Protein AF-A0A8T4LST5-F1 (afdb_monomer_lite)

Radius of gyration: 48.26 Å; chains: 1; bounding box: 102×92×123 Å

Structure (mmCIF, N/CA/C/O backbone):
data_AF-A0A8T4LST5-F1
#
_entry.id   AF-A0A8T4LST5-F1
#
loop_
_atom_site.group_PDB
_atom_site.id
_atom_site.type_symbol
_atom_site.label_atom_id
_atom_site.label_alt_id
_atom_site.label_comp_id
_atom_site.label_asym_id
_atom_site.label_entity_id
_atom_site.label_seq_id
_atom_site.pdbx_PDB_ins_code
_atom_site.Cartn_x
_atom_site.Cartn_y
_atom_site.Cartn_z
_atom_site.occupancy
_atom_site.B_iso_or_equiv
_atom_site.auth_seq_id
_atom_site.auth_comp_id
_atom_site.auth_asym_id
_atom_site.auth_atom_id
_atom_site.pdbx_PDB_model_num
ATOM 1 N N . MET A 1 1 ? -16.322 -53.835 -13.546 1.00 45.97 1 MET A N 1
ATOM 2 C CA . MET A 1 1 ? -16.331 -52.383 -13.860 1.00 45.97 1 MET A CA 1
ATOM 3 C C . MET A 1 1 ? -17.238 -51.569 -12.918 1.00 45.97 1 MET A C 1
ATOM 5 O O . MET A 1 1 ? -17.925 -50.669 -13.374 1.00 45.97 1 MET A O 1
ATOM 9 N N . LYS A 1 2 ? -17.256 -51.838 -11.601 1.00 43.62 2 LYS A N 1
ATOM 10 C CA . LYS A 1 2 ? -17.974 -50.993 -10.614 1.00 43.62 2 LYS A CA 1
ATOM 11 C C . LYS A 1 2 ? -17.096 -50.521 -9.447 1.00 43.62 2 LYS A C 1
ATOM 13 O O . LYS A 1 2 ? -17.467 -49.591 -8.751 1.00 43.62 2 LYS A O 1
ATOM 18 N N . THR A 1 3 ? -15.907 -51.098 -9.278 1.00 44.50 3 THR A N 1
ATOM 19 C CA . THR A 1 3 ? -14.930 -50.724 -8.244 1.00 44.50 3 THR A CA 1
ATOM 20 C C . THR A 1 3 ? -13.950 -49.635 -8.692 1.00 44.50 3 THR A C 1
ATOM 22 O O . THR A 1 3 ? -13.405 -48.929 -7.855 1.00 44.50 3 THR A O 1
ATOM 25 N N . THR A 1 4 ? -13.768 -49.432 -10.001 1.00 45.84 4 THR A N 1
ATOM 26 C CA . THR A 1 4 ? -12.820 -48.442 -10.545 1.00 45.84 4 THR A CA 1
ATOM 27 C C . THR A 1 4 ? -13.356 -47.004 -10.507 1.00 45.84 4 THR A C 1
ATOM 29 O O . THR A 1 4 ? -12.579 -46.070 -10.355 1.00 45.84 4 THR A O 1
ATOM 32 N N . PHE A 1 5 ? -14.680 -46.812 -10.573 1.00 41.12 5 PHE A N 1
ATOM 33 C CA . PHE A 1 5 ? -15.297 -45.478 -10.498 1.00 41.12 5 PHE A CA 1
ATOM 34 C C . PHE A 1 5 ? -15.321 -44.906 -9.072 1.00 41.12 5 PHE A C 1
ATOM 36 O O . PHE A 1 5 ? -15.158 -43.704 -8.900 1.00 41.12 5 PHE A O 1
ATOM 43 N N . ALA A 1 6 ? -15.440 -45.755 -8.045 1.00 44.16 6 ALA A N 1
ATOM 44 C CA . ALA A 1 6 ? -15.419 -45.307 -6.650 1.00 44.16 6 ALA A CA 1
ATOM 45 C C . ALA A 1 6 ? -14.031 -44.798 -6.213 1.00 44.16 6 ALA A C 1
ATOM 47 O O . ALA A 1 6 ? -13.945 -43.878 -5.408 1.00 44.16 6 ALA A O 1
ATOM 48 N N . PHE A 1 7 ? -12.948 -45.345 -6.779 1.00 44.19 7 PHE A N 1
ATOM 49 C CA . PHE A 1 7 ? -11.577 -44.929 -6.462 1.00 44.19 7 PHE A CA 1
ATOM 50 C C . PHE A 1 7 ? -11.199 -43.583 -7.104 1.00 44.19 7 PHE A C 1
ATOM 52 O O . PHE A 1 7 ? -10.504 -42.788 -6.482 1.00 44.19 7 PHE A O 1
ATOM 59 N N . ILE A 1 8 ? -11.701 -43.291 -8.310 1.00 52.09 8 ILE A N 1
ATOM 60 C CA . ILE A 1 8 ? -11.454 -42.014 -9.007 1.00 52.09 8 ILE A CA 1
ATOM 61 C C . ILE A 1 8 ? -12.242 -40.870 -8.352 1.00 52.09 8 ILE A C 1
ATOM 63 O O . ILE A 1 8 ? -11.714 -39.771 -8.212 1.00 52.09 8 ILE A O 1
ATOM 67 N N . SER A 1 9 ? -13.460 -41.129 -7.864 1.00 44.44 9 SER A N 1
ATOM 68 C CA . SER A 1 9 ? -14.217 -40.141 -7.083 1.00 44.44 9 SER A CA 1
ATOM 69 C C . SER A 1 9 ? -13.623 -39.901 -5.689 1.00 44.44 9 SER A C 1
ATOM 71 O O . SER A 1 9 ? -13.669 -38.770 -5.220 1.00 44.44 9 SER A O 1
ATOM 73 N N . LEU A 1 10 ? -13.006 -40.906 -5.047 1.00 41.56 10 LEU A N 1
ATOM 74 C CA . LEU A 1 10 ? -12.277 -40.710 -3.784 1.00 41.56 10 LEU A CA 1
ATOM 75 C C . LEU A 1 10 ? -10.956 -39.940 -3.983 1.00 41.56 10 LEU A C 1
ATOM 77 O O . LEU A 1 10 ? -10.593 -39.133 -3.135 1.00 41.56 10 LEU A O 1
ATOM 81 N N . LEU A 1 11 ? -10.270 -40.141 -5.116 1.00 41.62 11 LEU A N 1
ATOM 82 C CA . LEU A 1 11 ? -9.081 -39.370 -5.510 1.00 41.62 11 LEU A CA 1
ATOM 83 C C . LEU A 1 11 ? -9.411 -37.907 -5.855 1.00 41.62 11 LEU A C 1
ATOM 85 O O . LEU A 1 11 ? -8.601 -37.038 -5.557 1.00 41.62 11 LEU A O 1
ATOM 89 N N . PHE A 1 12 ? -10.605 -37.622 -6.393 1.00 40.38 12 PHE A N 1
ATOM 90 C CA . PHE A 1 12 ? -11.085 -36.247 -6.616 1.00 40.38 12 PHE A CA 1
ATOM 91 C C . PHE A 1 12 ? -11.617 -35.556 -5.344 1.00 40.38 12 PHE A C 1
ATOM 93 O O . PHE A 1 12 ? -11.584 -34.332 -5.250 1.00 40.38 12 PHE A O 1
ATOM 100 N N . LEU A 1 13 ? -12.087 -36.319 -4.350 1.00 37.44 13 LEU A N 1
ATOM 101 C CA . LEU A 1 13 ? -12.483 -35.798 -3.031 1.00 37.44 13 LEU A CA 1
ATOM 102 C C . LEU A 1 13 ? -11.284 -35.594 -2.088 1.00 37.44 13 LEU A C 1
ATOM 104 O O . LEU A 1 13 ? -11.356 -34.749 -1.204 1.00 37.44 13 LEU A O 1
ATOM 108 N N . ALA A 1 14 ? -10.173 -36.308 -2.302 1.00 34.78 14 ALA A N 1
ATOM 109 C CA . ALA A 1 14 ? -8.906 -36.084 -1.600 1.00 34.78 14 ALA A CA 1
ATOM 110 C C . ALA A 1 14 ? -8.037 -34.975 -2.231 1.00 34.78 14 ALA A C 1
ATOM 112 O O . ALA A 1 14 ? -7.080 -34.530 -1.604 1.00 34.78 14 ALA A O 1
ATOM 113 N N . SER A 1 15 ? -8.367 -34.507 -3.443 1.00 33.44 15 SER A N 1
ATOM 114 C CA . SER A 1 15 ? -7.735 -33.342 -4.082 1.00 33.44 15 SER A CA 1
ATOM 115 C C . SER A 1 15 ? -8.426 -32.013 -3.767 1.00 33.44 15 SER A C 1
ATOM 117 O O . SER A 1 15 ? -8.022 -30.983 -4.301 1.00 33.44 15 SER A O 1
ATOM 119 N N . ILE A 1 16 ? -9.415 -31.997 -2.864 1.00 37.56 16 ILE A N 1
ATOM 120 C CA . ILE A 1 16 ? -9.736 -30.782 -2.103 1.00 37.56 16 ILE A CA 1
ATOM 121 C C . ILE A 1 16 ? -8.650 -30.664 -1.025 1.00 37.56 16 ILE A C 1
ATOM 123 O O . ILE A 1 16 ? -8.885 -30.863 0.165 1.00 37.56 16 ILE A O 1
ATOM 127 N N . ALA A 1 17 ? -7.413 -30.454 -1.481 1.00 37.78 17 ALA A N 1
ATOM 128 C CA . ALA A 1 17 ? -6.333 -29.998 -0.632 1.00 37.78 17 ALA A CA 1
ATOM 129 C C . ALA A 1 17 ? -6.822 -28.723 0.057 1.00 37.78 17 ALA A C 1
ATOM 131 O O . ALA A 1 17 ? -7.512 -27.907 -0.557 1.00 37.78 17 ALA A O 1
ATOM 132 N N . PHE A 1 18 ? -6.542 -28.618 1.350 1.00 46.31 18 PHE A N 1
ATOM 133 C CA . PHE A 1 18 ? -6.876 -27.481 2.191 1.00 46.31 18 PHE A CA 1
ATOM 134 C C . PHE A 1 18 ? -6.398 -26.180 1.532 1.00 46.31 18 PHE A C 1
ATOM 136 O O . PHE A 1 18 ? -5.253 -25.788 1.717 1.00 46.31 18 PHE A O 1
ATOM 143 N N . SER A 1 19 ? -7.256 -25.500 0.766 1.00 68.44 19 SER A N 1
ATOM 144 C CA . SER A 1 19 ? -6.903 -24.190 0.229 1.00 68.44 19 SER A CA 1
ATOM 145 C C . SER A 1 19 ? -6.800 -23.230 1.402 1.00 68.44 19 SER A C 1
ATOM 147 O O . SER A 1 19 ? -7.738 -23.143 2.199 1.00 68.44 19 SER A O 1
ATOM 149 N N . PHE A 1 20 ? -5.686 -22.513 1.504 1.00 81.88 20 PHE A N 1
ATOM 150 C CA . PHE A 1 20 ? -5.483 -21.498 2.530 1.00 81.88 20 PHE A CA 1
ATOM 151 C C . PHE A 1 20 ? -6.704 -20.552 2.635 1.00 81.88 20 PHE A C 1
ATOM 153 O O . PHE A 1 20 ? -7.018 -19.864 1.657 1.00 81.88 20 PHE A O 1
ATOM 160 N N . PRO A 1 21 ? -7.413 -20.503 3.784 1.00 85.19 21 PRO A N 1
ATOM 161 C CA . PRO A 1 21 ? -8.630 -19.709 3.936 1.00 85.19 21 PRO A CA 1
ATOM 162 C C . PRO A 1 21 ? -8.273 -18.233 4.144 1.00 85.19 21 PRO A C 1
ATOM 164 O O . PRO A 1 21 ? -8.235 -17.730 5.264 1.00 85.19 21 PRO A O 1
ATOM 167 N N . ALA A 1 22 ? -7.979 -17.523 3.051 1.00 85.31 22 ALA A N 1
ATOM 168 C CA . ALA A 1 22 ? -7.585 -16.111 3.090 1.00 85.31 22 ALA A CA 1
ATOM 169 C C . ALA A 1 22 ? -8.635 -15.204 3.768 1.00 85.31 22 ALA A C 1
ATOM 171 O O . ALA A 1 22 ? -8.268 -14.176 4.337 1.00 85.31 22 ALA A O 1
ATOM 172 N N . SER A 1 23 ? -9.909 -15.615 3.754 1.00 85.50 23 SER A N 1
ATOM 173 C CA . SER A 1 23 ? -11.043 -14.968 4.428 1.00 85.50 23 SER A CA 1
ATOM 174 C C . SER A 1 23 ? -10.793 -14.699 5.912 1.00 85.50 23 SER A C 1
ATOM 176 O O . SER A 1 23 ? -11.144 -13.634 6.415 1.00 85.50 23 SER A O 1
ATOM 178 N N . ASP A 1 24 ? -10.122 -15.625 6.600 1.00 85.94 24 ASP A N 1
ATOM 179 C CA . ASP A 1 24 ? -9.893 -15.565 8.050 1.00 85.94 24 ASP A CA 1
ATOM 180 C C . ASP A 1 24 ? -8.877 -14.480 8.443 1.00 85.94 24 ASP A C 1
ATOM 182 O O . ASP A 1 24 ? -8.715 -14.149 9.619 1.00 85.94 24 ASP A O 1
ATOM 186 N N . TYR A 1 25 ? -8.187 -13.925 7.448 1.00 87.00 25 TYR A N 1
ATOM 187 C CA . TYR A 1 25 ? -7.112 -12.955 7.604 1.00 87.00 25 TYR A CA 1
ATOM 188 C C . TYR A 1 25 ? -7.480 -11.568 7.075 1.00 87.00 25 TYR A C 1
ATOM 190 O O . TYR A 1 25 ? -6.635 -10.673 7.130 1.00 87.00 25 TYR A O 1
ATOM 198 N N . LEU A 1 26 ? -8.695 -11.382 6.545 1.00 87.69 26 LEU A N 1
ATOM 199 C CA . LEU A 1 26 ? -9.158 -10.104 6.005 1.00 87.69 26 LEU A CA 1
ATOM 200 C C . LEU A 1 26 ? -9.478 -9.108 7.124 1.00 87.69 26 LEU A C 1
ATOM 202 O O . LEU A 1 26 ? -10.177 -9.420 8.090 1.00 87.69 26 LEU A O 1
ATOM 206 N N . TYR A 1 27 ? -8.992 -7.880 6.973 1.00 85.31 27 TYR A N 1
ATOM 207 C CA . TYR A 1 27 ? -9.346 -6.764 7.840 1.00 85.31 27 TYR A CA 1
ATOM 208 C C . TYR A 1 27 ? -10.745 -6.222 7.509 1.00 85.31 27 TYR A C 1
ATOM 210 O O . TYR A 1 27 ? -11.249 -6.420 6.400 1.00 85.31 27 TYR A O 1
ATOM 218 N N . PRO A 1 28 ? -11.395 -5.497 8.444 1.00 80.62 28 PRO A N 1
ATOM 219 C CA . PRO A 1 28 ? -12.666 -4.841 8.160 1.00 80.62 28 PRO A CA 1
ATOM 220 C C . PRO A 1 28 ? -12.540 -3.896 6.956 1.00 80.62 28 PRO A C 1
ATOM 222 O O . PRO A 1 28 ? -11.679 -3.021 6.938 1.00 80.62 28 PRO A O 1
ATOM 225 N N . GLY A 1 29 ? -13.407 -4.073 5.958 1.00 82.00 29 GLY A N 1
ATOM 226 C CA . GLY A 1 29 ? -13.382 -3.303 4.708 1.00 82.00 29 GLY A CA 1
ATOM 227 C C . GLY A 1 29 ? -12.616 -3.969 3.559 1.00 82.00 29 GLY A C 1
ATOM 228 O O . GLY A 1 29 ? -12.733 -3.516 2.422 1.00 82.00 29 GLY A O 1
ATOM 229 N N . GLU A 1 30 ? -11.894 -5.060 3.815 1.00 87.12 30 GLU A N 1
ATOM 230 C CA . GLU A 1 30 ? -11.342 -5.919 2.766 1.00 87.12 30 GLU A CA 1
ATOM 231 C C . GLU A 1 30 ? -12.380 -6.962 2.325 1.00 87.12 30 GLU A C 1
ATOM 233 O O . GLU A 1 30 ? -13.257 -7.360 3.093 1.00 87.12 30 GLU A O 1
ATOM 238 N N . SER A 1 31 ? -12.307 -7.392 1.065 1.00 87.56 31 SER A N 1
ATOM 239 C CA . SER A 1 31 ? -13.254 -8.339 0.472 1.00 87.56 31 SER A CA 1
ATOM 240 C C . SER A 1 31 ? -12.516 -9.552 -0.068 1.00 87.56 31 SER A C 1
ATOM 242 O O . SER A 1 31 ? -11.442 -9.415 -0.645 1.00 87.56 31 SER A O 1
ATOM 244 N N . GLU A 1 32 ? -13.129 -10.731 0.023 1.00 86.69 32 GLU A N 1
ATOM 245 C CA . GLU A 1 32 ? -12.612 -11.940 -0.631 1.00 86.69 32 GLU A CA 1
ATOM 246 C C . GLU A 1 32 ? -12.421 -11.748 -2.141 1.00 86.69 32 GLU A C 1
ATOM 248 O O . GLU A 1 32 ? -11.495 -12.303 -2.721 1.00 86.69 32 GLU A O 1
ATOM 253 N N . ALA A 1 33 ? -13.231 -10.894 -2.776 1.00 88.12 33 ALA A N 1
ATOM 254 C CA . ALA A 1 33 ? -13.105 -10.589 -4.198 1.00 88.12 33 ALA A CA 1
ATOM 255 C C . ALA A 1 33 ? -11.803 -9.847 -4.559 1.00 88.12 33 ALA A C 1
ATOM 257 O O . ALA A 1 33 ? -11.436 -9.814 -5.731 1.00 88.12 33 ALA A O 1
ATOM 258 N N . SER A 1 34 ? -11.113 -9.237 -3.586 1.00 88.38 34 SER A N 1
ATOM 259 C CA . SER A 1 34 ? -9.808 -8.603 -3.808 1.00 88.38 34 SER A CA 1
ATOM 260 C C . SER A 1 34 ? -8.628 -9.541 -3.543 1.00 88.38 34 SER A C 1
ATOM 262 O O . SER A 1 34 ? -7.478 -9.135 -3.743 1.00 88.38 34 SER A O 1
ATOM 264 N N . VAL A 1 35 ? -8.895 -10.781 -3.116 1.00 90.94 35 VAL A N 1
ATOM 265 C CA . VAL A 1 35 ? -7.878 -11.814 -2.934 1.00 90.94 35 VAL A CA 1
ATOM 266 C C . VAL A 1 35 ? -7.521 -12.407 -4.293 1.00 90.94 35 VAL A C 1
ATOM 268 O O . VAL A 1 35 ? -8.377 -12.845 -5.057 1.00 90.94 35 VAL A O 1
ATOM 271 N N . SER A 1 36 ? -6.229 -12.443 -4.585 1.00 90.88 36 SER A N 1
ATOM 272 C CA . SER A 1 36 ? -5.666 -13.126 -5.747 1.00 90.88 36 SER A CA 1
ATOM 273 C C . SER A 1 36 ? -4.420 -13.891 -5.325 1.00 90.88 36 SER A C 1
ATOM 275 O O . SER A 1 36 ? -3.836 -13.609 -4.276 1.00 90.88 36 SER A O 1
ATOM 277 N N . SER A 1 37 ? -4.017 -14.880 -6.111 1.00 89.69 37 SER A N 1
ATOM 278 C CA . SER A 1 37 ? -2.860 -15.706 -5.796 1.00 89.69 37 SER A CA 1
ATOM 279 C C . SER A 1 37 ? -2.077 -16.070 -7.047 1.00 89.69 37 SER A C 1
ATOM 281 O O . SER A 1 37 ? -2.656 -16.394 -8.081 1.00 89.69 37 SER A O 1
ATOM 283 N N . ASP A 1 38 ? -0.752 -16.049 -6.922 1.00 87.94 38 ASP A N 1
ATOM 284 C CA . ASP A 1 38 ? 0.163 -16.565 -7.936 1.00 87.94 38 ASP A CA 1
ATOM 285 C C . ASP A 1 38 ? 0.840 -17.818 -7.384 1.00 87.94 38 ASP A C 1
ATOM 287 O O . ASP A 1 38 ? 1.634 -17.738 -6.443 1.00 87.94 38 ASP A O 1
ATOM 291 N N . SER A 1 39 ? 0.514 -18.979 -7.949 1.00 90.06 39 SER A N 1
ATOM 292 C CA . SER A 1 39 ? 1.147 -20.246 -7.577 1.00 90.06 39 SER A CA 1
ATOM 293 C C . SER A 1 39 ? 2.365 -20.529 -8.451 1.00 90.06 39 SER A C 1
ATOM 295 O O . SER A 1 39 ? 2.326 -20.363 -9.671 1.00 90.06 39 SER A O 1
ATOM 297 N N . PHE A 1 40 ? 3.448 -20.986 -7.831 1.00 88.69 40 PHE A N 1
ATOM 298 C CA . PHE A 1 40 ? 4.710 -21.285 -8.496 1.00 88.69 40 PHE A CA 1
ATOM 299 C C . PHE A 1 40 ? 5.472 -22.417 -7.802 1.00 88.69 40 PHE A C 1
ATOM 301 O O . PHE A 1 40 ? 5.181 -22.811 -6.673 1.00 88.69 40 PHE A O 1
ATOM 308 N N . THR A 1 41 ? 6.471 -22.947 -8.502 1.00 89.00 41 THR A N 1
ATOM 309 C CA . THR A 1 41 ? 7.453 -23.884 -7.950 1.00 89.00 41 THR A CA 1
ATOM 310 C C . THR A 1 41 ? 8.841 -23.276 -8.064 1.00 89.00 41 THR A C 1
ATOM 312 O O . THR A 1 41 ? 9.137 -22.574 -9.038 1.00 89.00 41 THR A O 1
ATOM 315 N N . LEU A 1 42 ? 9.668 -23.564 -7.065 1.00 88.38 42 LEU A N 1
ATOM 316 C CA . LEU A 1 42 ? 11.074 -23.182 -7.012 1.00 88.38 42 LEU A CA 1
ATOM 317 C C . LEU A 1 42 ? 11.939 -24.345 -7.497 1.00 88.38 42 LEU A C 1
ATOM 319 O O . LEU A 1 42 ? 11.599 -25.499 -7.255 1.00 88.38 42 LEU A O 1
ATOM 323 N N . ASP A 1 43 ? 13.062 -24.070 -8.152 1.00 85.25 43 ASP A N 1
ATOM 324 C CA . ASP A 1 43 ? 13.952 -25.133 -8.638 1.00 85.25 43 ASP A CA 1
ATOM 325 C C . ASP A 1 43 ? 14.655 -25.848 -7.472 1.00 85.25 43 ASP A C 1
ATOM 327 O O . ASP A 1 43 ? 14.954 -27.041 -7.541 1.00 85.25 43 ASP A O 1
ATOM 331 N N . SER A 1 44 ? 14.865 -25.136 -6.361 1.00 82.56 44 SER A N 1
ATOM 332 C CA . SER A 1 44 ? 15.448 -25.663 -5.129 1.00 82.56 44 SER A CA 1
ATOM 333 C C . SER A 1 44 ? 14.496 -26.539 -4.305 1.00 82.56 44 SER A C 1
ATOM 335 O O . SER A 1 44 ? 14.917 -27.120 -3.299 1.00 82.56 44 SER A O 1
ATOM 337 N N . SER A 1 45 ? 13.213 -26.645 -4.679 1.00 86.44 45 SER A N 1
ATOM 338 C CA . SER A 1 45 ? 12.211 -27.320 -3.856 1.00 86.44 45 SER A CA 1
ATOM 339 C C . SER A 1 45 ? 11.102 -28.004 -4.652 1.00 86.44 45 SER A C 1
ATOM 341 O O . SER A 1 45 ? 10.537 -27.451 -5.582 1.00 86.44 45 SER A O 1
ATOM 343 N N . THR A 1 46 ? 10.680 -29.184 -4.200 1.00 86.56 46 THR A N 1
ATOM 344 C CA . THR A 1 46 ? 9.463 -29.844 -4.706 1.00 86.56 46 THR A CA 1
ATOM 345 C C . THR A 1 46 ? 8.176 -29.292 -4.086 1.00 86.56 46 THR A C 1
ATOM 347 O O . THR A 1 46 ? 7.098 -29.786 -4.402 1.00 86.56 46 THR A O 1
ATOM 350 N N . SER A 1 47 ? 8.289 -28.329 -3.165 1.00 90.69 47 SER A N 1
ATOM 351 C CA . SER A 1 47 ? 7.142 -27.722 -2.480 1.00 90.69 47 SER A CA 1
ATOM 352 C C . SER A 1 47 ? 6.385 -26.797 -3.430 1.00 90.69 47 SER A C 1
ATOM 354 O O . SER A 1 47 ? 6.980 -26.138 -4.287 1.00 90.69 47 SER A O 1
ATOM 356 N N . SER A 1 48 ? 5.075 -26.719 -3.244 1.00 90.81 48 SER A N 1
ATOM 357 C CA . SER A 1 48 ? 4.240 -25.717 -3.899 1.00 90.81 48 SER A CA 1
ATOM 358 C C . SER A 1 48 ? 4.346 -24.388 -3.155 1.00 90.81 48 SER A C 1
ATOM 360 O O . SER A 1 48 ? 4.298 -24.351 -1.925 1.00 90.81 48 SER A O 1
ATOM 362 N N . PHE A 1 49 ? 4.502 -23.292 -3.891 1.00 93.44 49 PHE A N 1
ATOM 363 C CA . PHE A 1 49 ? 4.497 -21.951 -3.323 1.00 93.44 49 PHE A CA 1
ATOM 364 C C . PHE A 1 49 ? 3.340 -21.146 -3.883 1.00 93.44 49 PHE A C 1
ATOM 366 O O . PHE A 1 49 ? 3.006 -21.263 -5.060 1.00 93.44 49 PHE A O 1
ATOM 373 N N . THR A 1 50 ? 2.752 -20.302 -3.043 1.00 93.06 50 THR A N 1
ATOM 374 C CA . THR A 1 50 ? 1.673 -19.405 -3.457 1.00 93.06 50 THR A CA 1
ATOM 375 C C . THR A 1 50 ? 1.897 -18.027 -2.852 1.00 93.06 50 THR A C 1
ATOM 377 O O . THR A 1 50 ? 1.947 -17.883 -1.631 1.00 93.06 50 THR A O 1
ATOM 380 N N . LEU A 1 51 ? 2.022 -17.002 -3.697 1.00 91.19 51 LEU A N 1
ATOM 381 C CA . LEU A 1 51 ? 2.036 -15.604 -3.272 1.00 91.19 51 LEU A CA 1
ATOM 382 C C . LEU A 1 51 ? 0.600 -15.085 -3.253 1.00 91.19 51 LEU A C 1
ATOM 384 O O . LEU A 1 51 ? 0.003 -14.861 -4.305 1.00 91.19 51 LEU A O 1
ATOM 388 N N . VAL A 1 52 ? 0.042 -14.898 -2.060 1.00 92.62 52 VAL A N 1
ATOM 389 C CA . VAL A 1 52 ? -1.307 -14.353 -1.876 1.00 92.62 52 VAL A CA 1
ATOM 390 C C . VAL A 1 52 ? -1.234 -12.835 -1.846 1.00 92.62 52 VAL A C 1
ATOM 392 O O . VAL A 1 52 ? -0.408 -12.250 -1.140 1.00 92.62 52 VAL A O 1
ATOM 395 N N . LYS A 1 53 ? -2.135 -12.197 -2.588 1.00 91.06 53 LYS A N 1
ATOM 396 C CA . LYS A 1 53 ? -2.280 -10.750 -2.683 1.00 91.06 53 LYS A CA 1
ATOM 397 C C . LYS A 1 53 ? -3.685 -10.332 -2.274 1.00 91.06 53 LYS A C 1
ATOM 399 O O . LYS A 1 53 ? -4.655 -10.949 -2.705 1.00 91.06 53 LYS A O 1
ATOM 404 N N . ILE A 1 54 ? -3.795 -9.249 -1.513 1.00 90.19 54 ILE A N 1
ATOM 405 C CA . ILE A 1 54 ? -5.068 -8.597 -1.179 1.00 90.19 54 ILE A CA 1
ATOM 406 C C . ILE A 1 54 ? -5.039 -7.203 -1.792 1.00 90.19 54 ILE A C 1
ATOM 408 O O . ILE A 1 54 ? -4.125 -6.422 -1.524 1.00 90.19 54 ILE A O 1
ATOM 412 N N . SER A 1 55 ? -6.012 -6.895 -2.650 1.00 87.19 55 SER A N 1
ATOM 413 C CA . SER A 1 55 ? -6.061 -5.623 -3.387 1.00 87.19 55 SER A CA 1
ATOM 414 C C . SER A 1 55 ? -4.752 -5.346 -4.147 1.00 87.19 55 SER A C 1
ATOM 416 O O . SER A 1 55 ? -4.244 -4.229 -4.152 1.00 87.19 55 SER A O 1
ATOM 418 N N . SER A 1 56 ? -4.196 -6.387 -4.780 1.00 84.19 56 SER A N 1
ATOM 419 C CA . SER A 1 56 ? -2.898 -6.409 -5.487 1.00 84.19 56 SER A CA 1
ATOM 420 C C . SER A 1 56 ? -1.636 -6.279 -4.622 1.00 84.19 56 SER A C 1
ATOM 422 O O . SER A 1 56 ? -0.536 -6.418 -5.155 1.00 84.19 56 SER A O 1
ATOM 424 N N . ASN A 1 57 ? -1.757 -6.090 -3.305 1.00 87.38 57 ASN A N 1
ATOM 425 C CA . ASN A 1 57 ? -0.606 -6.043 -2.404 1.00 87.38 57 ASN A CA 1
ATOM 426 C C . ASN A 1 57 ? -0.240 -7.452 -1.924 1.00 87.38 57 ASN A C 1
ATOM 428 O O . ASN A 1 57 ? -1.118 -8.141 -1.402 1.00 87.38 57 ASN A O 1
ATOM 432 N N . PRO A 1 58 ? 1.021 -7.893 -2.058 1.00 89.50 58 PRO A N 1
ATOM 433 C CA . PRO A 1 58 ? 1.448 -9.202 -1.579 1.00 89.50 58 PRO A CA 1
ATOM 434 C C . PRO A 1 58 ? 1.442 -9.235 -0.044 1.00 89.50 58 PRO A C 1
ATOM 436 O O . PRO A 1 58 ? 2.020 -8.366 0.607 1.00 89.50 58 PRO A O 1
ATOM 439 N N . VAL A 1 59 ? 0.754 -10.226 0.529 1.00 92.31 59 VAL A N 1
ATOM 440 C CA . VAL A 1 59 ? 0.501 -10.324 1.979 1.00 92.31 59 VAL A CA 1
ATOM 441 C C . VAL A 1 59 ? 1.019 -11.613 2.603 1.00 92.31 59 VAL A C 1
ATOM 443 O O . VAL A 1 59 ? 1.551 -11.563 3.705 1.00 92.31 59 VAL A O 1
ATOM 446 N N . PHE A 1 60 ? 0.902 -12.746 1.907 1.00 94.50 60 PHE A N 1
ATOM 447 C CA . PHE A 1 60 ? 1.395 -14.035 2.383 1.00 94.50 60 PHE A CA 1
ATOM 448 C C . PHE A 1 60 ? 2.235 -14.702 1.312 1.00 94.50 60 PHE A C 1
ATOM 450 O O . PHE A 1 60 ? 1.850 -14.742 0.143 1.00 94.50 60 PHE A O 1
ATOM 457 N N . LEU A 1 61 ? 3.334 -15.306 1.745 1.00 94.69 61 LEU A N 1
ATOM 458 C CA . LEU A 1 61 ? 3.967 -16.382 1.008 1.00 94.69 61 LEU A CA 1
ATOM 459 C C . LEU A 1 61 ? 3.576 -17.697 1.675 1.00 94.69 61 LEU A C 1
ATOM 461 O O . LEU A 1 61 ? 3.872 -17.906 2.850 1.00 94.69 61 LEU A O 1
ATOM 465 N N . LEU A 1 62 ? 2.922 -18.574 0.927 1.00 94.62 62 LEU A N 1
ATOM 466 C CA . LEU A 1 62 ? 2.566 -19.911 1.378 1.00 94.62 62 LEU A CA 1
ATOM 467 C C . LEU A 1 62 ? 3.570 -20.921 0.831 1.00 94.62 62 LEU A C 1
ATOM 469 O O . LEU A 1 62 ? 3.973 -20.818 -0.328 1.00 94.62 62 LEU A O 1
ATOM 473 N N . LYS A 1 63 ? 3.926 -21.907 1.651 1.00 94.31 63 LYS A N 1
ATOM 474 C CA . LYS A 1 63 ? 4.638 -23.122 1.262 1.00 94.31 63 LYS A CA 1
ATOM 475 C C . LYS A 1 63 ? 3.759 -24.312 1.634 1.00 94.31 63 LYS A C 1
ATOM 477 O O . LYS A 1 63 ? 3.485 -24.505 2.816 1.00 94.31 63 LYS A O 1
ATOM 482 N N . ASP A 1 64 ? 3.306 -25.062 0.634 1.00 90.38 64 ASP A N 1
ATOM 483 C CA . ASP A 1 64 ? 2.350 -26.168 0.785 1.00 90.38 64 ASP A CA 1
ATOM 484 C C . ASP A 1 64 ? 1.107 -25.749 1.596 1.00 90.38 64 ASP A C 1
ATOM 486 O O . ASP A 1 64 ? 0.751 -26.367 2.596 1.00 90.38 64 ASP A O 1
ATOM 490 N N . ASP A 1 65 ? 0.500 -24.630 1.181 1.00 89.25 65 ASP A N 1
ATOM 491 C CA . ASP A 1 65 ? -0.675 -23.983 1.793 1.00 89.25 65 ASP A CA 1
ATOM 492 C C . ASP A 1 65 ? -0.491 -23.449 3.230 1.00 89.25 65 ASP A C 1
ATOM 494 O O . ASP A 1 65 ? -1.438 -22.952 3.844 1.00 89.25 65 ASP A O 1
ATOM 498 N N . VAL A 1 66 ? 0.738 -23.454 3.759 1.00 91.06 66 VAL A N 1
ATOM 499 C CA . VAL A 1 66 ? 1.066 -22.907 5.085 1.00 91.06 66 VAL A CA 1
ATOM 500 C C . VAL A 1 66 ? 1.834 -21.585 4.957 1.00 91.06 66 VAL A C 1
ATOM 502 O O . VAL A 1 66 ? 2.837 -21.542 4.240 1.00 91.06 66 VAL A O 1
ATOM 505 N N . PRO A 1 67 ? 1.436 -20.506 5.663 1.00 93.19 67 PRO A N 1
ATOM 506 C CA . PRO A 1 67 ? 2.199 -19.260 5.688 1.00 93.19 67 PRO A CA 1
ATOM 507 C C . PRO A 1 67 ? 3.637 -19.462 6.163 1.00 93.19 67 PRO A C 1
ATOM 509 O O . PRO A 1 67 ? 3.887 -20.003 7.241 1.00 93.19 67 PRO A O 1
ATOM 512 N N . VAL A 1 68 ? 4.591 -18.976 5.375 1.00 94.44 68 VAL A N 1
ATOM 513 C CA . VAL A 1 68 ? 5.991 -18.868 5.780 1.00 94.44 68 VAL A CA 1
ATOM 514 C C . VAL A 1 68 ? 6.111 -17.671 6.720 1.00 94.44 68 VAL A C 1
ATOM 516 O O . VAL A 1 68 ? 5.765 -16.559 6.342 1.00 94.44 68 VAL A O 1
ATOM 519 N N . THR A 1 69 ? 6.600 -17.880 7.943 1.00 91.50 69 THR A N 1
ATOM 520 C CA . THR A 1 69 ? 6.716 -16.816 8.963 1.00 91.50 69 THR A CA 1
ATOM 521 C C . THR A 1 69 ? 8.141 -16.300 9.160 1.00 91.50 69 THR A C 1
ATOM 523 O O . THR A 1 69 ? 8.339 -15.258 9.784 1.00 91.50 69 THR A O 1
ATOM 526 N N . ASP A 1 70 ? 9.142 -17.029 8.663 1.00 91.81 70 ASP A N 1
ATOM 527 C CA . ASP A 1 70 ? 10.551 -16.645 8.756 1.00 91.81 70 ASP A CA 1
ATOM 528 C C . ASP A 1 70 ? 10.902 -15.643 7.648 1.00 91.81 70 ASP A C 1
ATOM 530 O O . ASP A 1 70 ? 10.831 -15.959 6.459 1.00 91.81 70 ASP A O 1
ATOM 534 N N . ILE A 1 71 ? 11.310 -14.438 8.053 1.00 89.38 71 ILE A N 1
ATOM 535 C CA . ILE A 1 71 ? 11.662 -13.326 7.158 1.00 89.38 71 ILE A CA 1
ATOM 536 C C . ILE A 1 71 ? 12.773 -13.728 6.175 1.00 89.38 71 ILE A C 1
ATOM 538 O O . ILE A 1 71 ? 12.725 -13.371 4.998 1.00 89.38 71 ILE A O 1
ATOM 542 N N . THR A 1 72 ? 13.762 -14.491 6.641 1.00 91.06 72 THR A N 1
ATOM 543 C CA . THR A 1 72 ? 14.904 -14.935 5.832 1.00 91.06 72 THR A CA 1
ATOM 544 C C . THR A 1 72 ? 14.451 -15.917 4.761 1.00 91.06 72 THR A C 1
ATOM 546 O O . THR A 1 72 ? 14.883 -15.815 3.614 1.00 91.06 72 THR A O 1
ATOM 549 N N . LEU A 1 73 ? 13.546 -16.836 5.112 1.00 93.31 73 LEU A N 1
ATOM 550 C CA . LEU A 1 73 ? 12.982 -17.789 4.156 1.00 93.31 73 LEU A CA 1
ATOM 551 C C . LEU A 1 73 ? 12.070 -17.102 3.138 1.00 93.31 73 LEU A C 1
ATOM 553 O O . LEU A 1 73 ? 12.165 -17.412 1.954 1.00 93.31 73 LEU A O 1
ATOM 557 N N . ILE A 1 74 ? 11.242 -16.141 3.561 1.00 92.88 74 ILE A N 1
ATOM 558 C CA . ILE A 1 74 ? 10.430 -15.333 2.636 1.00 92.88 74 ILE A CA 1
ATOM 559 C C . ILE A 1 74 ? 11.336 -14.644 1.612 1.00 92.88 74 ILE A C 1
ATOM 561 O O . ILE A 1 74 ? 11.106 -14.772 0.409 1.00 92.88 74 ILE A O 1
ATOM 565 N N . ALA A 1 75 ? 12.394 -13.974 2.079 1.00 90.94 75 ALA A N 1
ATOM 566 C CA . ALA A 1 75 ? 13.348 -13.297 1.207 1.00 90.94 75 ALA A CA 1
ATOM 567 C C . ALA A 1 75 ? 14.061 -14.262 0.251 1.00 90.94 75 ALA A C 1
ATOM 569 O O . ALA A 1 75 ? 14.200 -13.967 -0.935 1.00 90.94 75 ALA A O 1
ATOM 570 N N . GLN A 1 76 ? 14.481 -15.430 0.741 1.00 91.00 76 GLN A N 1
ATOM 571 C CA . GLN A 1 76 ? 15.114 -16.457 -0.082 1.00 91.00 76 GLN A CA 1
ATOM 572 C C . GLN A 1 76 ? 14.175 -16.955 -1.190 1.00 91.00 76 GLN A C 1
ATOM 574 O O . GLN A 1 76 ? 14.562 -16.973 -2.357 1.00 91.00 76 GLN A O 1
ATOM 579 N N . TYR A 1 77 ? 12.948 -17.338 -0.838 1.00 92.38 77 TYR A N 1
ATOM 580 C CA . TYR A 1 77 ? 11.986 -17.917 -1.774 1.00 92.38 77 TYR A CA 1
ATOM 581 C C . TYR A 1 77 ? 11.498 -16.907 -2.814 1.00 92.38 77 TYR A C 1
ATOM 583 O O . TYR A 1 77 ? 11.418 -17.242 -3.995 1.00 92.38 77 TYR A O 1
ATOM 591 N N . LEU A 1 78 ? 11.217 -15.662 -2.415 1.00 90.94 78 LEU A N 1
ATOM 592 C CA . LEU A 1 78 ? 10.819 -14.618 -3.361 1.00 90.94 78 LEU A CA 1
ATOM 593 C C . LEU A 1 78 ? 11.969 -14.205 -4.282 1.00 90.94 78 LEU A C 1
ATOM 595 O O . LEU A 1 78 ? 11.728 -13.957 -5.463 1.00 90.94 78 LEU A O 1
ATOM 599 N N . ARG A 1 79 ? 13.214 -14.183 -3.785 1.00 88.69 79 ARG A N 1
ATOM 600 C CA . ARG A 1 79 ? 14.389 -13.936 -4.631 1.00 88.69 79 ARG A CA 1
ATOM 601 C C . ARG A 1 79 ? 14.582 -15.051 -5.656 1.00 88.69 79 ARG A C 1
ATOM 603 O O . ARG A 1 79 ? 14.807 -14.755 -6.824 1.00 88.69 79 ARG A O 1
ATOM 610 N N . GLU A 1 80 ? 14.456 -16.312 -5.253 1.00 89.12 80 GLU A N 1
ATOM 611 C CA . GLU A 1 80 ? 14.560 -17.440 -6.184 1.00 89.12 80 GLU A CA 1
ATOM 612 C C . GLU A 1 80 ? 13.426 -17.429 -7.218 1.00 89.12 80 GLU A C 1
ATOM 614 O O . GLU A 1 80 ? 13.676 -17.612 -8.408 1.00 89.12 80 GLU A O 1
ATOM 619 N N . TYR A 1 81 ? 12.190 -17.145 -6.799 1.00 88.69 81 TYR A N 1
ATOM 620 C CA . TYR A 1 81 ? 11.062 -16.990 -7.719 1.00 88.69 81 TYR A CA 1
ATOM 621 C C . TYR A 1 81 ? 11.309 -15.866 -8.731 1.00 88.69 81 TYR A C 1
ATOM 623 O O . TYR A 1 81 ? 11.113 -16.054 -9.932 1.00 88.69 81 TYR A O 1
ATOM 631 N N . TYR A 1 82 ? 11.806 -14.717 -8.265 1.00 88.56 82 TYR A N 1
ATOM 632 C CA . TYR A 1 82 ? 12.189 -13.619 -9.142 1.00 88.56 82 TYR A CA 1
ATOM 633 C C . TYR A 1 82 ? 13.253 -14.058 -10.154 1.00 88.56 82 TYR A C 1
ATOM 635 O O . TYR A 1 82 ? 13.052 -13.872 -11.350 1.00 88.56 82 TYR A O 1
ATOM 643 N N . GLN A 1 83 ? 14.333 -14.699 -9.704 1.00 85.25 83 GLN A N 1
ATOM 644 C CA . GLN A 1 8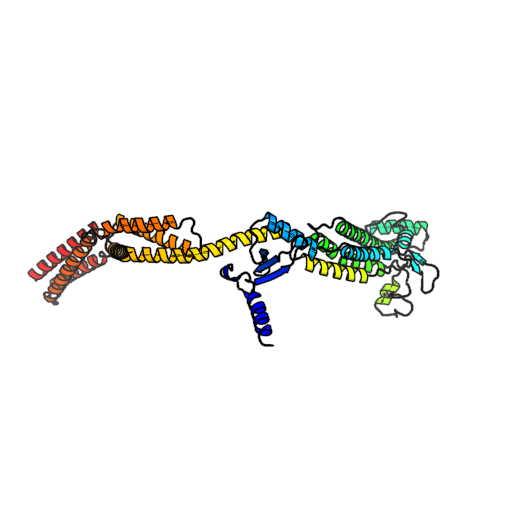3 ? 15.437 -15.139 -10.564 1.00 85.25 83 GLN A CA 1
ATOM 645 C C . GLN A 1 83 ? 15.021 -16.188 -11.602 1.00 85.25 83 GLN A C 1
ATOM 647 O O . GLN A 1 83 ? 15.456 -16.124 -12.746 1.00 85.25 83 GLN A O 1
ATOM 652 N N . THR A 1 84 ? 14.188 -17.152 -11.212 1.00 82.62 84 THR A N 1
ATOM 653 C CA . THR A 1 84 ? 13.851 -18.308 -12.058 1.00 82.62 84 THR A CA 1
ATOM 654 C C . THR A 1 84 ? 12.668 -18.051 -12.988 1.00 82.62 84 THR A C 1
ATOM 656 O O . THR A 1 84 ? 12.577 -18.670 -14.048 1.00 82.62 84 THR A O 1
ATOM 659 N N . ARG A 1 85 ? 11.736 -17.163 -12.611 1.00 83.38 85 ARG A N 1
ATOM 660 C CA . ARG A 1 85 ? 10.464 -16.982 -13.337 1.00 83.38 85 ARG A CA 1
ATOM 661 C C . ARG A 1 85 ? 10.255 -15.596 -13.927 1.00 83.38 85 ARG A C 1
ATOM 663 O O . ARG A 1 85 ? 9.552 -15.487 -14.931 1.00 83.38 85 ARG A O 1
ATOM 670 N N . LEU A 1 86 ? 10.800 -14.546 -13.311 1.00 87.06 86 LEU A N 1
ATOM 671 C CA . LEU A 1 86 ? 10.501 -13.163 -13.706 1.00 87.06 86 LEU A CA 1
ATOM 672 C C . LEU A 1 86 ? 11.685 -12.474 -14.382 1.00 87.06 86 LEU A C 1
ATOM 674 O O . LEU A 1 86 ? 11.490 -11.742 -15.361 1.00 87.06 86 LEU A O 1
ATOM 678 N N . TYR A 1 87 ? 12.894 -12.713 -13.872 1.00 87.50 87 TYR A N 1
ATOM 679 C CA . TYR A 1 87 ? 14.118 -12.106 -14.364 1.00 87.50 87 TYR A CA 1
ATOM 680 C C . TYR A 1 87 ? 14.341 -12.487 -15.838 1.00 87.50 87 TYR A C 1
ATOM 682 O O . TYR A 1 87 ? 14.177 -13.654 -16.201 1.00 87.50 87 TYR A O 1
ATOM 690 N N . PRO A 1 88 ? 14.656 -11.520 -16.717 1.00 89.06 88 PRO A N 1
ATOM 691 C CA . PRO A 1 88 ? 14.923 -11.803 -18.118 1.00 89.06 88 PRO A CA 1
ATOM 692 C C . PRO A 1 88 ? 16.113 -12.736 -18.302 1.00 89.06 88 PRO A C 1
ATOM 694 O O . PRO A 1 88 ? 17.139 -12.587 -17.644 1.00 89.06 88 PRO A O 1
ATOM 697 N N . SER A 1 89 ? 15.977 -13.679 -19.229 1.00 90.00 89 SER A N 1
ATOM 698 C CA . SER A 1 89 ? 17.103 -14.523 -19.628 1.00 90.00 89 SER A CA 1
ATOM 699 C C . SER A 1 89 ? 18.183 -13.703 -20.345 1.00 90.00 89 SER A C 1
ATOM 701 O O . SER A 1 89 ? 17.905 -12.655 -20.933 1.00 90.00 89 SER A O 1
ATOM 703 N N . GLU A 1 90 ? 19.413 -14.222 -20.361 1.00 90.19 90 GLU A N 1
ATOM 704 C CA . GLU A 1 90 ? 20.525 -13.650 -21.138 1.00 90.19 90 GLU A CA 1
ATOM 705 C C . GLU A 1 90 ? 20.167 -13.477 -22.623 1.00 90.19 90 GLU A C 1
ATOM 707 O O . GLU A 1 90 ? 20.563 -12.503 -23.257 1.00 90.19 90 GLU A O 1
ATOM 712 N N . GLU A 1 91 ? 19.361 -14.386 -23.176 1.00 93.19 91 GLU A N 1
ATOM 713 C CA . GLU A 1 91 ? 18.881 -14.314 -24.558 1.00 93.19 91 GLU A CA 1
ATOM 714 C C . GLU A 1 91 ? 17.936 -13.124 -24.769 1.00 93.19 91 GLU A C 1
ATOM 716 O O . GLU A 1 91 ? 18.070 -12.389 -25.748 1.00 93.19 91 GLU A O 1
ATOM 721 N N . GLU A 1 92 ? 17.013 -12.878 -23.835 1.00 93.62 92 GLU A N 1
ATOM 722 C CA . GLU A 1 92 ? 16.095 -11.738 -23.912 1.00 93.62 92 GLU A CA 1
ATOM 723 C C . GLU A 1 92 ? 16.817 -10.395 -23.754 1.00 93.62 92 GLU A C 1
ATOM 725 O O . GLU A 1 92 ? 16.468 -9.430 -24.441 1.00 93.62 92 GLU A O 1
ATOM 730 N N . LEU A 1 93 ? 17.817 -10.324 -22.869 1.00 93.25 93 LEU A N 1
ATOM 731 C CA . LEU A 1 93 ? 18.659 -9.135 -22.709 1.00 93.25 93 LEU A CA 1
ATOM 732 C C . LEU A 1 93 ? 19.586 -8.936 -23.914 1.00 93.25 93 LEU A C 1
ATOM 734 O O . LEU A 1 93 ? 19.795 -7.801 -24.349 1.00 93.25 93 LEU A O 1
ATOM 738 N N . GLY A 1 94 ? 20.095 -10.027 -24.488 1.00 95.62 94 GLY A N 1
ATOM 739 C CA . GLY A 1 94 ? 20.872 -10.029 -25.723 1.00 95.62 94 GLY A CA 1
ATOM 740 C C . GLY A 1 94 ? 20.067 -9.506 -26.912 1.00 95.62 94 GLY A C 1
ATOM 741 O O . GLY A 1 94 ? 20.548 -8.640 -27.640 1.00 95.62 94 GLY A O 1
ATOM 742 N N . GLU A 1 95 ? 18.818 -9.951 -27.070 1.00 96.31 95 GLU A N 1
ATOM 743 C CA . GLU A 1 95 ? 17.900 -9.452 -28.100 1.00 96.31 95 GLU A CA 1
ATOM 744 C C . GLU A 1 95 ? 17.628 -7.949 -27.932 1.00 96.31 95 GLU A C 1
ATOM 746 O O . GLU A 1 95 ? 17.745 -7.181 -28.890 1.00 96.31 95 GLU A O 1
ATOM 751 N N . LEU A 1 96 ? 17.336 -7.506 -26.702 1.00 97.12 96 LEU A N 1
ATOM 752 C CA . LEU A 1 96 ? 17.124 -6.089 -26.406 1.00 97.12 96 LEU A CA 1
ATOM 753 C C . LEU A 1 96 ? 18.358 -5.247 -26.758 1.00 97.12 96 LEU A C 1
ATOM 755 O O . LEU A 1 96 ? 18.234 -4.211 -27.414 1.00 97.12 96 LEU A O 1
ATOM 759 N N . ARG A 1 97 ? 19.553 -5.703 -26.362 1.00 97.81 97 ARG A N 1
ATOM 760 C CA . ARG A 1 97 ? 20.823 -5.060 -26.720 1.00 97.81 97 ARG A CA 1
ATOM 761 C C . ARG A 1 97 ? 21.002 -4.997 -28.235 1.00 97.81 97 ARG A C 1
ATOM 763 O O . ARG A 1 97 ? 21.418 -3.957 -28.746 1.00 97.81 97 ARG A O 1
ATOM 770 N N . GLN A 1 98 ? 20.665 -6.068 -28.950 1.00 97.50 98 GLN A N 1
ATOM 771 C CA . GLN A 1 98 ? 20.844 -6.142 -30.395 1.00 97.50 98 GLN A CA 1
ATOM 772 C C . GLN A 1 98 ? 20.003 -5.100 -31.140 1.00 97.50 98 GLN A C 1
ATOM 774 O O . GLN A 1 98 ? 20.500 -4.514 -32.098 1.00 97.50 98 GLN A O 1
ATOM 779 N N . PHE A 1 99 ? 18.785 -4.781 -30.685 1.00 97.88 99 PHE A N 1
ATOM 780 C CA . PHE A 1 99 ? 17.989 -3.712 -31.305 1.00 97.88 99 PHE A CA 1
ATOM 781 C C . PHE A 1 99 ? 18.700 -2.354 -31.283 1.00 97.88 99 PHE A C 1
ATOM 783 O O . PHE A 1 99 ? 18.683 -1.633 -32.282 1.00 97.88 99 PHE A O 1
ATOM 790 N N . PHE A 1 100 ? 19.365 -2.022 -30.175 1.00 97.56 100 PHE A N 1
ATOM 791 C CA . PHE A 1 100 ? 20.130 -0.783 -30.043 1.00 97.56 100 PHE A CA 1
ATOM 792 C C . PHE A 1 100 ? 21.463 -0.826 -30.798 1.00 97.56 100 PHE A C 1
ATOM 794 O O . PHE A 1 100 ? 21.856 0.178 -31.390 1.00 97.56 100 PHE A O 1
ATOM 801 N N . VAL A 1 101 ? 22.143 -1.978 -30.824 1.00 96.31 101 VAL A N 1
ATOM 802 C CA . VAL A 1 101 ? 23.359 -2.178 -31.631 1.00 96.31 101 VAL A CA 1
ATOM 803 C C . VAL A 1 101 ? 23.054 -1.994 -33.117 1.00 96.31 101 VAL A C 1
ATOM 805 O O . VAL A 1 101 ? 23.738 -1.216 -33.775 1.00 96.31 101 VAL A O 1
ATOM 808 N N . ASP A 1 102 ? 22.006 -2.643 -33.626 1.00 94.94 102 ASP A N 1
ATOM 809 C CA . ASP A 1 102 ? 21.570 -2.531 -35.022 1.00 94.94 102 ASP A CA 1
ATOM 810 C C . ASP A 1 102 ? 21.192 -1.090 -35.376 1.00 94.94 102 ASP A C 1
ATOM 812 O O . ASP A 1 102 ? 21.598 -0.568 -36.416 1.00 94.94 102 ASP A O 1
ATOM 816 N N . PHE A 1 103 ? 20.426 -0.432 -34.500 1.00 95.62 103 PHE A N 1
ATOM 817 C CA . PHE A 1 103 ? 20.048 0.963 -34.684 1.00 95.62 103 PHE A CA 1
ATOM 818 C C . PHE A 1 103 ? 21.284 1.871 -34.731 1.00 95.62 103 PHE A C 1
ATOM 820 O O . PHE A 1 103 ? 21.424 2.670 -35.652 1.00 95.62 103 PHE A O 1
ATOM 827 N N . ASN A 1 104 ? 22.228 1.724 -33.801 1.00 94.75 104 ASN A N 1
ATOM 828 C CA . ASN A 1 104 ? 23.427 2.560 -33.782 1.00 94.75 104 ASN A CA 1
ATOM 829 C C . ASN A 1 104 ? 24.371 2.270 -34.958 1.00 94.75 104 ASN A C 1
ATOM 831 O O . ASN A 1 104 ? 24.965 3.195 -35.501 1.00 94.75 104 ASN A O 1
ATOM 835 N N . ALA A 1 105 ? 24.486 1.013 -35.389 1.00 92.38 105 ALA A N 1
ATOM 836 C CA . ALA A 1 105 ? 25.286 0.644 -36.555 1.00 92.38 105 ALA A CA 1
ATOM 837 C C . ALA A 1 105 ? 24.732 1.246 -37.859 1.00 92.38 105 ALA A C 1
ATOM 839 O O . ALA A 1 105 ? 25.505 1.581 -38.754 1.00 92.38 105 ALA A O 1
ATOM 840 N N . SER A 1 106 ? 23.409 1.427 -37.957 1.00 90.69 106 SER A N 1
ATOM 841 C CA . SER A 1 106 ? 22.765 1.985 -39.156 1.00 90.69 106 SER A CA 1
ATOM 842 C C . SER A 1 106 ? 23.147 3.438 -39.464 1.00 90.69 106 SER A C 1
ATOM 844 O O . SER A 1 106 ? 23.071 3.853 -40.617 1.00 90.69 106 SER A O 1
ATOM 846 N N . ARG A 1 107 ? 23.626 4.184 -38.461 1.00 89.62 107 ARG A N 1
ATOM 847 C CA . ARG A 1 107 ? 24.110 5.565 -38.605 1.00 89.62 107 ARG A CA 1
ATOM 848 C C . ARG A 1 107 ? 25.236 5.695 -39.630 1.00 89.62 107 ARG A C 1
ATOM 850 O O . ARG A 1 107 ? 25.324 6.672 -40.365 1.00 89.62 107 ARG A O 1
ATOM 857 N N . ASP A 1 108 ? 26.078 4.669 -39.711 1.00 89.75 108 ASP A N 1
ATOM 858 C CA . ASP A 1 108 ? 27.235 4.631 -40.604 1.00 89.75 108 ASP A CA 1
ATOM 859 C C . ASP A 1 108 ? 27.079 3.585 -41.719 1.00 89.75 108 ASP A C 1
ATOM 861 O O . ASP A 1 108 ? 28.068 3.103 -42.279 1.00 89.75 108 ASP A O 1
ATOM 865 N N . ALA A 1 109 ? 25.834 3.202 -42.026 1.00 86.62 109 ALA A N 1
ATOM 866 C CA . ALA A 1 109 ? 25.535 2.282 -43.113 1.00 86.62 109 ALA A CA 1
ATOM 867 C C . ALA A 1 109 ? 25.980 2.861 -44.465 1.00 86.62 109 ALA A C 1
ATOM 869 O O . ALA A 1 109 ? 25.936 4.071 -44.702 1.00 86.62 109 ALA A O 1
ATOM 870 N N . GLU A 1 110 ? 26.406 1.973 -45.364 1.00 86.56 110 GLU A N 1
ATOM 871 C CA . GLU A 1 110 ? 26.750 2.355 -46.729 1.00 86.56 110 GLU A CA 1
ATOM 872 C C . GLU A 1 110 ? 25.490 2.691 -47.527 1.00 86.56 110 GLU A C 1
ATOM 874 O O . GLU A 1 110 ? 24.670 1.819 -47.821 1.00 86.56 110 GLU A O 1
ATOM 879 N N . VAL A 1 111 ? 25.375 3.953 -47.928 1.00 80.88 111 VAL A N 1
ATOM 880 C CA . VAL A 1 111 ? 24.298 4.463 -48.775 1.00 80.88 111 VAL A CA 1
ATOM 881 C C . VAL A 1 111 ? 24.855 4.885 -50.128 1.00 80.88 111 VAL A C 1
ATOM 883 O O . VAL A 1 111 ? 25.947 5.449 -50.226 1.00 80.88 111 VAL A O 1
ATOM 886 N N . ALA A 1 112 ? 24.122 4.583 -51.197 1.00 77.38 112 ALA A N 1
ATOM 887 C CA . ALA A 1 112 ? 24.481 5.035 -52.536 1.00 77.38 112 ALA A CA 1
ATOM 888 C C . ALA A 1 112 ? 24.292 6.557 -52.647 1.00 77.38 112 ALA A C 1
ATOM 890 O O . ALA A 1 112 ? 23.344 7.100 -52.084 1.00 77.38 112 ALA A O 1
ATOM 891 N N . ILE A 1 113 ? 25.158 7.238 -53.406 1.00 71.12 113 ILE A N 1
ATOM 892 C CA . ILE A 1 113 ? 25.043 8.696 -53.631 1.00 71.12 113 ILE A CA 1
ATOM 893 C C . ILE A 1 113 ? 23.691 9.057 -54.279 1.00 71.12 113 ILE A C 1
ATOM 895 O O . ILE A 1 113 ? 23.084 10.066 -53.944 1.00 71.12 113 ILE A O 1
ATOM 899 N N . PHE A 1 114 ? 23.223 8.224 -55.212 1.00 68.75 114 PHE A N 1
ATOM 900 C CA . PHE A 1 114 ? 21.931 8.316 -55.903 1.00 68.75 114 PHE A CA 1
ATOM 901 C C . PHE A 1 114 ? 21.499 6.915 -56.380 1.00 68.75 114 PHE A C 1
ATOM 903 O O . PHE A 1 114 ? 22.268 5.956 -56.248 1.00 68.75 114 PHE A O 1
ATOM 910 N N . LEU A 1 115 ? 20.285 6.776 -56.936 1.00 65.69 115 LEU A N 1
ATOM 911 C CA . LEU A 1 115 ? 19.706 5.460 -57.280 1.00 65.69 115 LEU A CA 1
ATOM 912 C C . LEU A 1 115 ? 20.593 4.744 -58.270 1.00 65.69 115 LEU A C 1
ATOM 914 O O . LEU A 1 115 ? 20.910 5.297 -59.321 1.00 65.69 115 LEU A O 1
ATOM 918 N N . GLY A 1 116 ? 20.943 3.501 -57.958 1.00 65.81 116 GLY A N 1
ATOM 919 C CA . GLY A 1 116 ? 21.751 2.683 -58.855 1.00 65.81 116 GLY A CA 1
ATOM 920 C C . GLY A 1 116 ? 23.199 3.157 -59.008 1.00 65.81 116 GLY A C 1
ATOM 921 O O . GLY A 1 116 ? 23.879 2.672 -59.904 1.00 65.81 116 GLY A O 1
ATOM 922 N N . SER A 1 117 ? 23.685 4.075 -58.162 1.00 74.56 117 SER A N 1
ATOM 923 C CA . SER A 1 117 ? 25.117 4.375 -58.081 1.00 74.56 117 SER A CA 1
ATOM 924 C C . SER A 1 117 ? 25.870 3.199 -57.452 1.00 74.56 117 SER A C 1
ATOM 926 O O . SER A 1 117 ? 25.538 2.767 -56.347 1.00 74.56 117 SER A O 1
ATOM 928 N N . ASP A 1 118 ? 26.936 2.739 -58.113 1.00 79.94 118 ASP A N 1
ATOM 929 C CA . ASP A 1 118 ? 27.892 1.776 -57.544 1.00 79.94 118 ASP A CA 1
ATOM 930 C C . ASP A 1 118 ? 28.760 2.402 -56.437 1.00 79.94 118 ASP A C 1
ATOM 932 O O . ASP A 1 118 ? 29.387 1.694 -55.648 1.00 79.94 118 ASP A O 1
ATOM 936 N N . VAL A 1 119 ? 28.799 3.738 -56.360 1.00 80.81 119 VAL A N 1
ATOM 937 C CA . VAL A 1 119 ? 29.547 4.472 -55.335 1.00 80.81 119 VAL A CA 1
ATOM 938 C C . VAL A 1 119 ? 28.679 4.643 -54.097 1.00 80.81 119 VAL A C 1
ATOM 940 O O . VAL A 1 119 ? 27.611 5.267 -54.158 1.00 80.81 119 VAL A O 1
ATOM 943 N N . LYS A 1 120 ? 29.175 4.116 -52.976 1.00 84.06 120 LYS A N 1
ATOM 944 C CA . LYS A 1 120 ? 28.534 4.181 -51.665 1.00 84.06 120 LYS A CA 1
ATOM 945 C C . LYS A 1 120 ? 29.411 4.908 -50.658 1.00 84.06 120 LYS A C 1
ATOM 947 O O . LYS A 1 120 ? 30.635 4.791 -50.692 1.00 84.06 120 LYS A O 1
ATOM 952 N N . PHE A 1 121 ? 28.768 5.623 -49.747 1.00 84.94 121 PHE A N 1
ATOM 953 C CA . PHE A 1 121 ? 29.415 6.299 -48.634 1.00 84.94 121 PHE A CA 1
ATOM 954 C C . PHE A 1 121 ? 28.806 5.865 -47.315 1.00 84.94 121 PHE A C 1
ATOM 956 O O . PHE A 1 121 ? 27.616 5.575 -47.226 1.00 84.94 121 PHE A O 1
ATOM 963 N N . LYS A 1 122 ? 29.636 5.870 -46.281 1.00 89.56 122 LYS A N 1
ATOM 964 C CA . LYS A 1 122 ? 29.204 5.715 -44.899 1.00 89.56 122 LYS A CA 1
ATOM 965 C C . LYS A 1 122 ? 28.586 7.030 -44.442 1.00 89.56 122 LYS A C 1
ATOM 967 O O . LYS A 1 122 ? 29.304 8.024 -44.346 1.00 89.56 122 LYS A O 1
ATOM 972 N N . ALA A 1 123 ? 27.268 7.047 -44.254 1.00 87.62 123 ALA A N 1
ATOM 973 C CA . ALA A 1 123 ? 26.496 8.288 -44.201 1.00 87.62 123 ALA A CA 1
ATOM 974 C C . ALA A 1 123 ? 27.009 9.284 -43.144 1.00 87.62 123 ALA A C 1
ATOM 976 O O . ALA A 1 123 ? 27.500 10.358 -43.512 1.00 87.62 123 ALA A O 1
ATOM 977 N N . GLU A 1 124 ? 26.998 8.904 -41.863 1.00 90.38 124 GLU A N 1
ATOM 978 C CA . GLU A 1 124 ? 27.438 9.791 -40.783 1.00 90.38 124 GLU A CA 1
ATOM 979 C C . GLU A 1 124 ? 28.941 10.117 -40.865 1.00 90.38 124 GLU A C 1
ATOM 981 O O . GLU A 1 124 ? 29.320 11.284 -40.732 1.00 90.38 124 GLU A O 1
ATOM 986 N N . SER A 1 125 ? 29.822 9.136 -41.115 1.00 91.50 125 SER A N 1
ATOM 987 C CA . SER A 1 125 ? 31.272 9.389 -41.205 1.00 91.50 125 SER A CA 1
ATOM 988 C C . SER A 1 125 ? 31.617 10.373 -42.318 1.00 91.50 125 SER A C 1
ATOM 990 O O . SER A 1 125 ? 32.392 11.311 -42.110 1.00 91.50 125 SER A O 1
ATOM 992 N N . THR A 1 126 ? 31.033 10.181 -43.501 1.00 90.44 126 THR A N 1
ATOM 993 C CA . THR A 1 126 ? 31.235 11.076 -44.638 1.00 90.44 126 THR A CA 1
ATOM 994 C C . THR A 1 126 ? 30.646 12.449 -44.348 1.00 90.44 126 THR A C 1
ATOM 996 O O . THR A 1 126 ? 31.323 13.448 -44.584 1.00 90.44 126 THR A O 1
ATOM 999 N N . CYS A 1 127 ? 29.444 12.530 -43.777 1.00 90.69 127 CYS A N 1
ATOM 1000 C CA . CYS A 1 127 ? 28.844 13.815 -43.443 1.00 90.69 127 CYS A CA 1
ATOM 1001 C C . CYS A 1 127 ? 29.665 14.578 -42.393 1.00 90.69 127 CYS A C 1
ATOM 1003 O O . CYS A 1 127 ? 29.971 15.753 -42.589 1.00 90.69 127 CYS A O 1
ATOM 1005 N N . ARG A 1 128 ? 30.131 13.920 -41.322 1.00 92.12 128 ARG A N 1
ATOM 1006 C CA . ARG A 1 128 ? 31.014 14.537 -40.313 1.00 92.12 128 ARG A CA 1
ATOM 1007 C C . ARG A 1 128 ? 32.337 15.027 -40.904 1.00 92.12 128 ARG A C 1
ATOM 1009 O O . ARG A 1 128 ? 32.853 16.052 -40.467 1.00 92.12 128 ARG A O 1
ATOM 1016 N N . GLN A 1 129 ? 32.882 14.315 -41.889 1.00 90.25 129 GLN A N 1
ATOM 1017 C CA . GLN A 1 129 ? 34.093 14.738 -42.588 1.00 90.25 129 GLN A CA 1
ATOM 1018 C C . GLN A 1 129 ? 33.840 15.967 -43.470 1.00 90.25 129 GLN A C 1
ATOM 1020 O O . GLN A 1 129 ? 34.602 16.931 -43.392 1.00 90.25 129 GLN A O 1
ATOM 1025 N N . GLN A 1 130 ? 32.779 15.952 -44.284 1.00 87.69 130 GLN A N 1
ATOM 1026 C CA . GLN A 1 130 ? 32.450 17.046 -45.208 1.00 87.69 130 GLN A CA 1
ATOM 1027 C C . GLN A 1 130 ? 32.020 18.325 -44.482 1.00 87.69 130 GLN A C 1
ATOM 1029 O O . GLN A 1 130 ? 32.334 19.428 -44.914 1.00 87.69 130 GLN A O 1
ATOM 1034 N N . THR A 1 131 ? 31.368 18.179 -43.331 1.00 89.56 131 THR A N 1
ATOM 1035 C CA . THR A 1 131 ? 30.978 19.290 -42.451 1.00 89.56 131 THR A CA 1
ATOM 1036 C C . THR A 1 131 ? 32.090 19.736 -41.505 1.00 89.56 131 THR A C 1
ATOM 1038 O O . THR A 1 131 ? 31.858 20.600 -40.666 1.00 89.56 131 THR A O 1
ATOM 1041 N N . GLY A 1 132 ? 33.286 19.144 -41.585 1.00 88.75 132 GLY A N 1
ATOM 1042 C CA . GLY A 1 132 ? 34.424 19.484 -40.728 1.00 88.75 132 GLY A CA 1
ATOM 1043 C C . GLY A 1 132 ? 34.265 19.117 -39.245 1.00 88.75 132 GLY A C 1
ATOM 1044 O O . GLY A 1 132 ? 35.183 19.371 -38.463 1.00 88.75 132 GLY A O 1
ATOM 1045 N N . LEU A 1 133 ? 33.151 18.489 -38.852 1.00 89.94 133 LEU A N 1
ATOM 1046 C CA . LEU A 1 133 ? 32.854 18.093 -37.472 1.00 89.94 133 LEU A CA 1
ATOM 1047 C C . LEU A 1 133 ? 33.849 17.062 -36.925 1.00 89.94 133 LEU A C 1
ATOM 1049 O O . LEU A 1 133 ? 34.153 17.077 -35.735 1.00 89.94 133 LEU A O 1
ATOM 1053 N N . SER A 1 134 ? 34.373 16.173 -37.778 1.00 88.75 134 SER A N 1
ATOM 1054 C CA . SER A 1 134 ? 35.385 15.183 -37.373 1.00 88.75 134 SER A CA 1
ATOM 1055 C C . SER A 1 134 ? 36.834 15.629 -37.585 1.00 88.75 134 SER A C 1
ATOM 1057 O O . SER A 1 134 ? 37.737 15.015 -37.021 1.00 88.75 134 SER A O 1
ATOM 1059 N N . THR A 1 135 ? 37.081 16.654 -38.406 1.00 85.31 135 THR A N 1
ATOM 1060 C CA . THR A 1 135 ? 38.432 17.000 -38.889 1.00 85.31 135 THR A CA 1
ATOM 1061 C C . THR A 1 135 ? 38.936 18.357 -38.412 1.00 85.31 135 THR A C 1
ATOM 1063 O O . THR A 1 135 ? 40.148 18.544 -38.326 1.00 85.31 135 THR A O 1
ATOM 1066 N N . ILE A 1 136 ? 38.038 19.294 -38.096 1.00 88.12 136 ILE A N 1
ATOM 1067 C CA . ILE A 1 136 ? 38.379 20.659 -37.678 1.00 88.12 136 ILE A CA 1
ATOM 1068 C C . ILE A 1 136 ? 37.974 20.859 -36.220 1.00 88.12 136 ILE A C 1
ATOM 1070 O O . ILE A 1 136 ? 38.835 21.016 -35.356 1.00 88.12 136 ILE A O 1
ATOM 1074 N N . MET A 1 137 ? 36.670 20.855 -35.940 1.00 87.38 137 MET A N 1
ATOM 1075 C CA . MET A 1 137 ? 36.134 20.984 -34.587 1.00 87.38 137 MET A CA 1
ATOM 1076 C C . MET A 1 137 ? 34.676 20.531 -34.521 1.00 87.38 137 MET A C 1
ATOM 1078 O O . MET A 1 137 ? 33.916 20.722 -35.467 1.00 87.38 137 MET A O 1
ATOM 1082 N N . MET A 1 138 ? 34.268 20.005 -33.366 1.00 86.69 138 MET A N 1
ATOM 1083 C CA . MET A 1 138 ? 32.850 19.857 -33.035 1.00 86.69 138 MET A CA 1
ATOM 1084 C C . MET A 1 138 ? 32.244 21.242 -32.771 1.00 86.69 138 MET A C 1
ATOM 1086 O O . MET A 1 138 ? 32.929 22.132 -32.262 1.00 86.69 138 MET A O 1
ATOM 1090 N N . CYS A 1 139 ? 30.960 21.418 -33.077 1.00 91.81 139 CYS A N 1
ATOM 1091 C CA . CYS A 1 139 ? 30.217 22.629 -32.741 1.00 91.81 139 CYS A CA 1
ATOM 1092 C C . CYS A 1 139 ? 28.926 22.276 -31.993 1.00 91.81 139 CYS A C 1
ATOM 1094 O O . CYS A 1 139 ? 28.299 21.252 -32.256 1.00 91.81 139 CYS A O 1
ATOM 1096 N N . SER A 1 140 ? 28.552 23.117 -31.033 1.00 89.62 140 SER A N 1
ATOM 1097 C CA . SER A 1 140 ? 27.401 22.918 -30.140 1.00 89.62 140 SER A CA 1
ATOM 1098 C C . SER A 1 140 ? 26.455 24.119 -30.101 1.00 89.62 140 SER A C 1
ATOM 1100 O O . SER A 1 140 ? 25.348 24.031 -29.570 1.00 89.62 140 SER A O 1
ATOM 1102 N N . THR A 1 141 ? 26.866 25.243 -30.692 1.00 93.94 141 THR A N 1
ATOM 1103 C CA . THR A 1 141 ? 26.062 26.459 -30.828 1.00 93.94 141 THR A CA 1
ATOM 1104 C C . THR A 1 141 ? 26.046 26.938 -32.275 1.00 93.94 141 THR A C 1
ATOM 1106 O O . THR A 1 141 ? 26.983 26.692 -33.034 1.00 93.94 141 THR A O 1
ATOM 1109 N N . GLN A 1 142 ? 25.014 27.699 -32.653 1.00 93.25 142 GLN A N 1
ATOM 1110 C CA . GLN A 1 142 ? 24.919 28.288 -33.993 1.00 93.25 142 GLN A CA 1
ATOM 1111 C C . GLN A 1 142 ? 26.156 29.131 -34.350 1.00 93.25 142 GLN A C 1
ATOM 1113 O O . GLN A 1 142 ? 26.624 29.100 -35.483 1.00 93.25 142 GLN A O 1
ATOM 1118 N N . SER A 1 143 ? 26.711 29.862 -33.378 1.00 94.50 143 SER A N 1
ATOM 1119 C CA . SER A 1 143 ? 27.911 30.685 -33.573 1.00 94.50 143 SER A CA 1
ATOM 1120 C C . SER A 1 143 ? 29.141 29.832 -33.897 1.00 94.50 143 SER A C 1
ATOM 1122 O O . SER A 1 143 ? 29.866 30.125 -34.845 1.00 94.50 143 SER A O 1
ATOM 1124 N N . GLU A 1 144 ? 29.348 28.741 -33.155 1.00 94.75 144 GLU A N 1
ATOM 1125 C CA . GLU A 1 144 ? 30.441 27.794 -33.408 1.00 94.75 144 GLU A CA 1
ATOM 1126 C C . GLU A 1 144 ? 30.286 27.106 -34.765 1.00 94.75 144 GLU A C 1
ATOM 1128 O O . GLU A 1 144 ? 31.261 26.986 -35.503 1.00 94.75 144 GLU A O 1
ATOM 1133 N N . CYS A 1 145 ? 29.067 26.701 -35.132 1.00 95.00 145 CYS A N 1
ATOM 1134 C CA . CYS A 1 145 ? 28.822 26.050 -36.417 1.00 95.00 145 CYS A CA 1
ATOM 1135 C C . CYS A 1 145 ? 28.962 27.025 -37.599 1.00 95.00 145 CYS A C 1
ATOM 1137 O O . CYS A 1 145 ? 29.458 26.630 -38.649 1.00 95.00 145 CYS A O 1
ATOM 1139 N N . ASN A 1 146 ? 28.619 28.308 -37.428 1.00 93.44 146 ASN A N 1
ATOM 1140 C CA . ASN A 1 146 ? 28.902 29.352 -38.421 1.00 93.44 146 ASN A CA 1
ATOM 1141 C C . ASN A 1 146 ? 30.410 29.614 -38.561 1.00 93.44 146 ASN A C 1
ATOM 1143 O O . ASN A 1 146 ? 30.896 29.835 -39.668 1.00 93.44 146 ASN A O 1
ATOM 1147 N N . ALA A 1 147 ? 31.164 29.581 -37.457 1.00 92.81 147 ALA A N 1
ATOM 1148 C CA . ALA A 1 147 ? 32.619 29.717 -37.493 1.00 92.81 147 ALA A CA 1
ATOM 1149 C C . ALA A 1 147 ? 33.277 28.523 -38.205 1.00 92.81 147 ALA A C 1
ATOM 1151 O O . ALA A 1 147 ? 34.120 28.723 -39.079 1.00 92.81 147 ALA A O 1
ATOM 1152 N N . LEU A 1 148 ? 32.837 27.297 -37.896 1.00 93.56 148 LEU A N 1
ATOM 1153 C CA . LEU A 1 148 ? 33.252 26.077 -38.592 1.00 93.56 148 LEU A CA 1
ATOM 1154 C C . LEU A 1 148 ? 32.933 26.155 -40.092 1.00 93.56 148 LEU A C 1
ATOM 1156 O O . LEU A 1 148 ? 33.817 25.933 -40.918 1.00 93.56 148 LEU A O 1
ATOM 1160 N N . ALA A 1 149 ? 31.710 26.553 -40.448 1.00 91.81 149 ALA A N 1
ATOM 1161 C CA . ALA A 1 149 ? 31.310 26.775 -41.834 1.00 91.81 149 ALA A CA 1
ATOM 1162 C C . ALA A 1 149 ? 32.184 27.831 -42.529 1.00 91.81 149 ALA A C 1
ATOM 1164 O O . ALA A 1 149 ? 32.573 27.643 -43.677 1.00 91.81 149 ALA A O 1
ATOM 1165 N N . GLY A 1 150 ? 32.563 28.906 -41.829 1.00 90.38 150 GLY A N 1
ATOM 1166 C CA . GLY A 1 150 ? 33.476 29.927 -42.346 1.00 90.38 150 GLY A CA 1
ATOM 1167 C C . GLY A 1 150 ? 34.858 29.372 -42.691 1.00 90.38 150 GLY A C 1
ATOM 1168 O O . GLY A 1 150 ? 35.407 29.706 -43.740 1.00 90.38 150 GLY A O 1
ATOM 1169 N N . ILE A 1 151 ? 35.394 28.479 -41.852 1.00 89.94 151 ILE A N 1
ATOM 1170 C CA . ILE A 1 151 ? 36.656 27.778 -42.121 1.00 89.94 151 ILE A CA 1
ATOM 1171 C C . ILE A 1 151 ? 36.503 26.859 -43.343 1.00 89.94 151 ILE A C 1
ATOM 1173 O O . ILE A 1 151 ? 37.356 26.877 -44.226 1.00 89.94 151 ILE A O 1
ATOM 1177 N N . ILE A 1 152 ? 35.407 26.100 -43.439 1.00 89.00 152 ILE A N 1
ATOM 1178 C CA . ILE A 1 152 ? 35.147 25.189 -44.569 1.00 89.00 152 ILE A CA 1
ATOM 1179 C C . ILE A 1 152 ? 35.008 25.959 -45.885 1.00 89.00 152 ILE A C 1
ATOM 1181 O O . ILE A 1 152 ? 35.688 25.626 -46.856 1.00 89.00 152 ILE A O 1
ATOM 1185 N N . CYS A 1 153 ? 34.201 27.023 -45.909 1.00 87.88 153 CYS A N 1
ATOM 1186 C CA . CYS A 1 153 ? 34.034 27.881 -47.082 1.00 87.88 153 CYS A CA 1
ATOM 1187 C C . CYS A 1 153 ? 35.369 28.494 -47.537 1.00 87.88 153 CYS A C 1
ATOM 1189 O O . CYS A 1 153 ? 35.627 28.589 -48.737 1.00 87.88 153 CYS A O 1
ATOM 1191 N N . ALA A 1 154 ? 36.235 28.882 -46.591 1.00 85.75 154 ALA A N 1
ATOM 1192 C CA . ALA A 1 154 ? 37.564 29.410 -46.894 1.00 85.75 154 ALA A CA 1
ATOM 1193 C C . ALA A 1 154 ? 38.525 28.345 -47.452 1.00 85.75 154 ALA A C 1
ATOM 1195 O O . ALA A 1 154 ? 39.401 28.682 -48.249 1.00 85.75 154 ALA A O 1
ATOM 1196 N N . LEU A 1 155 ? 38.373 27.080 -47.046 1.00 82.81 155 LEU A N 1
ATOM 1197 C CA . LEU A 1 155 ? 39.227 25.972 -47.480 1.00 82.81 155 LEU A CA 1
ATOM 1198 C C . LEU A 1 155 ? 38.835 25.391 -48.849 1.00 82.81 155 LEU A C 1
ATOM 1200 O O . LEU A 1 155 ? 39.735 25.012 -49.597 1.00 82.81 155 LEU A O 1
ATOM 1204 N N . TYR A 1 156 ? 37.539 25.309 -49.182 1.00 74.94 156 TYR A N 1
ATOM 1205 C CA . TYR A 1 156 ? 37.067 24.494 -50.316 1.00 74.94 156 TYR A CA 1
ATOM 1206 C C . TYR A 1 156 ? 36.362 25.247 -51.461 1.00 74.94 156 TYR A C 1
ATOM 1208 O O . TYR A 1 156 ? 36.392 24.751 -52.584 1.00 74.94 156 TYR A O 1
ATOM 1216 N N . GLU A 1 157 ? 35.765 26.429 -51.249 1.00 64.88 157 GLU A N 1
ATOM 1217 C CA . GLU A 1 157 ? 34.813 27.004 -52.229 1.00 64.88 157 GLU A CA 1
ATOM 1218 C C . GLU A 1 157 ? 34.889 28.536 -52.393 1.00 64.88 157 GLU A C 1
ATOM 1220 O O . GLU A 1 157 ? 33.870 29.230 -52.432 1.00 64.88 157 GLU A O 1
ATOM 1225 N N . GLY A 1 158 ? 36.098 29.099 -52.486 1.00 57.78 158 GLY A N 1
ATOM 1226 C CA . GLY A 1 158 ? 36.317 30.549 -52.596 1.00 57.78 158 GLY A CA 1
ATOM 1227 C C . GLY A 1 158 ? 35.256 31.308 -53.426 1.00 57.78 158 GLY A C 1
ATOM 1228 O O . GLY A 1 158 ? 35.146 31.124 -54.634 1.00 57.78 158 GLY A O 1
ATOM 1229 N N . SER A 1 159 ? 34.521 32.204 -52.749 1.00 56.75 159 SER A N 1
ATOM 1230 C CA . SER A 1 159 ? 33.452 33.127 -53.198 1.00 56.75 159 SER A CA 1
ATOM 1231 C C . SER A 1 159 ? 32.020 32.605 -53.432 1.00 56.75 159 SER A C 1
ATOM 1233 O O . SER A 1 159 ? 31.119 33.442 -53.458 1.00 56.75 159 SER A O 1
ATOM 1235 N N . SER A 1 160 ? 31.760 31.293 -53.526 1.00 69.06 160 SER A N 1
ATOM 1236 C CA . SER A 1 160 ? 30.396 30.747 -53.744 1.00 69.06 160 SER A CA 1
ATOM 1237 C C . SER A 1 160 ? 29.733 30.125 -52.509 1.00 69.06 160 SER A C 1
ATOM 1239 O O . SER A 1 160 ? 28.533 29.865 -52.536 1.00 69.06 160 SER A O 1
ATOM 1241 N N . CYS A 1 161 ? 30.488 29.909 -51.432 1.00 81.56 161 CYS A N 1
ATOM 1242 C CA . CYS A 1 161 ? 29.994 29.322 -50.186 1.00 81.56 161 CYS A CA 1
ATOM 1243 C C . CYS A 1 161 ? 29.521 30.407 -49.209 1.00 81.56 161 CYS A C 1
ATOM 1245 O O . CYS A 1 161 ? 30.286 31.316 -48.882 1.00 81.56 161 CYS A O 1
ATOM 1247 N N . ASP A 1 162 ? 28.271 30.309 -48.742 1.00 86.88 162 ASP A N 1
ATOM 1248 C CA . ASP A 1 162 ? 27.702 31.165 -47.692 1.00 86.88 162 ASP A CA 1
ATOM 1249 C C . ASP A 1 162 ? 27.850 30.473 -46.320 1.00 86.88 162 ASP A C 1
ATOM 1251 O O . ASP A 1 162 ? 27.131 29.504 -46.035 1.00 86.88 162 ASP A O 1
ATOM 1255 N N . PRO A 1 163 ? 28.750 30.958 -45.437 1.00 86.94 163 PRO A N 1
ATOM 1256 C CA . PRO A 1 163 ? 28.968 30.360 -44.122 1.00 86.94 163 PRO A CA 1
ATOM 1257 C C . PRO A 1 163 ? 27.735 30.379 -43.214 1.00 86.94 163 PRO A C 1
ATOM 1259 O O . PRO A 1 163 ? 27.620 29.536 -42.327 1.00 86.94 163 PRO A O 1
ATOM 1262 N N . GLY A 1 164 ? 26.825 31.339 -43.398 1.00 88.19 164 GLY A N 1
ATOM 1263 C CA . GLY A 1 164 ? 25.604 31.452 -42.608 1.00 88.19 164 GLY A CA 1
ATOM 1264 C C . GLY A 1 164 ? 24.597 30.364 -42.966 1.00 88.19 164 GLY A C 1
ATOM 1265 O O . GLY A 1 164 ? 24.037 29.735 -42.071 1.00 88.19 164 GLY A O 1
ATOM 1266 N N . ILE A 1 165 ? 24.415 30.096 -44.262 1.00 87.94 165 ILE A N 1
ATOM 1267 C CA . ILE A 1 165 ? 23.543 29.013 -44.744 1.00 87.94 165 ILE A CA 1
ATOM 1268 C C . ILE A 1 165 ? 24.126 27.649 -44.359 1.00 87.94 165 ILE A C 1
ATOM 1270 O O . ILE A 1 165 ? 23.420 26.813 -43.793 1.00 87.94 165 ILE A O 1
ATOM 1274 N N . LEU A 1 166 ? 25.423 27.438 -44.602 1.00 89.81 166 LEU A N 1
ATOM 1275 C CA . LEU A 1 166 ? 26.088 26.181 -44.261 1.00 89.81 166 LEU A CA 1
ATOM 1276 C C . LEU A 1 166 ? 26.092 25.941 -42.742 1.00 89.81 166 LEU A C 1
ATOM 1278 O O . LEU A 1 166 ? 25.736 24.856 -42.290 1.00 89.81 166 LEU A O 1
ATOM 1282 N N . GLY A 1 167 ? 26.411 26.958 -41.937 1.00 92.06 167 GLY A N 1
ATOM 1283 C CA . GLY A 1 167 ? 26.377 26.863 -40.477 1.00 92.06 167 GLY A CA 1
ATOM 1284 C C . GLY A 1 167 ? 24.973 26.604 -39.919 1.00 92.06 167 GLY A C 1
ATOM 1285 O O . GLY A 1 167 ? 24.828 25.845 -38.958 1.00 92.06 167 GLY A O 1
ATOM 1286 N N . ALA A 1 168 ? 23.924 27.163 -40.536 1.00 91.94 168 ALA A N 1
ATOM 1287 C CA . ALA A 1 168 ? 22.524 26.878 -40.199 1.00 91.94 168 ALA A CA 1
ATOM 1288 C C . ALA A 1 168 ? 22.098 25.438 -40.527 1.00 91.94 168 ALA A C 1
ATOM 1290 O O . ALA A 1 168 ? 21.208 24.916 -39.862 1.00 91.94 168 ALA A O 1
ATOM 1291 N N . GLY A 1 169 ? 22.743 24.781 -41.497 1.00 91.12 169 GLY A N 1
ATOM 1292 C CA . GLY A 1 169 ? 22.577 23.347 -41.752 1.00 91.12 169 GLY A CA 1
ATOM 1293 C C . GLY A 1 169 ? 23.419 22.460 -40.823 1.00 91.12 169 GLY A C 1
ATOM 1294 O O . GLY A 1 169 ? 22.925 21.456 -40.314 1.00 91.12 169 GLY A O 1
ATOM 1295 N N . ILE A 1 170 ? 24.672 22.845 -40.544 1.00 94.62 170 ILE A N 1
ATOM 1296 C CA . ILE A 1 170 ? 25.593 22.091 -39.670 1.00 94.62 170 ILE A CA 1
ATOM 1297 C C . ILE A 1 170 ? 25.079 22.023 -38.231 1.00 94.62 170 ILE A C 1
ATOM 1299 O O . ILE A 1 170 ? 25.156 20.966 -37.609 1.00 94.62 170 ILE A O 1
ATOM 1303 N N . TYR A 1 171 ? 24.539 23.120 -37.696 1.00 95.19 171 TYR A N 1
ATOM 1304 C CA . TYR A 1 171 ? 24.074 23.175 -36.310 1.00 95.19 171 TYR A CA 1
ATOM 1305 C C . TYR A 1 171 ? 23.021 22.110 -35.938 1.00 95.19 171 TYR A C 1
ATOM 1307 O O . TYR A 1 171 ? 23.285 21.327 -35.021 1.00 95.19 171 TYR A O 1
ATOM 1315 N N . PRO A 1 172 ? 21.858 22.012 -36.614 1.00 92.94 172 PRO A N 1
ATOM 1316 C CA . PRO A 1 172 ? 20.849 21.004 -36.284 1.00 92.94 172 PRO A CA 1
ATOM 1317 C C . PRO A 1 172 ? 21.361 19.572 -36.481 1.00 92.94 172 PRO A C 1
ATOM 1319 O O . PRO A 1 172 ? 21.022 18.696 -35.685 1.00 92.94 172 PRO A O 1
ATOM 1322 N N . TYR A 1 173 ? 22.222 19.341 -37.478 1.00 93.81 173 TYR A N 1
ATOM 1323 C CA . TYR A 1 173 ? 22.882 18.051 -37.674 1.00 93.81 173 TYR A CA 1
ATOM 1324 C C . TYR A 1 173 ? 23.788 17.694 -36.483 1.00 93.81 173 TYR A C 1
ATOM 1326 O O . TYR A 1 173 ? 23.641 16.627 -35.891 1.00 93.81 173 TYR A O 1
ATOM 1334 N N . ALA A 1 174 ? 24.670 18.607 -36.061 1.00 94.75 174 ALA A N 1
ATOM 1335 C CA . ALA A 1 174 ? 25.581 18.394 -34.935 1.00 94.75 174 ALA A CA 1
ATOM 1336 C C . ALA A 1 174 ? 24.832 18.135 -33.614 1.00 94.75 174 ALA A C 1
ATOM 1338 O O . ALA A 1 174 ? 25.215 17.251 -32.845 1.00 94.75 174 ALA A O 1
ATOM 1339 N N . VAL A 1 175 ? 23.729 18.855 -33.372 1.00 95.19 175 VAL A N 1
ATOM 1340 C CA . VAL A 1 175 ? 22.853 18.638 -32.208 1.00 95.19 175 VAL A CA 1
ATOM 1341 C C . VAL A 1 175 ? 22.208 17.252 -32.246 1.00 95.19 175 VAL A C 1
ATOM 1343 O O . VAL A 1 175 ? 22.200 16.551 -31.233 1.00 95.19 175 VAL A O 1
ATOM 1346 N N . ALA A 1 176 ? 21.680 16.834 -33.398 1.00 94.06 176 ALA A N 1
ATOM 1347 C CA . ALA A 1 176 ? 21.037 15.531 -33.538 1.00 94.06 176 ALA A CA 1
ATOM 1348 C C . ALA A 1 176 ? 22.038 14.378 -33.351 1.00 94.06 176 ALA A C 1
ATOM 1350 O O . ALA A 1 176 ? 21.773 13.454 -32.583 1.00 94.06 176 ALA A O 1
ATOM 1351 N N . VAL A 1 177 ? 23.224 14.485 -33.949 1.00 94.00 177 VAL A N 1
ATOM 1352 C CA . VAL A 1 177 ? 24.332 13.545 -33.754 1.00 94.00 177 VAL A CA 1
ATOM 1353 C C . VAL A 1 177 ? 24.755 13.453 -32.280 1.00 94.00 177 VAL A C 1
ATOM 1355 O O . VAL A 1 177 ? 24.854 12.359 -31.726 1.00 94.00 177 VAL A O 1
ATOM 1358 N N . SER A 1 178 ? 24.956 14.593 -31.609 1.00 93.94 178 SER A N 1
ATOM 1359 C CA . SER A 1 178 ? 25.319 14.625 -30.184 1.00 93.94 178 SER A CA 1
ATOM 1360 C C . SER A 1 178 ? 24.231 14.018 -29.291 1.00 93.94 178 SER A C 1
ATOM 1362 O O . SER A 1 178 ? 24.539 13.332 -28.309 1.00 93.94 178 SER A O 1
ATOM 1364 N N . SER A 1 179 ? 22.959 14.225 -29.646 1.00 94.88 179 SER A N 1
ATOM 1365 C CA . SER A 1 179 ? 21.825 13.589 -28.978 1.00 94.88 179 SER A CA 1
ATOM 1366 C C . SER A 1 179 ? 21.868 12.068 -29.143 1.00 94.88 179 SER A C 1
ATOM 1368 O O . SER A 1 179 ? 21.781 11.361 -28.141 1.00 94.88 179 SER A O 1
ATOM 1370 N N . LEU A 1 180 ? 22.088 11.546 -30.359 1.00 95.25 180 LEU A N 1
ATOM 1371 C CA . LEU A 1 180 ? 22.248 10.102 -30.576 1.00 95.25 180 LEU A CA 1
ATOM 1372 C C . LEU A 1 180 ? 23.389 9.525 -29.733 1.00 95.25 180 LEU A C 1
ATOM 1374 O O . LEU A 1 180 ? 23.176 8.540 -29.031 1.00 95.25 180 LEU A O 1
ATOM 1378 N N . ASP A 1 181 ? 24.564 10.161 -29.737 1.00 95.38 181 ASP A N 1
ATOM 1379 C CA . ASP A 1 181 ? 25.727 9.707 -28.961 1.00 95.38 181 ASP A CA 1
ATOM 1380 C C . ASP A 1 181 ? 25.421 9.655 -27.454 1.00 95.38 181 ASP A C 1
ATOM 1382 O O . ASP A 1 181 ? 25.696 8.656 -26.785 1.00 95.38 181 ASP A O 1
ATOM 1386 N N . THR A 1 182 ? 24.781 10.700 -26.925 1.00 97.12 182 THR A N 1
ATOM 1387 C CA . THR A 1 182 ? 24.412 10.795 -25.504 1.00 97.12 182 THR A CA 1
ATOM 1388 C C . THR A 1 182 ? 23.400 9.722 -25.106 1.00 97.12 182 THR A C 1
ATOM 1390 O O . THR A 1 182 ? 23.562 9.049 -24.086 1.00 97.12 182 THR A O 1
ATOM 1393 N N . GLN A 1 183 ? 22.348 9.546 -25.906 1.00 97.94 183 GLN A N 1
ATOM 1394 C CA . GLN A 1 183 ? 21.286 8.588 -25.606 1.00 97.94 183 GLN A CA 1
ATOM 1395 C C . GLN A 1 183 ? 21.774 7.145 -25.768 1.00 97.94 183 GLN A C 1
ATOM 1397 O O . GLN A 1 183 ? 21.464 6.304 -24.930 1.00 97.94 183 GLN A O 1
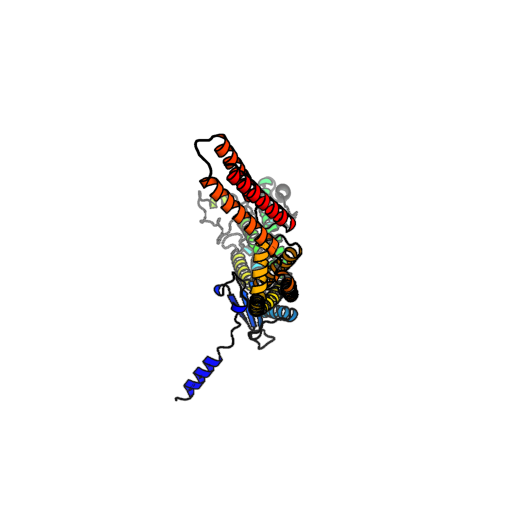ATOM 1402 N N . MET A 1 184 ? 22.604 6.857 -26.773 1.00 97.62 184 MET A N 1
ATOM 1403 C CA . MET A 1 184 ? 23.215 5.536 -26.942 1.00 97.62 184 MET A CA 1
ATOM 1404 C C . MET A 1 184 ? 24.190 5.197 -25.809 1.00 97.62 184 MET A C 1
ATOM 1406 O O . MET A 1 184 ? 24.209 4.058 -25.343 1.00 97.62 184 MET A O 1
ATOM 1410 N N . ALA A 1 185 ? 24.951 6.173 -25.305 1.00 97.75 185 ALA A N 1
ATOM 1411 C CA . ALA A 1 185 ? 25.779 5.979 -24.116 1.00 97.75 185 ALA A CA 1
ATOM 1412 C C . ALA A 1 185 ? 24.928 5.651 -22.876 1.00 97.75 185 ALA A C 1
ATOM 1414 O O . ALA A 1 185 ? 25.279 4.753 -22.109 1.00 97.75 185 ALA A O 1
ATOM 1415 N N . ALA A 1 186 ? 23.785 6.325 -22.701 1.00 97.69 186 ALA A N 1
ATOM 1416 C CA . ALA A 1 186 ? 22.840 6.019 -21.627 1.00 97.69 186 ALA A CA 1
ATOM 1417 C C . ALA A 1 186 ? 22.231 4.614 -21.772 1.00 97.69 186 ALA A C 1
ATOM 1419 O O . ALA A 1 186 ? 22.143 3.888 -20.782 1.00 97.69 186 ALA A O 1
ATOM 1420 N N . VAL A 1 187 ? 21.878 4.204 -22.997 1.00 98.00 187 VAL A N 1
ATOM 1421 C CA . VAL A 1 187 ? 21.386 2.853 -23.305 1.00 98.00 187 VAL A CA 1
ATOM 1422 C C . VAL A 1 187 ? 22.400 1.788 -22.906 1.00 98.00 187 VAL A C 1
ATOM 1424 O O . VAL A 1 187 ? 22.070 0.883 -22.140 1.00 98.00 187 VAL A O 1
ATOM 1427 N N . PHE A 1 188 ? 23.635 1.883 -23.402 1.00 97.75 188 PHE A N 1
ATOM 1428 C CA . PHE A 1 188 ? 24.640 0.858 -23.128 1.00 97.75 188 PHE A CA 1
ATOM 1429 C C . PHE A 1 188 ? 25.057 0.855 -21.659 1.00 97.75 188 PHE A C 1
ATOM 1431 O O . PHE A 1 188 ? 25.130 -0.212 -21.065 1.00 97.75 188 PHE A O 1
ATOM 1438 N N . SER A 1 189 ? 25.180 2.024 -21.024 1.00 97.69 189 SER A N 1
ATOM 1439 C CA . SER A 1 189 ? 25.397 2.114 -19.576 1.00 97.69 189 SER A CA 1
ATOM 1440 C C . SER A 1 189 ? 24.279 1.431 -18.781 1.00 97.69 189 SER A C 1
ATOM 1442 O O . SER A 1 189 ? 24.550 0.688 -17.835 1.00 97.69 189 SER A O 1
ATOM 1444 N N . ALA A 1 190 ? 23.014 1.629 -19.168 1.00 97.00 190 ALA A N 1
ATOM 1445 C CA . ALA A 1 190 ? 21.884 0.985 -18.510 1.00 97.00 190 ALA A CA 1
ATOM 1446 C C . ALA A 1 190 ? 21.899 -0.538 -18.690 1.00 97.00 190 ALA A C 1
ATOM 1448 O O . ALA A 1 190 ? 21.696 -1.238 -17.704 1.00 97.00 190 ALA A O 1
ATOM 1449 N N . LEU A 1 191 ? 22.180 -1.037 -19.899 1.00 96.00 191 LEU A N 1
ATOM 1450 C CA . LEU A 1 191 ? 22.279 -2.473 -20.192 1.00 96.00 191 LEU A CA 1
ATOM 1451 C C . LEU A 1 191 ? 23.483 -3.138 -19.505 1.00 96.00 191 LEU A C 1
ATOM 1453 O O . LEU A 1 191 ? 23.362 -4.262 -19.034 1.00 96.00 191 LEU A O 1
ATOM 1457 N N . ASP A 1 192 ? 24.631 -2.463 -19.432 1.00 95.50 192 ASP A N 1
ATOM 1458 C CA . ASP A 1 192 ? 25.868 -3.007 -18.849 1.00 95.50 192 ASP A CA 1
ATOM 1459 C C . ASP A 1 192 ? 25.837 -3.034 -17.316 1.00 95.50 192 ASP A C 1
ATOM 1461 O O . ASP A 1 192 ? 26.512 -3.845 -16.687 1.00 95.50 192 ASP A O 1
ATOM 1465 N N . THR A 1 193 ? 25.053 -2.144 -16.701 1.00 94.38 193 THR A N 1
ATOM 1466 C CA . THR A 1 193 ? 24.908 -2.046 -15.238 1.00 94.38 193 THR A CA 1
ATOM 1467 C C . THR A 1 193 ? 23.593 -2.630 -14.725 1.00 94.38 193 THR A C 1
ATOM 1469 O O . THR A 1 193 ? 23.229 -2.415 -13.565 1.00 94.38 193 THR A O 1
ATOM 1472 N N . MET A 1 194 ? 22.866 -3.336 -15.591 1.00 90.44 194 MET A N 1
ATOM 1473 C CA . MET A 1 194 ? 21.606 -3.989 -15.270 1.00 90.44 194 MET A CA 1
ATOM 1474 C C . MET A 1 194 ? 21.854 -5.222 -14.405 1.00 90.44 194 MET A C 1
ATOM 1476 O O . MET A 1 194 ? 22.559 -6.146 -14.794 1.00 90.44 194 MET A O 1
ATOM 1480 N N . THR A 1 195 ? 21.258 -5.235 -13.220 1.00 87.62 195 THR A N 1
ATOM 1481 C CA . THR A 1 195 ? 21.309 -6.342 -12.267 1.00 87.62 195 THR A CA 1
ATOM 1482 C C . THR A 1 195 ? 19.901 -6.690 -11.805 1.00 87.62 195 THR A C 1
ATOM 1484 O O . THR A 1 195 ? 18.929 -5.994 -12.105 1.00 87.62 195 THR A O 1
ATOM 1487 N N . GLN A 1 196 ? 19.778 -7.779 -11.053 1.00 79.50 196 GLN A N 1
ATOM 1488 C CA . GLN A 1 196 ? 18.521 -8.186 -10.425 1.00 79.50 196 GLN A CA 1
ATOM 1489 C C . GLN A 1 196 ? 17.902 -7.084 -9.546 1.00 79.50 196 GLN A C 1
ATOM 1491 O O . GLN A 1 196 ? 16.686 -6.911 -9.583 1.00 79.50 196 GLN A O 1
ATOM 1496 N N . ASP A 1 197 ? 18.736 -6.301 -8.853 1.00 80.44 197 ASP A N 1
ATOM 1497 C CA . ASP A 1 197 ? 18.307 -5.322 -7.846 1.00 80.44 197 ASP A CA 1
ATOM 1498 C C . ASP A 1 197 ? 17.872 -3.980 -8.458 1.00 80.44 197 ASP A C 1
ATOM 1500 O O . ASP A 1 197 ? 17.208 -3.185 -7.800 1.00 80.44 197 ASP A O 1
ATOM 1504 N N . ASN A 1 198 ? 18.268 -3.698 -9.705 1.00 86.12 198 ASN A N 1
ATOM 1505 C CA . ASN A 1 198 ? 18.018 -2.410 -10.365 1.00 86.12 198 ASN A CA 1
ATOM 1506 C C . ASN A 1 198 ? 17.321 -2.536 -11.733 1.00 86.12 198 ASN A C 1
ATOM 1508 O O . ASN A 1 198 ? 17.159 -1.537 -12.435 1.00 86.12 198 ASN A O 1
ATOM 1512 N N . MET A 1 199 ? 16.903 -3.748 -12.115 1.00 88.56 199 MET A N 1
ATOM 1513 C CA . MET A 1 199 ? 16.314 -4.075 -13.419 1.00 88.56 199 MET A CA 1
ATOM 1514 C C . MET A 1 199 ? 15.213 -3.094 -13.831 1.00 88.56 199 MET A C 1
ATOM 1516 O O . MET A 1 199 ? 15.261 -2.525 -14.921 1.00 88.56 199 MET A O 1
ATOM 1520 N N . ASN A 1 200 ? 14.236 -2.852 -12.954 1.00 88.38 200 ASN A N 1
ATOM 1521 C CA . ASN A 1 200 ? 13.103 -1.983 -13.266 1.00 88.38 200 ASN A CA 1
ATOM 1522 C C . ASN A 1 200 ? 13.528 -0.523 -13.517 1.00 88.38 200 ASN A C 1
ATOM 1524 O O . ASN A 1 200 ? 13.028 0.129 -14.440 1.00 88.38 200 ASN A O 1
ATOM 1528 N N . ASP A 1 201 ? 14.501 -0.027 -12.752 1.00 90.38 201 ASP A N 1
ATOM 1529 C CA . ASP A 1 201 ? 15.056 1.316 -12.930 1.00 90.38 201 ASP A CA 1
ATOM 1530 C C . ASP A 1 201 ? 15.810 1.418 -14.259 1.00 90.38 201 ASP A C 1
ATOM 1532 O O . ASP A 1 201 ? 15.632 2.378 -15.012 1.00 90.38 201 ASP A O 1
ATOM 1536 N N . LYS A 1 202 ? 16.606 0.398 -14.608 1.00 94.06 202 LYS A N 1
ATOM 1537 C CA . LYS A 1 202 ? 17.319 0.354 -15.892 1.00 94.06 202 LYS A CA 1
ATOM 1538 C C . LYS A 1 202 ? 16.367 0.262 -17.078 1.00 94.06 202 LYS A C 1
ATOM 1540 O O . LYS A 1 202 ? 16.562 0.986 -18.051 1.00 94.06 202 LYS A O 1
ATOM 1545 N N . LEU A 1 203 ? 15.312 -0.546 -16.995 1.00 94.19 203 LEU A N 1
ATOM 1546 C CA . LEU A 1 203 ? 14.269 -0.604 -18.024 1.00 94.19 203 LEU A CA 1
ATOM 1547 C C . LEU A 1 203 ? 13.553 0.747 -18.186 1.00 94.19 203 LEU A C 1
ATOM 1549 O O . LEU A 1 203 ? 13.255 1.153 -19.308 1.00 94.19 203 LEU A O 1
ATOM 1553 N N . THR A 1 204 ? 13.341 1.482 -17.091 1.00 94.31 204 THR A N 1
ATOM 1554 C CA . THR A 1 204 ? 12.775 2.841 -17.125 1.00 94.31 204 THR A CA 1
ATOM 1555 C C . THR A 1 204 ? 13.707 3.827 -17.829 1.00 94.31 204 THR A C 1
ATOM 1557 O O . THR A 1 204 ? 13.255 4.591 -18.684 1.00 94.31 204 THR A O 1
ATOM 1560 N N . ILE A 1 205 ? 15.014 3.774 -17.542 1.00 95.69 205 ILE A N 1
ATOM 1561 C CA . ILE A 1 205 ? 16.025 4.571 -18.254 1.00 95.69 205 ILE A CA 1
ATOM 1562 C C . ILE A 1 205 ? 15.988 4.250 -19.751 1.00 95.69 205 ILE A C 1
ATOM 1564 O O . ILE A 1 205 ? 15.872 5.167 -20.561 1.00 95.69 205 ILE A O 1
ATOM 1568 N N . LEU A 1 206 ? 16.016 2.965 -20.123 1.00 97.00 206 LEU A N 1
ATOM 1569 C CA . LEU A 1 206 ? 15.967 2.533 -21.523 1.00 97.00 206 LEU A CA 1
ATOM 1570 C C . LEU A 1 206 ? 14.713 3.046 -22.231 1.00 97.00 206 LEU A C 1
ATOM 1572 O O . LEU A 1 206 ? 14.824 3.634 -23.307 1.00 97.00 206 LEU A O 1
ATOM 1576 N N . SER A 1 207 ? 13.540 2.912 -21.608 1.00 97.12 207 SER A N 1
ATOM 1577 C CA . SER A 1 207 ? 12.292 3.463 -22.143 1.00 97.12 207 SER A CA 1
ATOM 1578 C C . SER A 1 207 ? 12.383 4.976 -22.370 1.00 97.12 207 SER A C 1
ATOM 1580 O O . SER A 1 207 ? 11.880 5.476 -23.377 1.00 97.12 207 SER A O 1
ATOM 1582 N N . GLY A 1 208 ? 13.039 5.704 -21.462 1.00 97.12 208 GLY A N 1
ATOM 1583 C CA . GLY A 1 208 ? 13.244 7.150 -21.558 1.00 97.12 208 GLY A CA 1
ATOM 1584 C C . GLY A 1 208 ? 14.126 7.585 -22.733 1.00 97.12 208 GLY A C 1
ATOM 1585 O O . GLY A 1 208 ? 13.972 8.704 -23.217 1.00 97.12 208 GLY A O 1
ATOM 1586 N N . THR A 1 209 ? 15.003 6.710 -23.239 1.00 97.94 209 THR A N 1
ATOM 1587 C CA . THR A 1 209 ? 15.893 7.023 -24.377 1.00 97.94 209 THR A CA 1
ATOM 1588 C C . THR A 1 209 ? 15.219 6.899 -25.747 1.00 97.94 209 THR A C 1
ATOM 1590 O O . THR A 1 209 ? 15.643 7.551 -26.701 1.00 97.94 209 THR A O 1
ATOM 1593 N N . ILE A 1 210 ? 14.138 6.115 -25.864 1.00 97.56 210 ILE A N 1
ATOM 1594 C CA . ILE A 1 210 ? 13.508 5.774 -27.153 1.00 97.56 210 ILE A CA 1
ATOM 1595 C C . ILE A 1 210 ? 13.011 7.012 -27.910 1.00 97.56 210 ILE A C 1
ATOM 1597 O O . ILE A 1 210 ? 13.281 7.163 -29.104 1.00 97.56 210 ILE A O 1
ATOM 1601 N N . ALA A 1 211 ? 12.273 7.901 -27.241 1.00 97.00 211 ALA A N 1
ATOM 1602 C CA . ALA A 1 211 ? 11.723 9.094 -27.883 1.00 97.00 211 ALA A CA 1
ATOM 1603 C C . ALA A 1 211 ? 12.820 10.103 -28.290 1.00 97.00 211 ALA A C 1
ATOM 1605 O O . ALA A 1 211 ? 12.809 10.533 -29.444 1.00 97.00 211 ALA A O 1
ATOM 1606 N N . PRO A 1 212 ? 13.806 10.437 -27.430 1.00 97.00 212 PRO A N 1
ATOM 1607 C CA . PRO A 1 212 ? 14.974 11.224 -27.828 1.00 97.00 212 PRO A CA 1
ATOM 1608 C C . PRO A 1 212 ? 15.745 10.651 -29.026 1.00 97.00 212 PRO A C 1
ATOM 1610 O O . PRO A 1 212 ? 16.054 11.402 -29.951 1.00 97.00 212 PRO A O 1
ATOM 1613 N N . LEU A 1 213 ? 16.003 9.335 -29.049 1.00 96.88 213 LEU A N 1
ATOM 1614 C CA . LEU A 1 213 ? 16.664 8.661 -30.175 1.00 96.88 213 LEU A CA 1
ATOM 1615 C C . LEU A 1 213 ? 15.860 8.812 -31.470 1.00 96.88 213 LEU A C 1
ATOM 1617 O O . LEU A 1 213 ? 16.426 9.117 -32.516 1.00 96.88 213 LEU A O 1
ATOM 1621 N N . ARG A 1 214 ? 14.533 8.657 -31.401 1.00 95.44 214 ARG A N 1
ATOM 1622 C CA . ARG A 1 214 ? 13.638 8.824 -32.554 1.00 95.44 214 ARG A CA 1
ATOM 1623 C C . ARG A 1 214 ? 13.636 10.254 -33.081 1.00 95.44 214 ARG A C 1
ATOM 1625 O O . ARG A 1 214 ? 13.719 10.456 -34.287 1.00 95.44 214 ARG A O 1
ATOM 1632 N N . THR A 1 215 ? 13.552 11.239 -32.192 1.00 94.62 215 THR A N 1
ATOM 1633 C CA . THR A 1 215 ? 13.591 12.656 -32.571 1.00 94.62 215 THR A CA 1
ATOM 1634 C C . THR A 1 215 ? 14.913 13.002 -33.243 1.00 94.62 215 THR A C 1
ATOM 1636 O O . THR A 1 215 ? 14.908 13.615 -34.304 1.00 94.62 215 THR A O 1
ATOM 1639 N N . ALA A 1 216 ? 16.038 12.569 -32.669 1.00 94.94 216 ALA A N 1
ATOM 1640 C CA . ALA A 1 216 ? 17.352 12.801 -33.253 1.00 94.94 216 ALA A CA 1
ATOM 1641 C C . ALA A 1 216 ? 17.509 12.100 -34.613 1.00 94.94 216 ALA A C 1
ATOM 1643 O O . ALA A 1 216 ? 17.969 12.724 -35.564 1.00 94.94 216 ALA A O 1
ATOM 1644 N N . ALA A 1 217 ? 17.046 10.853 -34.737 1.00 92.12 217 ALA A N 1
ATOM 1645 C CA . ALA A 1 217 ? 17.059 10.127 -36.002 1.00 92.12 217 ALA A CA 1
ATOM 1646 C C . ALA A 1 217 ? 16.235 10.818 -37.094 1.00 92.12 217 ALA A C 1
ATOM 1648 O O . ALA A 1 217 ? 16.704 10.968 -38.219 1.00 92.12 217 ALA A O 1
ATOM 1649 N N . ASN A 1 218 ? 15.036 11.298 -36.752 1.00 88.50 218 ASN A N 1
ATOM 1650 C CA . ASN A 1 218 ? 14.209 12.070 -37.675 1.00 88.50 218 ASN A CA 1
ATOM 1651 C C . ASN A 1 218 ? 14.904 13.377 -38.089 1.00 88.50 218 ASN A C 1
ATOM 1653 O O . ASN A 1 218 ? 14.882 13.728 -39.264 1.00 88.50 218 ASN A O 1
ATOM 1657 N N . SER A 1 219 ? 15.564 14.079 -37.164 1.00 89.38 219 SER A N 1
ATOM 1658 C CA . SER A 1 219 ? 16.320 15.294 -37.496 1.00 89.38 219 SER A CA 1
ATOM 1659 C C . SER A 1 219 ? 17.465 15.037 -38.481 1.00 89.38 219 SER A C 1
ATOM 1661 O O . SER A 1 219 ? 17.724 15.886 -39.330 1.00 89.38 219 SER A O 1
ATOM 1663 N N . LEU A 1 220 ? 18.137 13.882 -38.405 1.00 88.56 220 LEU A N 1
ATOM 1664 C CA . LEU A 1 220 ? 19.187 13.508 -39.363 1.00 88.56 220 LEU A CA 1
ATOM 1665 C C . LEU A 1 220 ? 18.604 13.105 -40.719 1.00 88.56 220 LEU A C 1
ATOM 1667 O O . LEU A 1 220 ? 19.063 13.599 -41.750 1.00 88.56 220 LEU A O 1
ATOM 1671 N N . ALA A 1 221 ? 17.533 12.306 -40.720 1.00 82.62 221 ALA A N 1
ATOM 1672 C CA . ALA A 1 221 ? 16.817 11.919 -41.936 1.00 82.62 221 ALA A CA 1
ATOM 1673 C C . ALA A 1 221 ? 16.260 13.130 -42.711 1.00 82.62 221 ALA A C 1
ATOM 1675 O O . ALA A 1 221 ? 16.206 13.106 -43.938 1.00 82.62 221 ALA A O 1
ATOM 1676 N N . HIS A 1 222 ? 15.901 14.207 -42.005 1.00 81.81 222 HIS A N 1
ATOM 1677 C CA . HIS A 1 222 ? 15.382 15.460 -42.568 1.00 81.81 222 HIS A CA 1
ATOM 1678 C C . HIS A 1 222 ? 16.397 16.617 -42.538 1.00 81.81 222 HIS A C 1
ATOM 1680 O O . HIS A 1 222 ? 16.024 17.782 -42.674 1.00 81.81 222 HIS A O 1
ATOM 1686 N N . SER A 1 223 ? 17.689 16.322 -42.366 1.00 87.50 223 SER A N 1
ATOM 1687 C CA . SER A 1 223 ? 18.740 17.343 -42.360 1.00 87.50 223 SER A CA 1
ATOM 1688 C C . SER A 1 223 ? 18.806 18.078 -43.701 1.00 87.50 223 SER A C 1
ATOM 1690 O O . SER A 1 223 ? 18.810 17.448 -44.756 1.00 87.50 223 SER A O 1
ATOM 1692 N N . THR A 1 224 ? 18.954 19.405 -43.682 1.00 88.75 224 THR A N 1
ATOM 1693 C CA . THR A 1 224 ? 19.164 20.196 -44.908 1.00 88.75 224 THR A CA 1
ATOM 1694 C C . THR A 1 224 ? 20.517 19.921 -45.557 1.00 88.75 224 THR A C 1
ATOM 1696 O O . THR A 1 224 ? 20.712 20.237 -46.724 1.00 88.75 224 THR A O 1
ATOM 1699 N N . LEU A 1 225 ? 21.466 19.307 -44.846 1.00 88.75 225 LEU A N 1
ATOM 1700 C CA . LEU A 1 225 ? 22.773 18.962 -45.407 1.00 88.75 225 LEU A CA 1
ATOM 1701 C C . LEU A 1 225 ? 22.712 17.772 -46.360 1.00 88.75 225 LEU A C 1
ATOM 1703 O O . LEU A 1 225 ? 23.647 17.574 -47.134 1.00 88.75 225 LEU A O 1
ATOM 1707 N N . ARG A 1 226 ? 21.657 16.955 -46.287 1.00 83.88 226 ARG A N 1
ATOM 1708 C CA . ARG A 1 226 ? 21.605 15.683 -47.002 1.00 83.88 226 ARG A CA 1
ATOM 1709 C C . ARG A 1 226 ? 21.458 15.868 -48.514 1.00 83.88 226 ARG A C 1
ATOM 1711 O O . ARG A 1 226 ? 20.849 16.820 -48.992 1.00 83.88 226 ARG A O 1
ATOM 1718 N N . MET A 1 227 ? 21.992 14.913 -49.256 1.00 79.31 227 MET A N 1
ATOM 1719 C CA . MET A 1 227 ? 21.723 14.676 -50.664 1.00 79.31 227 MET A CA 1
ATOM 1720 C C . MET A 1 227 ? 20.346 14.010 -50.792 1.00 79.31 227 MET A C 1
ATOM 1722 O O . MET A 1 227 ? 19.944 13.277 -49.883 1.00 79.31 227 MET A O 1
ATOM 1726 N N . PRO A 1 228 ? 19.618 14.234 -51.895 1.00 70.00 228 PRO A N 1
ATOM 1727 C CA . PRO A 1 228 ? 18.421 13.462 -52.202 1.00 70.00 228 PRO A CA 1
ATOM 1728 C C . PRO A 1 228 ? 18.813 12.034 -52.615 1.00 70.00 228 PRO A C 1
ATOM 1730 O O . PRO A 1 228 ? 19.568 11.849 -53.571 1.00 70.00 228 PRO A O 1
ATOM 1733 N N . THR A 1 229 ? 18.300 11.017 -51.920 1.00 64.31 229 THR A N 1
ATOM 1734 C CA . THR A 1 229 ? 18.454 9.605 -52.311 1.00 64.31 229 THR A CA 1
ATOM 1735 C C . THR A 1 229 ? 17.112 8.998 -52.734 1.00 64.31 229 THR A C 1
ATOM 1737 O O . THR A 1 229 ? 16.173 9.711 -53.082 1.00 64.31 229 THR A O 1
ATOM 1740 N N . THR A 1 230 ? 17.069 7.677 -52.934 1.00 55.31 230 THR A N 1
ATOM 1741 C CA . THR A 1 230 ? 16.317 7.103 -54.063 1.00 55.31 230 THR A CA 1
ATOM 1742 C C . THR A 1 230 ? 15.562 5.802 -53.795 1.00 55.31 230 THR A C 1
ATOM 1744 O O . THR A 1 230 ? 14.947 5.260 -54.708 1.00 55.31 230 THR A O 1
ATOM 1747 N N . GLU A 1 231 ? 15.476 5.365 -52.543 1.00 52.06 231 GLU A N 1
ATOM 1748 C CA . GLU A 1 231 ? 14.409 4.457 -52.115 1.00 52.06 231 GLU A CA 1
ATOM 1749 C C . GLU A 1 231 ? 13.916 4.900 -50.733 1.00 52.06 231 GLU A C 1
ATOM 1751 O O . GLU A 1 231 ? 14.685 4.938 -49.778 1.00 52.06 231 GLU A O 1
ATOM 1756 N N . GLY A 1 232 ? 12.647 5.312 -50.638 1.00 54.44 232 GLY A N 1
ATOM 1757 C CA . GLY A 1 232 ? 12.023 5.756 -49.382 1.00 54.44 232 GLY A CA 1
ATOM 1758 C C . GLY A 1 232 ? 12.318 7.199 -48.940 1.00 54.44 232 GLY A C 1
ATOM 1759 O O . GLY A 1 232 ? 11.716 7.650 -47.969 1.00 54.44 232 GLY A O 1
ATOM 1760 N N . ASP A 1 233 ? 13.185 7.937 -49.643 1.00 65.56 233 ASP A N 1
ATOM 1761 C CA . ASP A 1 233 ? 13.435 9.361 -49.379 1.00 65.56 233 ASP A CA 1
ATOM 1762 C C . ASP A 1 233 ? 12.239 10.215 -49.831 1.00 65.56 233 ASP A C 1
ATOM 1764 O O . ASP A 1 233 ? 11.714 10.055 -50.938 1.00 65.56 233 ASP A O 1
ATOM 1768 N N . ILE A 1 234 ? 11.833 11.169 -48.992 1.00 63.38 234 ILE A N 1
ATOM 1769 C CA . ILE A 1 234 ? 10.789 12.139 -49.321 1.00 63.38 234 ILE A CA 1
ATOM 1770 C C . ILE A 1 234 ? 11.155 12.963 -50.572 1.00 63.38 234 ILE A C 1
ATOM 1772 O O . ILE A 1 234 ? 10.266 13.313 -51.342 1.00 63.38 234 ILE A O 1
ATOM 1776 N N . CYS A 1 235 ? 12.449 13.180 -50.834 1.00 69.38 235 CYS A N 1
ATOM 1777 C CA . CYS A 1 235 ? 12.986 13.953 -51.959 1.00 69.38 235 CYS A CA 1
ATOM 1778 C C . CYS A 1 235 ? 13.357 13.133 -53.201 1.00 69.38 235 CYS A C 1
ATOM 1780 O O . CYS A 1 235 ? 14.079 13.626 -54.073 1.00 69.38 235 CYS A O 1
ATOM 1782 N N . MET A 1 236 ? 12.865 11.899 -53.306 1.00 66.12 236 MET A N 1
ATOM 1783 C CA . MET A 1 236 ? 13.101 11.047 -54.467 1.00 66.12 236 MET A CA 1
ATOM 1784 C C . MET A 1 236 ? 12.601 11.704 -55.782 1.00 66.12 236 MET A C 1
ATOM 1786 O O . MET A 1 236 ? 11.553 12.359 -55.822 1.00 66.12 236 MET A O 1
ATOM 1790 N N . PRO A 1 237 ? 13.315 11.534 -56.913 1.00 57.44 237 PRO A N 1
ATOM 1791 C CA . PRO A 1 237 ? 12.836 12.012 -58.206 1.00 57.44 237 PRO A CA 1
ATOM 1792 C C . PRO A 1 237 ? 11.448 11.443 -58.540 1.00 57.44 237 PRO A C 1
ATOM 1794 O O . PRO A 1 237 ? 11.275 10.232 -58.662 1.00 57.44 237 PRO A O 1
ATOM 1797 N N . GLY A 1 238 ? 10.456 12.324 -58.699 1.00 60.03 238 GLY A N 1
ATOM 1798 C CA . GLY A 1 238 ? 9.071 11.954 -59.015 1.00 60.03 238 GLY A CA 1
ATOM 1799 C C . GLY A 1 238 ? 8.133 11.778 -57.813 1.00 60.03 238 GLY A C 1
ATOM 1800 O O . GLY A 1 238 ? 6.939 11.598 -58.040 1.00 60.03 238 GLY A O 1
ATOM 1801 N N . THR A 1 239 ? 8.612 11.870 -56.564 1.00 63.69 239 THR A N 1
ATOM 1802 C CA . THR A 1 239 ? 7.745 11.839 -55.365 1.00 63.69 239 THR A CA 1
ATOM 1803 C C . THR A 1 239 ? 7.267 13.221 -54.926 1.00 63.69 239 THR A C 1
ATOM 1805 O O . THR A 1 239 ? 6.181 13.322 -54.359 1.00 63.69 239 THR A O 1
ATOM 1808 N N . CYS A 1 240 ? 8.022 14.282 -55.225 1.00 64.06 240 CYS A N 1
ATOM 1809 C CA . CYS A 1 240 ? 7.638 15.661 -54.919 1.00 64.06 240 CYS A CA 1
ATOM 1810 C C . CYS A 1 240 ? 7.310 16.469 -56.169 1.00 64.06 240 CYS A C 1
ATOM 1812 O O . CYS A 1 240 ? 8.151 16.657 -57.049 1.00 64.06 240 CYS A O 1
ATOM 1814 N N . TYR A 1 241 ? 6.095 17.014 -56.205 1.00 62.91 241 TYR A N 1
ATOM 1815 C CA . TYR A 1 241 ? 5.644 17.952 -57.228 1.00 62.91 241 TYR A CA 1
ATOM 1816 C C . TYR A 1 241 ? 5.548 19.375 -56.668 1.00 62.91 241 TYR A C 1
ATOM 1818 O O . TYR A 1 241 ? 5.280 19.583 -55.481 1.00 62.91 241 TYR A O 1
ATOM 1826 N N . ALA A 1 242 ? 5.742 20.372 -57.536 1.00 61.81 242 ALA A N 1
ATOM 1827 C CA . ALA A 1 242 ? 5.647 21.781 -57.165 1.00 61.81 242 ALA A CA 1
ATOM 1828 C C . ALA A 1 242 ? 4.299 22.087 -56.479 1.00 61.81 242 ALA A C 1
ATOM 1830 O O . ALA A 1 242 ? 3.235 21.800 -57.026 1.00 61.81 242 ALA A O 1
ATOM 1831 N N . GLY A 1 243 ? 4.358 22.667 -55.275 1.00 60.00 243 GLY A N 1
ATOM 1832 C CA . GLY A 1 243 ? 3.187 22.986 -54.448 1.00 60.00 243 GLY A CA 1
ATOM 1833 C C . GLY A 1 243 ? 2.846 21.960 -53.358 1.00 60.00 243 GLY A C 1
ATOM 1834 O O . GLY A 1 243 ? 1.954 22.224 -52.556 1.00 60.00 243 GLY A O 1
ATOM 1835 N N . GLN A 1 244 ? 3.546 20.821 -53.284 1.00 66.44 244 GLN A N 1
ATOM 1836 C CA . GLN A 1 244 ? 3.431 19.867 -52.171 1.00 66.44 244 GLN A CA 1
ATOM 1837 C C . GLN A 1 244 ? 4.379 20.227 -51.016 1.00 66.44 244 GLN A C 1
ATOM 1839 O O . GLN A 1 244 ? 5.440 20.806 -51.240 1.00 66.44 244 GLN A O 1
ATOM 1844 N N . SER A 1 245 ? 4.026 19.850 -49.781 1.00 65.62 245 SER A N 1
ATOM 1845 C CA . SER A 1 245 ? 4.822 20.157 -48.578 1.00 65.62 245 SER A CA 1
ATOM 1846 C C . SER A 1 245 ? 6.256 19.629 -48.653 1.00 65.62 245 SER A C 1
ATOM 1848 O O . SER A 1 245 ? 7.179 20.296 -48.194 1.00 65.62 245 SER A O 1
ATOM 1850 N N . CYS A 1 246 ? 6.459 18.475 -49.289 1.00 64.38 246 CYS A N 1
ATOM 1851 C CA . CYS A 1 246 ? 7.786 17.900 -49.455 1.00 64.38 246 CYS A CA 1
ATOM 1852 C C . CYS A 1 246 ? 8.678 18.679 -50.438 1.00 64.38 246 CYS A C 1
ATOM 1854 O O . CYS A 1 246 ? 9.891 18.695 -50.271 1.00 64.38 246 CYS A O 1
ATOM 1856 N N . TRP A 1 247 ? 8.107 19.402 -51.414 1.00 67.69 247 TRP A N 1
ATOM 1857 C CA . TRP A 1 247 ? 8.887 20.236 -52.341 1.00 67.69 247 TRP A CA 1
ATOM 1858 C C . TRP A 1 247 ? 9.632 21.358 -51.609 1.00 67.69 247 TRP A C 1
ATOM 1860 O O . TRP A 1 247 ? 10.779 21.657 -51.934 1.00 67.69 247 TRP A O 1
ATOM 1870 N N . THR A 1 248 ? 9.000 21.956 -50.594 1.00 70.62 248 THR A N 1
ATOM 1871 C CA . THR A 1 248 ? 9.633 22.977 -49.750 1.00 70.62 248 THR A CA 1
ATOM 1872 C C . THR A 1 248 ? 10.858 22.419 -49.031 1.00 70.62 248 THR A C 1
ATOM 1874 O O . THR A 1 248 ? 11.898 23.070 -49.047 1.00 70.62 248 THR A O 1
ATOM 1877 N N . GLU A 1 249 ? 10.770 21.208 -48.479 1.00 71.62 249 GLU A N 1
ATOM 1878 C CA . GLU A 1 249 ? 11.894 20.536 -47.816 1.00 71.62 249 GLU A CA 1
ATOM 1879 C C . GLU A 1 249 ? 13.040 20.248 -48.800 1.00 71.62 249 GLU A C 1
ATOM 1881 O O . GLU A 1 249 ? 14.187 20.608 -48.550 1.00 71.62 249 GLU A O 1
ATOM 1886 N N . CYS A 1 250 ? 12.728 19.700 -49.977 1.00 75.38 250 CYS A N 1
ATOM 1887 C CA . CYS A 1 250 ? 13.744 19.343 -50.970 1.00 75.38 250 CYS A CA 1
ATOM 1888 C C . CYS A 1 250 ? 14.429 20.561 -51.603 1.00 75.38 250 CYS A C 1
ATOM 1890 O O . CYS A 1 250 ? 15.602 20.497 -51.962 1.00 75.38 250 CYS A O 1
ATOM 1892 N N . SER A 1 251 ? 13.721 21.689 -51.717 1.00 73.56 251 SER A N 1
ATOM 1893 C CA . SER A 1 251 ? 14.289 22.937 -52.244 1.00 73.56 251 SER A CA 1
ATOM 1894 C C . SER A 1 251 ? 15.330 23.591 -51.323 1.00 73.56 251 SER A C 1
ATOM 1896 O O . SER A 1 251 ? 16.025 24.507 -51.754 1.00 73.56 251 SER A O 1
ATOM 1898 N N . GLN A 1 252 ? 15.436 23.135 -50.070 1.00 78.00 252 GLN A N 1
ATOM 1899 C CA . GLN A 1 252 ? 16.338 23.678 -49.048 1.00 78.00 252 GLN A CA 1
ATOM 1900 C C . GLN A 1 252 ? 17.603 22.824 -48.843 1.00 78.00 252 GLN A C 1
ATOM 1902 O O . GLN A 1 252 ? 18.397 23.122 -47.950 1.00 78.00 252 GLN A O 1
ATOM 1907 N N . LEU A 1 253 ? 17.798 21.768 -49.643 1.00 84.38 253 LEU A N 1
ATOM 1908 C CA . LEU A 1 253 ? 18.932 20.855 -49.501 1.00 84.38 253 LEU A CA 1
ATOM 1909 C C . LEU A 1 253 ? 20.248 21.474 -49.996 1.00 84.38 253 LEU A C 1
ATOM 1911 O O . LEU A 1 253 ? 20.372 21.877 -51.150 1.00 84.38 253 LEU A O 1
ATOM 1915 N N . ILE A 1 254 ? 21.263 21.456 -49.134 1.00 85.62 254 ILE A N 1
ATOM 1916 C CA . ILE A 1 254 ? 22.649 21.861 -49.411 1.00 85.62 254 ILE A CA 1
ATOM 1917 C C . ILE A 1 254 ? 23.424 20.725 -50.108 1.00 85.62 254 ILE A C 1
ATOM 1919 O O . ILE A 1 254 ? 24.362 20.989 -50.851 1.00 85.62 254 ILE A O 1
ATOM 1923 N N . SER A 1 255 ? 22.987 19.468 -49.953 1.00 83.62 255 SER A N 1
ATOM 1924 C CA . SER A 1 255 ? 23.493 18.300 -50.698 1.00 83.62 255 SER A CA 1
ATOM 1925 C C . SER A 1 255 ? 24.985 17.979 -50.510 1.00 83.62 255 SER A C 1
ATOM 1927 O O . SER A 1 255 ? 25.663 17.600 -51.462 1.00 83.62 255 SER A O 1
ATOM 1929 N N . ILE A 1 256 ? 25.490 18.071 -49.277 1.00 85.44 256 ILE A N 1
ATOM 1930 C CA . ILE A 1 256 ? 26.876 17.707 -48.916 1.00 85.44 256 ILE A CA 1
ATOM 1931 C C . ILE A 1 256 ? 26.971 16.400 -48.113 1.00 85.44 256 ILE A C 1
ATOM 1933 O O . ILE A 1 256 ? 28.023 15.786 -48.018 1.00 85.44 256 ILE A O 1
ATOM 1937 N N . CYS A 1 257 ? 25.880 15.913 -47.537 1.00 87.31 257 CYS A N 1
ATOM 1938 C CA . CYS A 1 257 ? 25.883 14.697 -46.730 1.00 87.31 257 CYS A CA 1
ATOM 1939 C C . CYS A 1 257 ? 25.122 13.576 -47.432 1.00 87.31 257 CYS A C 1
ATOM 1941 O O . CYS A 1 257 ? 24.046 13.834 -47.955 1.00 87.31 257 CYS A O 1
ATOM 1943 N N . PRO A 1 258 ? 25.593 12.323 -47.444 1.00 84.94 258 PRO A N 1
ATOM 1944 C CA . PRO A 1 258 ? 24.736 11.214 -47.858 1.00 84.94 258 PRO A CA 1
ATOM 1945 C C . PRO A 1 258 ? 23.488 11.135 -46.956 1.00 84.94 258 PRO A C 1
ATOM 1947 O O . PRO A 1 258 ? 23.562 11.511 -45.785 1.00 84.94 258 PRO A O 1
ATOM 1950 N N . SER A 1 259 ? 22.338 10.683 -47.471 1.00 79.38 259 SER A N 1
ATOM 1951 C CA . SER A 1 259 ? 21.135 10.552 -46.633 1.00 79.38 259 SER A CA 1
ATOM 1952 C C . SER A 1 259 ? 21.327 9.468 -45.573 1.00 79.38 259 SER A C 1
ATOM 1954 O O . SER A 1 259 ? 21.718 8.347 -45.893 1.00 79.38 259 SER A O 1
ATOM 1956 N N . GLU A 1 260 ? 20.992 9.774 -44.324 1.00 78.75 260 GLU A N 1
ATOM 1957 C CA . GLU A 1 260 ? 20.971 8.787 -43.246 1.00 78.75 260 GLU A CA 1
ATOM 1958 C C . GLU A 1 260 ? 19.610 8.090 -43.182 1.00 78.75 260 GLU A C 1
ATOM 1960 O O . GLU A 1 260 ? 18.576 8.735 -43.009 1.00 78.75 260 GLU A O 1
ATOM 1965 N N . ILE A 1 261 ? 19.609 6.759 -43.305 1.00 76.12 261 ILE A N 1
ATOM 1966 C CA . ILE A 1 261 ? 18.401 5.934 -43.186 1.00 76.12 261 ILE A CA 1
ATOM 1967 C C . ILE A 1 261 ? 18.476 5.159 -41.871 1.00 76.12 261 ILE A C 1
ATOM 1969 O O . ILE A 1 261 ? 19.058 4.077 -41.792 1.00 76.12 261 ILE A O 1
ATOM 1973 N N . LEU A 1 262 ? 17.873 5.731 -40.830 1.00 84.56 262 LEU A N 1
ATOM 1974 C CA . LEU A 1 262 ? 17.860 5.165 -39.482 1.00 84.56 262 LEU A CA 1
ATOM 1975 C C . LEU A 1 262 ? 16.567 4.354 -39.268 1.00 84.56 262 LEU A C 1
ATOM 1977 O O . LEU A 1 262 ? 15.472 4.921 -39.318 1.00 84.56 262 LEU A O 1
ATOM 1981 N N . PRO A 1 263 ? 16.639 3.033 -39.015 1.00 84.38 263 PRO A N 1
ATOM 1982 C CA . PRO A 1 263 ? 15.477 2.165 -38.903 1.00 84.38 263 PRO A CA 1
ATOM 1983 C C . PRO A 1 263 ? 14.799 2.358 -37.542 1.00 84.38 263 PRO A C 1
ATOM 1985 O O . PRO A 1 263 ? 15.043 1.618 -36.587 1.00 84.38 263 PRO A O 1
ATOM 1988 N N . THR A 1 264 ? 13.903 3.339 -37.446 1.00 88.62 264 THR A N 1
ATOM 1989 C CA . THR A 1 264 ? 13.115 3.620 -36.230 1.00 88.62 264 THR A CA 1
ATOM 1990 C C . THR A 1 264 ? 12.264 2.429 -35.775 1.00 88.62 264 THR A C 1
ATOM 1992 O O . THR A 1 264 ? 11.987 2.304 -34.584 1.00 88.62 264 THR A O 1
ATOM 1995 N N . SER A 1 265 ? 11.970 1.482 -36.671 1.00 91.56 265 SER A N 1
ATOM 1996 C CA . SER A 1 265 ? 11.348 0.195 -36.341 1.00 91.56 265 SER A CA 1
ATOM 1997 C C . SER A 1 265 ? 12.150 -0.632 -35.328 1.00 91.56 265 SER A C 1
ATOM 1999 O O . SER A 1 265 ? 11.560 -1.358 -34.531 1.00 91.56 265 SER A O 1
ATOM 2001 N N . LYS A 1 266 ? 13.485 -0.504 -35.280 1.00 93.62 266 LYS A N 1
ATOM 2002 C CA . LYS A 1 266 ? 14.316 -1.140 -34.240 1.00 93.62 266 LYS A CA 1
ATOM 2003 C C . LYS A 1 266 ? 14.045 -0.544 -32.858 1.00 93.62 266 LYS A C 1
ATOM 2005 O O . LYS A 1 266 ? 14.017 -1.278 -31.875 1.00 93.62 266 LYS A O 1
ATOM 2010 N N . LEU A 1 267 ? 13.779 0.762 -32.787 1.00 95.81 267 LEU A N 1
ATOM 2011 C CA . LEU A 1 267 ? 13.377 1.425 -31.546 1.00 95.81 267 LEU A CA 1
ATOM 2012 C C . LEU A 1 267 ? 11.962 1.013 -31.117 1.00 95.81 267 LEU A C 1
ATOM 2014 O O . LEU A 1 267 ? 11.711 0.895 -29.922 1.00 95.81 267 LEU A O 1
ATOM 2018 N N . ASP A 1 268 ? 11.048 0.765 -32.062 1.00 95.44 268 ASP A N 1
ATOM 2019 C CA . ASP A 1 268 ? 9.714 0.226 -31.756 1.00 95.44 268 ASP A CA 1
ATOM 2020 C C . ASP A 1 268 ? 9.797 -1.196 -31.178 1.00 95.44 268 ASP A C 1
ATOM 2022 O O . ASP A 1 268 ? 9.159 -1.496 -30.168 1.00 95.44 268 ASP A O 1
ATOM 2026 N N . LEU A 1 269 ? 10.633 -2.058 -31.770 1.00 96.88 269 LEU A N 1
ATOM 2027 C CA . LEU A 1 269 ? 10.900 -3.406 -31.258 1.00 96.88 269 LEU A CA 1
ATOM 2028 C C . LEU A 1 269 ? 11.530 -3.368 -29.858 1.00 96.88 269 LEU A C 1
ATOM 2030 O O . LEU A 1 269 ? 11.088 -4.093 -28.963 1.00 96.88 269 LEU A O 1
ATOM 2034 N N . ALA A 1 270 ? 12.503 -2.477 -29.638 1.00 96.81 270 ALA A N 1
ATOM 2035 C CA . ALA A 1 270 ? 13.095 -2.260 -28.323 1.00 96.81 270 ALA A CA 1
ATOM 2036 C C . ALA A 1 270 ? 12.050 -1.790 -27.300 1.00 96.81 270 ALA A C 1
ATOM 2038 O O . ALA A 1 270 ? 11.973 -2.350 -26.210 1.00 96.81 270 ALA A O 1
ATOM 2039 N N . ALA A 1 271 ? 11.204 -0.817 -27.652 1.00 97.12 271 ALA A N 1
ATOM 2040 C CA . ALA A 1 271 ? 10.149 -0.315 -26.773 1.00 97.12 271 ALA A CA 1
ATOM 2041 C C . ALA A 1 271 ? 9.142 -1.410 -26.386 1.00 97.12 271 ALA A C 1
ATOM 2043 O O . ALA A 1 271 ? 8.788 -1.537 -25.212 1.00 97.12 271 ALA A O 1
ATOM 2044 N N . ALA A 1 272 ? 8.725 -2.239 -27.347 1.00 96.56 272 ALA A N 1
ATOM 2045 C CA . ALA A 1 272 ? 7.836 -3.369 -27.091 1.00 96.56 272 ALA A CA 1
ATOM 2046 C C . ALA A 1 272 ? 8.478 -4.396 -26.144 1.00 96.56 272 ALA A C 1
ATOM 2048 O O . ALA A 1 272 ? 7.840 -4.834 -25.182 1.00 96.56 272 ALA A O 1
ATOM 2049 N N . LYS A 1 273 ? 9.757 -4.737 -26.363 1.00 96.06 273 LYS A N 1
ATOM 2050 C CA . LYS A 1 273 ? 10.503 -5.646 -25.483 1.00 96.06 273 LYS A CA 1
ATOM 2051 C C . LYS A 1 273 ? 10.642 -5.064 -24.075 1.00 96.06 273 LYS A C 1
ATOM 2053 O O . LYS A 1 273 ? 10.334 -5.761 -23.114 1.00 96.06 273 LYS A O 1
ATOM 2058 N N . ILE A 1 274 ? 11.018 -3.789 -23.941 1.00 96.19 274 ILE A N 1
ATOM 2059 C CA . ILE A 1 274 ? 11.129 -3.093 -22.647 1.00 96.19 274 ILE A CA 1
ATOM 2060 C C . ILE A 1 274 ? 9.800 -3.148 -21.889 1.00 96.19 274 ILE A C 1
ATOM 2062 O O . ILE A 1 274 ? 9.785 -3.562 -20.733 1.00 96.19 274 ILE A O 1
ATOM 2066 N N . SER A 1 275 ? 8.686 -2.806 -22.542 1.00 94.31 275 SER A N 1
ATOM 2067 C CA . SER A 1 275 ? 7.359 -2.829 -21.917 1.00 94.31 275 SER A CA 1
ATOM 2068 C C . SER A 1 275 ? 6.960 -4.235 -21.451 1.00 94.31 275 SER A C 1
ATOM 2070 O O . SER A 1 275 ? 6.471 -4.401 -20.332 1.00 94.31 275 SER A O 1
ATOM 2072 N N . SER A 1 276 ? 7.238 -5.263 -22.261 1.00 93.19 276 SER A N 1
ATOM 2073 C CA . SER A 1 276 ? 7.002 -6.660 -21.881 1.00 93.19 276 SER A CA 1
ATOM 2074 C C . SER A 1 276 ? 7.833 -7.081 -20.666 1.00 93.19 276 SER A C 1
ATOM 2076 O O . SER A 1 276 ? 7.312 -7.754 -19.776 1.00 93.19 276 SER A O 1
ATOM 2078 N N . LEU A 1 277 ? 9.116 -6.703 -20.616 1.00 92.44 277 LEU A N 1
ATOM 2079 C CA . LEU A 1 277 ? 9.990 -7.021 -19.486 1.00 92.44 277 LEU A CA 1
ATOM 2080 C C . LEU A 1 277 ? 9.543 -6.281 -18.219 1.00 92.44 277 LEU A C 1
ATOM 2082 O O . LEU A 1 277 ? 9.449 -6.905 -17.166 1.00 92.44 277 LEU A O 1
ATOM 2086 N N . GLN A 1 278 ? 9.185 -4.995 -18.324 1.00 90.44 278 GLN A N 1
ATOM 2087 C CA . GLN A 1 278 ? 8.662 -4.194 -17.209 1.00 90.44 278 GLN A CA 1
ATOM 2088 C C . GLN A 1 278 ? 7.400 -4.814 -16.609 1.00 90.44 278 GLN A C 1
ATOM 2090 O O . GLN A 1 278 ? 7.324 -4.985 -15.395 1.00 90.44 278 GLN A O 1
ATOM 2095 N N . GLY A 1 279 ? 6.435 -5.207 -17.447 1.00 86.19 279 GLY A N 1
ATOM 2096 C CA . GLY A 1 279 ? 5.211 -5.859 -16.981 1.00 86.19 279 GLY A CA 1
ATOM 2097 C C . GLY A 1 279 ? 5.480 -7.158 -16.216 1.00 86.19 279 GLY A C 1
ATOM 2098 O O . GLY A 1 279 ? 4.814 -7.427 -15.219 1.00 86.19 279 GLY A O 1
ATOM 2099 N N . ARG A 1 280 ? 6.490 -7.935 -16.635 1.00 85.62 280 ARG A N 1
ATOM 2100 C CA . ARG A 1 280 ? 6.860 -9.201 -15.987 1.00 85.62 280 ARG A CA 1
ATOM 2101 C C . ARG A 1 280 ? 7.573 -9.003 -14.648 1.00 85.62 280 ARG A C 1
ATOM 2103 O O . ARG A 1 280 ? 7.303 -9.744 -13.709 1.00 85.62 280 ARG A O 1
ATOM 2110 N N . VAL A 1 281 ? 8.460 -8.013 -14.539 1.00 86.06 281 VAL A N 1
ATOM 2111 C CA . VAL A 1 281 ? 9.228 -7.771 -13.301 1.00 86.06 281 VAL A CA 1
ATOM 2112 C C . VAL A 1 281 ? 8.496 -6.883 -12.290 1.00 86.06 281 VAL A C 1
ATOM 2114 O O . VAL A 1 281 ? 8.895 -6.841 -11.131 1.00 86.06 281 VAL A O 1
ATOM 2117 N N . ALA A 1 282 ? 7.414 -6.200 -12.684 1.00 76.81 282 ALA A N 1
ATOM 2118 C CA . ALA A 1 282 ? 6.724 -5.204 -11.859 1.00 76.81 282 ALA A CA 1
ATOM 2119 C C . ALA A 1 282 ? 6.297 -5.715 -10.472 1.00 76.81 282 ALA A C 1
ATOM 2121 O O . ALA A 1 282 ? 6.441 -4.992 -9.486 1.00 76.81 282 ALA A O 1
ATOM 2122 N N . SER A 1 283 ? 5.800 -6.955 -10.374 1.00 69.62 283 SER A N 1
ATOM 2123 C CA . SER A 1 283 ? 5.288 -7.516 -9.113 1.00 69.62 283 SER A CA 1
ATOM 2124 C C . SER A 1 283 ? 6.365 -7.759 -8.055 1.00 69.62 283 SER A C 1
ATOM 2126 O O . SER A 1 283 ? 6.037 -7.891 -6.880 1.00 69.62 283 SER A O 1
ATOM 2128 N N . LEU A 1 284 ? 7.630 -7.840 -8.469 1.00 76.62 284 LEU A N 1
ATOM 2129 C CA . LEU A 1 284 ? 8.800 -8.007 -7.607 1.00 76.62 284 LEU A CA 1
ATOM 2130 C C . LEU A 1 284 ? 9.918 -7.062 -8.059 1.00 76.62 284 LEU A C 1
ATOM 2132 O O . LEU A 1 284 ? 11.081 -7.442 -8.105 1.00 76.62 284 LEU A O 1
ATOM 2136 N N . SER A 1 285 ? 9.561 -5.821 -8.397 1.00 71.69 285 SER A N 1
ATOM 2137 C CA . SER A 1 285 ? 10.505 -4.812 -8.899 1.00 71.69 285 SER A CA 1
ATOM 2138 C C . SER A 1 285 ? 11.644 -4.509 -7.919 1.00 71.69 285 SER A C 1
ATOM 2140 O O . SER A 1 285 ? 12.717 -4.091 -8.347 1.00 71.69 285 SER A O 1
ATOM 2142 N N . GLN A 1 286 ? 11.409 -4.749 -6.624 1.00 78.06 286 GLN A N 1
ATOM 2143 C CA . GLN A 1 286 ? 12.389 -4.718 -5.539 1.00 78.06 286 GLN A CA 1
ATOM 2144 C C . GLN A 1 286 ? 12.169 -5.934 -4.620 1.00 78.06 286 GLN A C 1
ATOM 2146 O O . GLN A 1 286 ? 11.428 -5.831 -3.634 1.00 78.06 286 GLN A O 1
ATOM 2151 N N . PRO A 1 287 ? 12.760 -7.102 -4.936 1.00 79.62 287 PRO A N 1
ATOM 2152 C CA . PRO A 1 287 ? 12.487 -8.355 -4.232 1.00 79.62 287 PRO A CA 1
ATOM 2153 C C . PRO A 1 287 ? 12.680 -8.257 -2.714 1.00 79.62 287 PRO A C 1
ATOM 2155 O O . PRO A 1 287 ? 11.856 -8.768 -1.958 1.00 79.62 287 PRO A O 1
ATOM 2158 N N . GLU A 1 288 ? 13.711 -7.553 -2.248 1.00 81.44 288 GLU A N 1
ATOM 2159 C CA . GLU A 1 288 ? 14.002 -7.346 -0.825 1.00 81.44 288 GLU A CA 1
ATOM 2160 C C . GLU A 1 288 ? 12.913 -6.526 -0.124 1.00 81.44 288 GLU A C 1
ATOM 2162 O O . GLU A 1 288 ? 12.434 -6.917 0.943 1.00 81.44 288 GLU A O 1
ATOM 2167 N N . ALA A 1 289 ? 12.495 -5.407 -0.723 1.00 85.19 289 ALA A N 1
ATOM 2168 C CA . ALA A 1 289 ? 11.458 -4.544 -0.162 1.00 85.19 289 ALA A CA 1
ATOM 2169 C C . ALA A 1 289 ? 10.111 -5.272 -0.095 1.00 85.19 289 ALA A C 1
ATOM 2171 O O . ALA A 1 289 ? 9.444 -5.252 0.942 1.00 85.19 289 ALA A O 1
ATOM 2172 N N . VAL A 1 290 ? 9.755 -5.989 -1.165 1.00 86.69 290 VAL A N 1
ATOM 2173 C CA . VAL A 1 290 ? 8.535 -6.802 -1.199 1.00 86.69 290 VAL A CA 1
ATOM 2174 C C . VAL A 1 290 ? 8.602 -7.939 -0.178 1.00 86.69 290 VAL A C 1
ATOM 2176 O O . VAL A 1 290 ? 7.614 -8.209 0.497 1.00 86.69 290 VAL A O 1
ATOM 2179 N N . SER A 1 291 ? 9.762 -8.571 0.010 1.00 90.00 291 SER A N 1
ATOM 2180 C CA . SER A 1 291 ? 9.928 -9.632 1.012 1.00 90.00 291 SER A CA 1
ATOM 2181 C C . SER A 1 291 ? 9.694 -9.132 2.436 1.00 90.00 291 SER A C 1
ATOM 2183 O O . SER A 1 291 ? 9.016 -9.800 3.215 1.00 90.00 291 SER A O 1
ATOM 2185 N N . MET A 1 292 ? 10.196 -7.939 2.772 1.00 89.56 292 MET A N 1
ATOM 2186 C CA . MET A 1 292 ? 9.924 -7.309 4.070 1.00 89.56 292 MET A CA 1
ATOM 2187 C C . MET A 1 292 ? 8.442 -6.965 4.238 1.00 89.56 292 MET A C 1
ATOM 2189 O O . MET A 1 292 ? 7.879 -7.211 5.304 1.00 89.56 292 MET A O 1
ATOM 2193 N N . GLN A 1 293 ? 7.800 -6.444 3.188 1.00 90.75 293 GLN A N 1
ATOM 2194 C CA . GLN A 1 293 ? 6.368 -6.149 3.194 1.00 90.75 293 GLN A CA 1
ATOM 2195 C C . GLN A 1 293 ? 5.532 -7.412 3.433 1.00 90.75 293 GLN A C 1
ATOM 2197 O O . GLN A 1 293 ? 4.658 -7.407 4.297 1.00 90.75 293 GLN A O 1
ATOM 2202 N N . VAL A 1 294 ? 5.818 -8.498 2.709 1.00 93.50 294 VAL A N 1
ATOM 2203 C CA . VAL A 1 294 ? 5.128 -9.786 2.874 1.00 93.50 294 VAL A CA 1
ATOM 2204 C C . VAL A 1 294 ? 5.322 -10.320 4.285 1.00 93.50 294 VAL A C 1
ATOM 2206 O O . VAL A 1 294 ? 4.363 -10.773 4.901 1.00 93.50 294 VAL A O 1
ATOM 2209 N N . ALA A 1 295 ? 6.537 -10.242 4.827 1.00 93.06 295 ALA A N 1
ATOM 2210 C CA . ALA A 1 295 ? 6.807 -10.735 6.168 1.00 93.06 295 ALA A CA 1
ATOM 2211 C C . ALA A 1 295 ? 6.063 -9.943 7.255 1.00 93.06 295 ALA A C 1
ATOM 2213 O O . ALA A 1 295 ? 5.456 -10.548 8.141 1.00 93.06 295 ALA A O 1
ATOM 2214 N N . ALA A 1 296 ? 6.061 -8.609 7.164 1.00 90.88 296 ALA A N 1
ATOM 2215 C CA . ALA A 1 296 ? 5.313 -7.749 8.078 1.00 90.88 296 ALA A CA 1
ATOM 2216 C C . ALA A 1 296 ? 3.804 -8.024 7.987 1.00 90.88 296 ALA A C 1
ATOM 2218 O O . ALA A 1 296 ? 3.169 -8.325 8.997 1.00 90.88 296 ALA A O 1
ATOM 2219 N N . ALA A 1 297 ? 3.252 -8.034 6.770 1.00 92.69 297 ALA A N 1
ATOM 2220 C CA . ALA A 1 297 ? 1.839 -8.319 6.539 1.00 92.69 297 ALA A CA 1
ATOM 2221 C C . ALA A 1 297 ? 1.436 -9.720 7.029 1.00 92.69 297 ALA A C 1
ATOM 2223 O O . ALA A 1 297 ? 0.363 -9.885 7.608 1.00 92.69 297 ALA A O 1
ATOM 2224 N N . THR A 1 298 ? 2.303 -10.722 6.849 1.00 92.94 298 THR A N 1
ATOM 2225 C CA . THR A 1 298 ? 2.076 -12.082 7.351 1.00 92.94 298 THR A CA 1
ATOM 2226 C C . THR A 1 298 ? 1.959 -12.085 8.873 1.00 92.94 298 THR A C 1
ATOM 2228 O O . THR A 1 298 ? 1.002 -12.645 9.408 1.00 92.94 298 THR A O 1
ATOM 2231 N N . GLN A 1 299 ? 2.896 -11.447 9.582 1.00 90.06 299 GLN A N 1
ATOM 2232 C CA . GLN A 1 299 ? 2.873 -11.391 11.047 1.00 90.06 299 GLN A CA 1
ATOM 2233 C C . GLN A 1 299 ? 1.642 -10.651 11.576 1.00 90.06 299 GLN A C 1
ATOM 2235 O O . GLN A 1 299 ? 0.955 -11.167 12.458 1.00 90.06 299 GLN A O 1
ATOM 2240 N N . GLU A 1 300 ? 1.332 -9.481 11.016 1.00 88.88 300 GLU A N 1
ATOM 2241 C CA . GLU A 1 300 ? 0.173 -8.686 11.429 1.00 88.88 300 GLU A CA 1
ATOM 2242 C C . GLU A 1 300 ? -1.140 -9.451 11.238 1.00 88.88 300 GLU A C 1
ATOM 2244 O O . GLU A 1 300 ? -1.987 -9.481 12.132 1.00 88.88 300 GLU A O 1
ATOM 2249 N N . ARG A 1 301 ? -1.303 -10.131 10.100 1.00 89.69 301 ARG A N 1
ATOM 2250 C CA . ARG A 1 301 ? -2.537 -10.862 9.800 1.00 89.69 301 ARG A CA 1
ATOM 2251 C C . ARG A 1 301 ? -2.675 -12.157 10.591 1.00 89.69 301 ARG A C 1
ATOM 2253 O O . ARG A 1 301 ? -3.788 -12.488 10.997 1.00 89.69 301 ARG A O 1
ATOM 2260 N N . LEU A 1 302 ? -1.577 -12.871 10.853 1.00 88.62 302 LEU A N 1
ATOM 2261 C CA . LEU A 1 302 ? -1.592 -14.007 11.782 1.00 88.62 302 LEU A CA 1
ATOM 2262 C C . LEU A 1 302 ? -2.040 -13.550 13.178 1.00 88.62 302 LEU A C 1
ATOM 2264 O O . LEU A 1 302 ? -2.955 -14.145 13.747 1.00 88.62 302 LEU A O 1
ATOM 2268 N N . ALA A 1 303 ? -1.475 -12.446 13.679 1.00 84.81 303 ALA A N 1
ATOM 2269 C CA . ALA A 1 303 ? -1.874 -11.862 14.957 1.00 84.81 303 ALA A CA 1
ATOM 2270 C C . ALA A 1 303 ? -3.346 -11.417 14.954 1.00 84.81 303 ALA A C 1
ATOM 2272 O O . ALA A 1 303 ? -4.068 -11.666 15.915 1.00 84.81 303 ALA A O 1
ATOM 2273 N N . TYR A 1 304 ? -3.828 -10.818 13.864 1.00 84.06 304 TYR A N 1
ATOM 2274 C CA . TYR A 1 304 ? -5.232 -10.433 13.723 1.00 84.06 304 TYR A CA 1
ATOM 2275 C C . TYR A 1 304 ? -6.191 -11.625 13.804 1.00 84.06 304 TYR A C 1
ATOM 2277 O O . TYR A 1 304 ? -7.203 -11.535 14.506 1.00 84.06 304 TYR A O 1
ATOM 2285 N N . ARG A 1 305 ? -5.884 -12.734 13.114 1.00 85.25 305 ARG A N 1
ATOM 2286 C CA . ARG A 1 305 ? -6.683 -13.967 13.173 1.00 85.25 305 ARG A CA 1
ATOM 2287 C C . ARG A 1 305 ? -6.728 -14.508 14.600 1.00 85.25 305 ARG A C 1
ATOM 2289 O O . ARG A 1 305 ? -7.808 -14.785 15.120 1.00 85.25 305 ARG A O 1
ATOM 2296 N N . ASP A 1 306 ? -5.570 -14.624 15.241 1.00 83.44 306 ASP A N 1
ATOM 2297 C CA . ASP A 1 306 ? -5.471 -15.144 16.608 1.00 83.44 306 ASP A CA 1
ATOM 2298 C C . ASP A 1 306 ? -6.228 -14.248 17.595 1.00 83.44 306 ASP A C 1
ATOM 2300 O O . ASP A 1 306 ? -6.995 -14.731 18.435 1.00 83.44 306 ASP A O 1
ATOM 2304 N N . ASN A 1 307 ? -6.123 -12.930 17.426 1.00 81.31 307 ASN A N 1
ATOM 2305 C CA . ASN A 1 307 ? -6.835 -11.980 18.264 1.00 81.31 307 ASN A CA 1
ATOM 2306 C C . ASN A 1 307 ? -8.353 -11.967 18.004 1.00 81.31 307 ASN A C 1
ATOM 2308 O O . ASN A 1 307 ? -9.125 -11.657 18.910 1.00 81.31 307 ASN A O 1
ATOM 2312 N N . ALA A 1 308 ? -8.817 -12.327 16.803 1.00 78.75 308 ALA A N 1
ATOM 2313 C CA . ALA A 1 308 ? -10.246 -12.459 16.517 1.00 78.75 308 ALA A CA 1
ATOM 2314 C C . ALA A 1 308 ? -10.892 -13.598 17.325 1.00 78.75 308 ALA A C 1
ATOM 2316 O O . ALA A 1 308 ? -11.994 -13.430 17.847 1.00 78.75 308 ALA A O 1
ATOM 2317 N N . LEU A 1 309 ? -10.194 -14.730 17.470 1.00 79.25 309 LEU A N 1
ATOM 2318 C CA . LEU A 1 309 ? -10.653 -15.853 18.294 1.00 79.25 309 LEU A CA 1
ATOM 2319 C C . LEU A 1 309 ? -10.686 -15.477 19.781 1.00 79.25 309 LEU A C 1
ATOM 2321 O O . LEU A 1 309 ? -11.672 -15.741 20.470 1.00 79.25 309 LEU A O 1
ATOM 2325 N N . LEU A 1 310 ? -9.640 -14.798 20.258 1.00 83.75 310 LEU A N 1
ATOM 2326 C CA . LEU A 1 310 ? -9.561 -14.316 21.637 1.00 83.75 310 LEU A CA 1
ATOM 2327 C C . LEU A 1 310 ? -10.651 -13.285 21.964 1.00 83.75 310 LEU A C 1
ATOM 2329 O O . LEU A 1 310 ? -11.202 -13.316 23.065 1.00 83.75 310 LEU A O 1
ATOM 2333 N N . ALA A 1 311 ? -11.014 -12.411 21.018 1.00 86.62 311 ALA A N 1
ATOM 2334 C CA . ALA A 1 311 ? -12.072 -11.417 21.215 1.00 86.62 311 ALA A CA 1
ATOM 2335 C C . ALA A 1 311 ? -13.391 -12.070 21.655 1.00 86.62 311 ALA A C 1
ATOM 2337 O O . ALA A 1 311 ? -13.997 -11.625 22.630 1.00 86.62 311 ALA A O 1
ATOM 2338 N N . ALA A 1 312 ? -13.800 -13.160 20.994 1.00 85.44 312 ALA A N 1
ATOM 2339 C CA . ALA A 1 312 ? -15.029 -13.882 21.322 1.00 85.44 312 ALA A CA 1
ATOM 2340 C C . ALA A 1 312 ? -14.987 -14.501 22.732 1.00 85.44 312 ALA A C 1
ATOM 2342 O O . ALA A 1 312 ? -15.955 -14.394 23.492 1.00 85.44 312 ALA A O 1
ATOM 2343 N N . GLU A 1 313 ? -13.854 -15.102 23.114 1.00 88.94 313 GLU A N 1
ATOM 2344 C CA . GLU A 1 313 ? -13.659 -15.649 24.461 1.00 88.94 313 GLU A CA 1
ATOM 2345 C C . GLU A 1 313 ? -13.761 -14.546 25.527 1.00 88.94 313 GLU A C 1
ATOM 2347 O O . GLU A 1 313 ? -14.454 -14.696 26.539 1.00 88.94 313 GLU A O 1
ATOM 2352 N N . TYR A 1 314 ? -13.115 -13.406 25.286 1.00 91.56 314 TYR A N 1
ATOM 2353 C CA . TYR A 1 314 ? -13.129 -12.276 26.206 1.00 91.56 314 TYR A CA 1
ATOM 2354 C C . TYR A 1 314 ? -14.491 -11.585 26.298 1.00 91.56 314 TYR A C 1
ATOM 2356 O O . TYR A 1 314 ? -14.895 -11.220 27.403 1.00 91.56 314 TYR A O 1
ATOM 2364 N N . THR A 1 315 ? -15.245 -11.481 25.199 1.00 92.75 315 THR A N 1
ATOM 2365 C CA . THR A 1 315 ? -16.648 -11.033 25.234 1.00 92.75 315 THR A CA 1
ATOM 2366 C C . THR A 1 315 ? -17.482 -11.920 26.155 1.00 92.75 315 THR A C 1
ATOM 2368 O O . THR A 1 315 ? -18.226 -11.413 26.995 1.00 92.75 315 THR A O 1
ATOM 2371 N N . SER A 1 316 ? -17.327 -13.245 26.062 1.00 92.62 316 SER A N 1
ATOM 2372 C CA . SER A 1 316 ? -18.043 -14.174 26.941 1.00 92.62 316 SER A CA 1
ATOM 2373 C C . SER A 1 316 ? -17.666 -13.982 28.414 1.00 92.62 316 SER A C 1
ATOM 2375 O O . SER A 1 316 ? -18.550 -13.973 29.273 1.00 92.62 316 SER A O 1
ATOM 2377 N N . LYS A 1 317 ? -16.372 -13.805 28.722 1.00 93.31 317 LYS A N 1
ATOM 2378 C CA . LYS A 1 317 ? -15.899 -13.547 30.095 1.00 93.31 317 LYS A CA 1
ATOM 2379 C C . LYS A 1 317 ? -16.452 -12.236 30.650 1.00 93.31 317 LYS A C 1
ATOM 2381 O O . LYS A 1 317 ? -16.924 -12.211 31.784 1.00 93.31 317 LYS A O 1
ATOM 2386 N N . TYR A 1 318 ? -16.446 -11.172 29.850 1.00 95.62 318 TYR A N 1
ATOM 2387 C CA . TYR A 1 318 ? -16.975 -9.873 30.256 1.00 95.62 318 TYR A CA 1
ATOM 2388 C C . TYR A 1 318 ? -18.483 -9.902 30.508 1.00 95.62 318 TYR A C 1
ATOM 2390 O O . TYR A 1 318 ? -18.941 -9.396 31.528 1.00 95.62 318 TYR A O 1
ATOM 2398 N N . ASN A 1 319 ? -19.257 -10.567 29.649 1.00 95.44 319 ASN A N 1
ATOM 2399 C CA . ASN A 1 319 ? -20.698 -10.708 29.858 1.00 95.44 319 ASN A CA 1
ATOM 2400 C C . ASN A 1 319 ? -21.027 -11.486 31.141 1.00 95.44 319 ASN A C 1
ATOM 2402 O O . ASN A 1 319 ? -21.928 -11.092 31.881 1.00 95.44 319 ASN A O 1
ATOM 2406 N N . ALA A 1 320 ? -20.277 -12.551 31.442 1.00 95.25 320 ALA A N 1
ATOM 2407 C CA . ALA A 1 320 ? -20.428 -13.288 32.696 1.00 95.25 320 ALA A CA 1
ATOM 2408 C C . ALA A 1 320 ? -20.080 -12.422 33.919 1.00 95.25 320 ALA A C 1
ATOM 2410 O O . ALA A 1 320 ? -20.786 -12.457 34.927 1.00 95.25 320 ALA A O 1
ATOM 2411 N N . LEU A 1 321 ? -19.022 -11.613 33.813 1.00 93.94 321 LEU A N 1
ATOM 2412 C CA . LEU A 1 321 ? -18.598 -10.683 34.855 1.00 93.94 321 LEU A CA 1
ATOM 2413 C C . LEU A 1 321 ? -19.658 -9.602 35.130 1.00 93.94 321 LEU A C 1
ATOM 2415 O O . LEU A 1 321 ? -20.042 -9.405 36.282 1.00 93.94 321 LEU A O 1
ATOM 2419 N N . LYS A 1 322 ? -20.187 -8.968 34.076 1.00 94.31 322 LYS A N 1
ATOM 2420 C CA . LYS A 1 322 ? -21.301 -8.012 34.169 1.00 94.31 322 LYS A CA 1
ATOM 2421 C C . LYS A 1 322 ? -22.520 -8.633 34.840 1.00 94.31 322 LYS A C 1
ATOM 2423 O O . LYS A 1 322 ? -23.070 -8.052 35.766 1.00 94.31 322 LYS A O 1
ATOM 2428 N N . ALA A 1 323 ? -22.929 -9.824 34.399 1.00 95.25 323 ALA A N 1
ATOM 2429 C CA . ALA A 1 323 ? -24.103 -10.501 34.945 1.00 95.25 323 ALA A CA 1
ATOM 2430 C C . ALA A 1 323 ? -23.950 -10.828 36.439 1.00 95.25 323 ALA A C 1
ATOM 2432 O O . ALA A 1 323 ? -24.913 -10.720 37.195 1.00 95.25 323 ALA A O 1
ATOM 2433 N N . ARG A 1 324 ? -22.740 -11.194 36.878 1.00 94.81 324 ARG A N 1
ATOM 2434 C CA . ARG A 1 324 ? -22.445 -11.504 38.282 1.00 94.81 324 ARG A CA 1
ATOM 2435 C C . ARG A 1 324 ? -22.612 -10.297 39.210 1.00 94.81 324 ARG A C 1
ATOM 2437 O O . ARG A 1 324 ? -23.080 -10.475 40.330 1.00 94.81 324 ARG A O 1
ATOM 2444 N N . HIS A 1 325 ? -22.236 -9.102 38.754 1.00 94.88 325 HIS A N 1
ATOM 2445 C CA . HIS A 1 325 ? -22.253 -7.876 39.566 1.00 94.88 325 HIS A CA 1
ATOM 2446 C C . HIS A 1 325 ? -23.421 -6.935 39.260 1.00 94.88 325 HIS A C 1
ATOM 2448 O O . HIS A 1 325 ? -23.581 -5.934 39.955 1.00 94.88 325 HIS A O 1
ATOM 2454 N N . ALA A 1 326 ? -24.268 -7.265 38.279 1.00 94.50 326 ALA A N 1
ATOM 2455 C CA . ALA A 1 326 ? -25.392 -6.434 37.851 1.00 94.50 326 ALA A CA 1
ATOM 2456 C C . ALA A 1 326 ? -26.267 -5.907 39.008 1.00 94.50 326 ALA A C 1
ATOM 2458 O O . ALA A 1 326 ? -26.505 -4.703 39.023 1.00 94.50 326 ALA A O 1
ATOM 2459 N N . PRO A 1 327 ? -26.665 -6.708 40.023 1.00 93.94 327 PRO A N 1
ATOM 2460 C CA . PRO A 1 327 ? -27.499 -6.196 41.116 1.00 93.94 327 PRO A CA 1
ATOM 2461 C C . PRO A 1 327 ? -26.810 -5.113 41.958 1.00 93.94 327 PRO A C 1
ATOM 2463 O O . PRO A 1 327 ? -27.445 -4.153 42.392 1.00 93.94 327 PRO A O 1
ATOM 2466 N N . VAL A 1 328 ? -25.502 -5.261 42.195 1.00 94.25 328 VAL A N 1
ATOM 2467 C CA . VAL A 1 328 ? -24.706 -4.293 42.965 1.00 94.25 328 VAL A CA 1
ATOM 2468 C C . VAL A 1 328 ? -24.539 -3.004 42.169 1.00 94.25 328 VAL A C 1
ATOM 2470 O O . VAL A 1 328 ? -24.724 -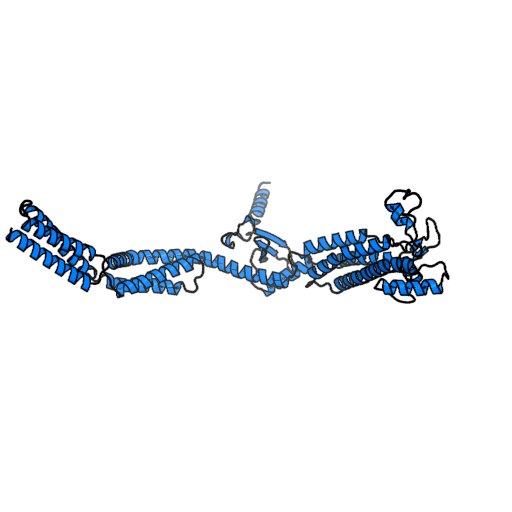1.924 42.723 1.00 94.25 328 VAL A O 1
ATOM 2473 N N . VAL A 1 329 ? -24.228 -3.119 40.875 1.00 94.06 329 VAL A N 1
ATOM 2474 C CA . VAL A 1 329 ? -24.053 -1.969 39.978 1.00 94.06 329 VAL A CA 1
ATOM 2475 C C . VAL A 1 329 ? -25.365 -1.206 39.803 1.00 94.06 329 VAL A C 1
ATOM 2477 O O . VAL A 1 329 ? -25.372 0.005 39.971 1.00 94.06 329 VAL A O 1
ATOM 2480 N N . GLU A 1 330 ? -26.482 -1.895 39.569 1.00 94.38 330 GLU A N 1
ATOM 2481 C CA . GLU A 1 330 ? -27.804 -1.268 39.437 1.00 94.38 330 GLU A CA 1
ATOM 2482 C C . GLU A 1 330 ? -28.212 -0.532 40.722 1.00 94.38 330 GLU A C 1
ATOM 2484 O O . GLU A 1 330 ? -28.674 0.607 40.679 1.00 94.38 330 GLU A O 1
ATOM 2489 N N . THR A 1 331 ? -27.978 -1.140 41.891 1.00 93.88 331 THR A N 1
ATOM 2490 C CA . THR A 1 331 ? -28.248 -0.484 43.181 1.00 93.88 331 THR A CA 1
ATOM 2491 C C . THR A 1 331 ? -27.351 0.740 43.387 1.00 93.88 331 THR A C 1
ATOM 2493 O O . THR A 1 331 ? -27.820 1.770 43.869 1.00 93.88 331 THR A O 1
ATOM 2496 N N . ALA A 1 332 ? -26.073 0.650 43.008 1.00 94.19 332 ALA A N 1
ATOM 2497 C CA . ALA A 1 332 ? -25.119 1.752 43.094 1.00 94.19 332 ALA A CA 1
ATOM 2498 C C . ALA A 1 332 ? -25.518 2.922 42.185 1.00 94.19 332 ALA A C 1
ATOM 2500 O O . ALA A 1 332 ? -25.549 4.062 42.643 1.00 94.19 332 ALA A O 1
ATOM 2501 N N . GLU A 1 333 ? -25.857 2.643 40.926 1.00 94.44 333 GLU A N 1
ATOM 2502 C CA . GLU A 1 333 ? -26.307 3.648 39.960 1.00 94.44 333 GLU A CA 1
ATOM 2503 C C . GLU A 1 333 ? -27.596 4.327 40.441 1.00 94.44 333 GLU A C 1
ATOM 2505 O O . GLU A 1 333 ? -27.658 5.559 40.491 1.00 94.44 333 GLU A O 1
ATOM 2510 N N . ASN A 1 334 ? -28.572 3.551 40.923 1.00 93.56 334 ASN A N 1
ATOM 2511 C CA . ASN A 1 334 ? -29.793 4.091 41.522 1.00 93.56 334 ASN A CA 1
ATOM 2512 C C . ASN A 1 334 ? -29.485 4.990 42.727 1.00 93.56 334 ASN A C 1
ATOM 2514 O O . ASN A 1 334 ? -29.952 6.124 42.771 1.00 93.56 334 ASN A O 1
ATOM 2518 N N . ALA A 1 335 ? -28.656 4.545 43.675 1.00 94.25 335 ALA A N 1
ATOM 2519 C CA . ALA A 1 335 ? -28.284 5.355 44.834 1.00 94.25 335 ALA A CA 1
ATOM 2520 C C . ALA A 1 335 ? -27.545 6.646 44.438 1.00 94.25 335 ALA A C 1
ATOM 2522 O O . ALA A 1 335 ? -27.829 7.701 45.005 1.00 94.25 335 ALA A O 1
ATOM 2523 N N . SER A 1 336 ? -26.665 6.591 43.430 1.00 94.88 336 SER A N 1
ATOM 2524 C CA . SER A 1 336 ? -25.921 7.758 42.925 1.00 94.88 336 SER A CA 1
ATOM 2525 C C . SER A 1 336 ? -26.826 8.818 42.290 1.00 94.88 336 SER A C 1
ATOM 2527 O O . SER A 1 336 ? -26.525 10.007 42.343 1.00 94.88 336 SER A O 1
ATOM 2529 N N . SER A 1 337 ? -27.981 8.409 41.751 1.00 95.25 337 SER A N 1
ATOM 2530 C CA . SER A 1 337 ? -28.991 9.337 41.227 1.00 95.25 337 SER A CA 1
ATOM 2531 C C . SER A 1 337 ? -29.760 10.076 42.330 1.00 95.25 337 SER A C 1
ATOM 2533 O O . SER A 1 337 ? -30.367 11.116 42.078 1.00 95.25 337 SER A O 1
ATOM 2535 N N . LEU A 1 338 ? -29.716 9.560 43.564 1.00 95.56 338 LEU A N 1
ATOM 2536 C CA . LEU A 1 338 ? -30.463 10.081 44.707 1.00 95.56 338 LEU A CA 1
ATOM 2537 C C . LEU A 1 338 ? -29.575 10.852 45.684 1.00 95.56 338 LEU A C 1
ATOM 2539 O O . LEU A 1 338 ? -29.977 11.909 46.164 1.00 95.56 338 LEU A O 1
ATOM 2543 N N . VAL A 1 339 ? -28.376 10.359 45.998 1.00 95.00 339 VAL A N 1
ATOM 2544 C CA . VAL A 1 339 ? -27.512 10.923 47.047 1.00 95.00 339 VAL A CA 1
ATOM 2545 C C . VAL A 1 339 ? -26.093 11.126 46.535 1.00 95.00 339 VAL A C 1
ATOM 2547 O O . VAL A 1 339 ? -25.493 10.227 45.954 1.00 95.00 339 VAL A O 1
ATOM 2550 N N . MET A 1 340 ? -25.526 12.302 46.814 1.00 94.06 340 MET A N 1
ATOM 2551 C CA . MET A 1 340 ? -24.116 12.582 46.549 1.00 94.06 340 MET A CA 1
ATOM 2552 C C . MET A 1 340 ? -23.240 11.863 47.575 1.00 94.06 340 MET A C 1
ATOM 2554 O O . MET A 1 340 ? -23.152 12.282 48.734 1.00 94.06 340 MET A O 1
ATOM 2558 N N . ASN A 1 341 ? -22.551 10.808 47.144 1.00 93.31 341 ASN A N 1
ATOM 2559 C CA . ASN A 1 341 ? -21.620 10.060 47.978 1.00 93.31 341 ASN A CA 1
ATOM 2560 C C . ASN A 1 341 ? -20.279 9.903 47.254 1.00 93.31 341 ASN A C 1
ATOM 2562 O O . ASN A 1 341 ? -20.132 9.097 46.342 1.00 93.31 341 ASN A O 1
ATOM 2566 N N . ALA A 1 342 ? -19.262 10.632 47.720 1.00 90.88 342 ALA A N 1
ATOM 2567 C CA . ALA A 1 342 ? -17.956 10.674 47.063 1.00 90.88 342 ALA A CA 1
ATOM 2568 C C . ALA A 1 342 ? -17.268 9.300 46.944 1.00 90.88 342 ALA A C 1
ATOM 2570 O O . ALA A 1 342 ? -16.486 9.087 46.019 1.00 90.88 342 ALA A O 1
ATOM 2571 N N . GLN A 1 343 ? -17.526 8.368 47.872 1.00 91.62 343 GLN A N 1
ATOM 2572 C CA . GLN A 1 343 ? -16.980 7.013 47.779 1.00 91.62 343 GLN A CA 1
ATOM 2573 C C . GLN A 1 343 ? -17.710 6.202 46.708 1.00 91.62 343 GLN A C 1
ATOM 2575 O O . GLN A 1 343 ? -17.050 5.557 45.899 1.00 91.62 343 GLN A O 1
ATOM 2580 N N . LEU A 1 344 ? -19.043 6.269 46.676 1.00 93.62 344 LEU A N 1
ATOM 2581 C CA . LEU A 1 344 ? -19.870 5.643 45.645 1.00 93.62 344 LEU A CA 1
ATOM 2582 C C . LEU A 1 344 ? -19.472 6.134 44.246 1.00 93.62 344 LEU A C 1
ATOM 2584 O O . LEU A 1 344 ? -19.129 5.322 43.388 1.00 93.62 344 LEU A O 1
ATOM 2588 N N . ASP A 1 345 ? -19.425 7.454 44.056 1.00 93.12 345 ASP A N 1
ATOM 2589 C CA . ASP A 1 345 ? -19.130 8.093 42.769 1.00 93.12 345 ASP A CA 1
ATOM 2590 C C . ASP A 1 345 ? -17.729 7.731 42.263 1.00 93.12 345 ASP A C 1
ATOM 2592 O O . ASP A 1 345 ? -17.538 7.396 41.092 1.00 93.12 345 ASP A O 1
ATOM 2596 N N . ALA A 1 346 ? -16.732 7.732 43.157 1.00 94.12 346 ALA A N 1
ATOM 2597 C CA . ALA A 1 346 ? -15.370 7.347 42.804 1.00 94.12 346 ALA A CA 1
ATOM 2598 C C . ALA A 1 346 ? -15.289 5.886 42.333 1.00 94.12 346 ALA A C 1
ATOM 2600 O O . ALA A 1 346 ? -14.574 5.588 41.376 1.00 94.12 346 ALA A O 1
ATOM 2601 N N . LYS A 1 347 ? -16.015 4.966 42.984 1.00 95.25 347 LYS A N 1
ATOM 2602 C CA . LYS A 1 347 ? -16.010 3.544 42.608 1.00 95.25 347 LYS A CA 1
ATOM 2603 C C . LYS A 1 347 ? -16.805 3.274 41.332 1.00 95.25 347 LYS A C 1
ATOM 2605 O O . LYS A 1 347 ? -16.323 2.510 40.497 1.00 95.25 347 LYS A O 1
ATOM 2610 N N . LEU A 1 348 ? -17.943 3.941 41.134 1.00 96.12 348 LEU A N 1
ATOM 2611 C CA . LEU A 1 348 ? -18.696 3.889 39.875 1.00 96.12 348 LEU A CA 1
ATOM 2612 C C . LEU A 1 348 ? -17.859 4.400 38.697 1.00 96.12 348 LEU A C 1
ATOM 2614 O O . LEU A 1 348 ? -17.793 3.737 37.666 1.00 96.12 348 LEU A O 1
ATOM 2618 N N . SER A 1 349 ? -17.131 5.506 38.870 1.00 95.62 349 SER A N 1
ATOM 2619 C CA . SER A 1 349 ? -16.250 6.038 37.824 1.00 95.62 349 SER A CA 1
ATOM 2620 C C . SER A 1 349 ? -15.144 5.053 37.421 1.00 95.62 349 SER A C 1
ATOM 2622 O O . SER A 1 349 ? -14.906 4.850 36.229 1.00 95.62 349 SER A O 1
ATOM 2624 N N . VAL A 1 350 ? -14.498 4.388 38.390 1.00 95.44 350 VAL A N 1
ATOM 2625 C CA . VAL A 1 350 ? -13.500 3.339 38.103 1.00 95.44 350 VAL A CA 1
ATOM 2626 C C . VAL A 1 350 ? -14.141 2.157 37.374 1.00 95.44 350 VAL A C 1
ATOM 2628 O O . VAL A 1 350 ? -13.559 1.647 36.418 1.00 95.44 350 VAL A O 1
ATOM 2631 N N . LEU A 1 351 ? -15.341 1.739 37.786 1.00 96.38 351 LEU A N 1
ATOM 2632 C CA . LEU A 1 351 ? -16.070 0.644 37.148 1.00 96.38 351 LEU A CA 1
ATOM 2633 C C . LEU A 1 351 ? -16.427 0.966 35.691 1.00 96.38 351 LEU A C 1
ATOM 2635 O O . LEU A 1 351 ? -16.165 0.143 34.814 1.00 96.38 351 LEU A O 1
ATOM 2639 N N . HIS A 1 352 ? -16.971 2.156 35.416 1.00 96.00 352 HIS A N 1
ATOM 2640 C CA . HIS A 1 352 ? -17.308 2.596 34.056 1.00 96.00 352 HIS A CA 1
ATOM 2641 C C . HIS A 1 352 ? -16.064 2.725 33.175 1.00 96.00 352 HIS A C 1
ATOM 2643 O O . HIS A 1 352 ? -16.068 2.252 32.042 1.00 96.00 352 HIS A O 1
ATOM 2649 N N . SER A 1 353 ? -14.967 3.272 33.705 1.00 96.31 353 SER A N 1
ATOM 2650 C CA . SER A 1 353 ? -13.703 3.354 32.964 1.00 96.31 353 SER A CA 1
ATOM 2651 C C . SER A 1 353 ? -13.128 1.966 32.642 1.00 96.31 353 SER A C 1
ATOM 2653 O O . SER A 1 353 ? -12.650 1.730 31.529 1.00 96.31 353 SER A O 1
ATOM 2655 N N . ALA A 1 354 ? -13.216 1.015 33.577 1.00 96.31 354 ALA A N 1
ATOM 2656 C CA . ALA A 1 354 ? -12.806 -0.366 33.337 1.00 96.31 354 ALA A CA 1
ATOM 2657 C C . ALA A 1 354 ? -13.700 -1.059 32.293 1.00 96.31 354 ALA A C 1
ATOM 2659 O O . ALA A 1 354 ? -13.182 -1.764 31.427 1.00 96.31 354 ALA A O 1
ATOM 2660 N N . ALA A 1 355 ? -15.017 -0.831 32.343 1.00 96.00 355 ALA A N 1
ATOM 2661 C CA . ALA A 1 355 ? -15.989 -1.340 31.375 1.00 96.00 355 ALA A CA 1
ATOM 2662 C C . ALA A 1 355 ? -15.677 -0.863 29.948 1.00 96.00 355 ALA A C 1
ATOM 2664 O O . ALA A 1 355 ? -15.511 -1.681 29.043 1.00 96.00 355 ALA A O 1
ATOM 2665 N N . GLU A 1 356 ? -15.501 0.448 29.767 1.00 96.00 356 GLU A N 1
ATOM 2666 C CA . GLU A 1 356 ? -15.149 1.054 28.479 1.00 96.00 356 GLU A CA 1
ATOM 2667 C C . GLU A 1 356 ? -13.800 0.535 27.959 1.00 96.00 356 GLU A C 1
ATOM 2669 O O . GLU A 1 356 ? -13.657 0.217 26.775 1.00 96.00 356 GLU A O 1
ATOM 2674 N N . SER A 1 357 ? -12.810 0.380 28.847 1.00 94.25 357 SER A N 1
ATOM 2675 C CA . SER A 1 357 ? -11.511 -0.187 28.482 1.00 94.25 357 SER A CA 1
ATOM 2676 C C . SER A 1 357 ? -11.623 -1.638 28.009 1.00 94.25 357 SER A C 1
ATOM 2678 O O . SER A 1 357 ? -10.956 -1.994 27.038 1.00 94.25 357 SER A O 1
ATOM 2680 N N . ILE A 1 358 ? -12.443 -2.471 28.662 1.00 95.00 358 ILE A N 1
ATOM 2681 C CA . ILE A 1 358 ? -12.681 -3.862 28.247 1.00 95.00 358 ILE A CA 1
ATOM 2682 C C . ILE A 1 358 ? -13.347 -3.894 26.868 1.00 95.00 358 ILE A C 1
ATOM 2684 O O . ILE A 1 358 ? -12.874 -4.600 25.977 1.00 95.00 358 ILE A O 1
ATOM 2688 N N . GLU A 1 359 ? -14.415 -3.117 26.679 1.00 94.19 359 GLU A N 1
ATOM 2689 C CA . GLU A 1 359 ? -15.166 -3.054 25.420 1.00 94.19 359 GLU A CA 1
ATOM 2690 C C . GLU A 1 359 ? -14.284 -2.571 24.264 1.00 94.19 359 GLU A C 1
ATOM 2692 O O . GLU A 1 359 ? -14.270 -3.185 23.195 1.00 94.19 359 GLU A O 1
ATOM 2697 N N . THR A 1 360 ? -13.465 -1.547 24.511 1.00 90.31 360 THR A N 1
ATOM 2698 C CA . THR A 1 360 ? -12.502 -1.027 23.536 1.00 90.31 360 THR A CA 1
ATOM 2699 C C . THR A 1 360 ? -11.447 -2.069 23.183 1.00 90.31 360 THR A C 1
ATOM 2701 O O . THR A 1 360 ? -11.226 -2.308 22.001 1.00 90.31 360 THR A O 1
ATOM 2704 N N . SER A 1 361 ? -10.831 -2.731 24.171 1.00 90.00 361 SER A N 1
ATOM 2705 C CA . SER A 1 361 ? -9.837 -3.792 23.940 1.00 90.00 361 SER A CA 1
ATOM 2706 C C . SER A 1 361 ? -10.399 -4.966 23.134 1.00 90.00 361 SER A C 1
ATOM 2708 O O . SER A 1 361 ? -9.713 -5.516 22.273 1.00 90.00 361 SER A O 1
ATOM 2710 N N . ILE A 1 362 ? -11.656 -5.348 23.384 1.00 89.75 362 ILE A N 1
ATOM 2711 C CA . ILE A 1 362 ? -12.350 -6.397 22.625 1.00 89.75 362 ILE A CA 1
ATOM 2712 C C . ILE A 1 362 ? -12.598 -5.956 21.181 1.00 89.75 362 ILE A C 1
ATOM 2714 O O . ILE A 1 362 ? -12.296 -6.711 20.256 1.00 89.75 362 ILE A O 1
ATOM 2718 N N . ALA A 1 363 ? -13.114 -4.743 20.975 1.00 85.38 363 ALA A N 1
ATOM 2719 C CA . ALA A 1 363 ? -13.425 -4.224 19.646 1.00 85.38 363 ALA A CA 1
ATOM 2720 C C . ALA A 1 363 ? -12.165 -3.975 18.799 1.00 85.38 363 ALA A C 1
ATOM 2722 O O . ALA A 1 363 ? -12.146 -4.293 17.609 1.00 85.38 363 ALA A O 1
ATOM 2723 N N . SER A 1 364 ? -11.106 -3.437 19.409 1.00 79.69 364 SER A N 1
ATOM 2724 C CA . SER A 1 364 ? -9.834 -3.137 18.745 1.00 79.69 364 SER A CA 1
ATOM 2725 C C . SER A 1 364 ? -8.926 -4.353 18.581 1.00 79.69 364 SER A C 1
ATOM 2727 O O . SER A 1 364 ? -7.934 -4.266 17.858 1.00 79.69 364 SER A O 1
ATOM 2729 N N . LYS A 1 365 ? -9.258 -5.482 19.225 1.00 79.88 365 LYS A N 1
ATOM 2730 C CA . LYS A 1 365 ? -8.440 -6.702 19.253 1.00 79.88 365 LYS A CA 1
ATOM 2731 C C . LYS A 1 365 ? -7.044 -6.481 19.861 1.00 79.88 365 LYS A C 1
ATOM 2733 O O . LYS A 1 365 ? -6.097 -7.183 19.505 1.00 79.88 365 LYS A O 1
ATOM 2738 N N . ASP A 1 366 ? -6.923 -5.528 20.789 1.00 80.56 366 ASP A N 1
ATOM 2739 C CA . ASP A 1 366 ? -5.723 -5.283 21.599 1.00 80.56 366 ASP A CA 1
ATOM 2740 C C . ASP A 1 366 ? -5.971 -5.693 23.055 1.00 80.56 366 ASP A C 1
ATOM 2742 O O . ASP A 1 366 ? -6.650 -5.010 23.829 1.00 80.56 366 ASP A O 1
ATOM 2746 N N . PHE A 1 367 ? -5.376 -6.823 23.438 1.00 85.94 367 PHE A N 1
ATOM 2747 C CA . PHE A 1 367 ? -5.569 -7.443 24.749 1.00 85.94 367 PHE A CA 1
ATOM 2748 C C . PHE A 1 367 ? -4.439 -7.178 25.742 1.00 85.94 367 PHE A C 1
ATOM 2750 O O . PHE A 1 367 ? -4.457 -7.736 26.841 1.00 85.94 367 PHE A O 1
ATOM 2757 N N . SER A 1 368 ? -3.474 -6.319 25.401 1.00 81.56 368 SER A N 1
ATOM 2758 C CA . SER A 1 368 ? -2.275 -6.069 26.215 1.00 81.56 368 SER A CA 1
ATOM 2759 C C . SER A 1 368 ? -2.584 -5.673 27.667 1.00 81.56 368 SER A C 1
ATOM 2761 O O . SER A 1 368 ? -1.839 -6.025 28.583 1.00 81.56 368 SER A O 1
ATOM 2763 N N . ARG A 1 369 ? -3.709 -4.980 27.896 1.00 84.12 369 ARG A N 1
ATOM 2764 C CA . ARG A 1 369 ? -4.167 -4.522 29.221 1.00 84.12 369 ARG A CA 1
ATOM 2765 C C . ARG A 1 369 ? -5.455 -5.175 29.706 1.00 84.12 369 ARG A C 1
ATOM 2767 O O . ARG A 1 369 ? -5.914 -4.869 30.802 1.00 84.12 369 ARG A O 1
ATOM 2774 N N . LEU A 1 370 ? -6.025 -6.101 28.944 1.00 89.19 370 LEU A N 1
ATOM 2775 C CA . LEU A 1 370 ? -7.384 -6.567 29.196 1.00 89.19 370 LEU A CA 1
ATOM 2776 C C . LEU A 1 370 ? -7.536 -7.278 30.554 1.00 89.19 370 LEU A C 1
ATOM 2778 O O . LEU A 1 370 ? -8.505 -7.047 31.273 1.00 89.19 370 LEU A O 1
ATOM 2782 N N . ASN A 1 371 ? -6.546 -8.079 30.959 1.00 89.19 371 ASN A N 1
ATOM 2783 C CA . ASN A 1 371 ? -6.549 -8.728 32.277 1.00 89.19 371 ASN A CA 1
ATOM 2784 C C . ASN A 1 371 ? -6.538 -7.716 33.435 1.00 89.19 371 ASN A C 1
ATOM 2786 O O . ASN A 1 371 ? -7.142 -7.962 34.478 1.00 89.19 371 ASN A O 1
ATOM 2790 N N . PHE A 1 372 ? -5.867 -6.575 33.255 1.00 91.44 372 PHE A N 1
ATOM 2791 C CA . PHE A 1 372 ? -5.859 -5.501 34.243 1.00 91.44 372 PHE A CA 1
ATOM 2792 C C . PHE A 1 372 ? -7.233 -4.830 34.330 1.00 91.44 372 PHE A C 1
ATOM 2794 O O . PHE A 1 372 ? -7.743 -4.651 35.434 1.00 91.44 372 PHE A O 1
ATOM 2801 N N . SER A 1 373 ? -7.868 -4.540 33.192 1.00 95.75 373 SER A N 1
ATOM 2802 C CA . SER A 1 373 ? -9.212 -3.952 33.162 1.00 95.75 373 SER A CA 1
ATOM 2803 C C . SER A 1 373 ? -10.264 -4.895 33.764 1.00 95.75 373 SER A C 1
ATOM 2805 O O . SER A 1 373 ? -11.108 -4.447 34.536 1.00 95.75 373 SER A O 1
ATOM 2807 N N . PHE A 1 374 ? -10.165 -6.213 33.533 1.00 95.88 374 PHE A N 1
ATOM 2808 C CA . PHE A 1 374 ? -11.007 -7.201 34.223 1.00 95.88 374 PHE A CA 1
ATOM 2809 C C . PHE A 1 374 ? -10.837 -7.168 35.744 1.00 95.88 374 PHE A C 1
ATOM 2811 O O . PHE A 1 374 ? -11.829 -7.169 36.472 1.00 95.88 374 PHE A O 1
ATOM 2818 N N . ALA A 1 375 ? -9.594 -7.116 36.230 1.00 94.75 375 ALA A N 1
ATOM 2819 C CA . ALA A 1 375 ? -9.323 -7.030 37.660 1.00 94.75 375 ALA A CA 1
ATOM 2820 C C . ALA A 1 375 ? -9.845 -5.716 38.263 1.00 94.75 375 ALA A C 1
ATOM 2822 O O . ALA A 1 375 ? -10.392 -5.728 39.361 1.00 94.75 375 ALA A O 1
ATOM 2823 N N . GLN A 1 376 ? -9.720 -4.592 37.548 1.00 95.44 376 GLN A N 1
ATOM 2824 C CA . GLN A 1 376 ? -10.293 -3.318 37.985 1.00 95.44 376 GLN A CA 1
ATOM 2825 C C . GLN A 1 376 ? -11.817 -3.374 38.080 1.00 95.44 376 GLN A C 1
ATOM 2827 O O . GLN A 1 376 ? -12.364 -2.924 39.083 1.00 95.44 376 GLN A O 1
ATOM 2832 N N . TYR A 1 377 ? -12.490 -3.959 37.087 1.00 96.69 377 TYR A N 1
ATOM 2833 C CA . TYR A 1 377 ? -13.944 -4.104 37.098 1.00 96.69 377 TYR A CA 1
ATOM 2834 C C . TYR A 1 377 ? -14.421 -4.983 38.267 1.00 96.69 377 TYR A C 1
ATOM 2836 O O . TYR A 1 377 ? -15.326 -4.589 39.002 1.00 96.69 377 TYR A O 1
ATOM 2844 N N . GLU A 1 378 ? -13.795 -6.150 38.478 1.00 95.62 378 GLU A N 1
ATOM 2845 C CA . GLU A 1 378 ? -14.116 -7.052 39.600 1.00 95.62 378 GLU A CA 1
ATOM 2846 C C . GLU A 1 378 ? -13.870 -6.361 40.951 1.00 95.62 378 GLU A C 1
ATOM 2848 O O . GLU A 1 378 ? -14.732 -6.404 41.828 1.00 95.62 378 GLU A O 1
ATOM 2853 N N . ASN A 1 379 ? -12.730 -5.681 41.114 1.00 95.00 379 ASN A N 1
ATOM 2854 C CA . ASN A 1 379 ? -12.391 -4.993 42.359 1.00 95.00 379 ASN A CA 1
ATOM 2855 C C . ASN A 1 379 ? -13.351 -3.835 42.649 1.00 95.00 379 ASN A C 1
ATOM 2857 O O . ASN A 1 379 ? -13.873 -3.757 43.757 1.00 95.00 379 ASN A O 1
ATOM 2861 N N . ALA A 1 380 ? -13.631 -2.973 41.666 1.00 94.94 380 ALA A N 1
ATOM 2862 C CA . ALA A 1 380 ? -14.560 -1.858 41.840 1.00 94.94 380 ALA A CA 1
ATOM 2863 C C . ALA A 1 380 ? -15.975 -2.356 42.172 1.00 94.94 380 ALA A C 1
ATOM 2865 O O . ALA A 1 380 ? -16.615 -1.823 43.075 1.00 94.94 380 ALA A O 1
ATOM 2866 N N . SER A 1 381 ? -16.432 -3.430 41.519 1.00 94.19 381 SER A N 1
ATOM 2867 C CA . SER A 1 381 ? -17.718 -4.071 41.832 1.00 94.19 381 SER A CA 1
ATOM 2868 C C . SER A 1 381 ? -17.749 -4.628 43.261 1.00 94.19 381 SER A C 1
ATOM 2870 O O . SER A 1 381 ? -18.719 -4.428 43.994 1.00 94.19 381 SER A O 1
ATOM 2872 N N . GLY A 1 382 ? -16.669 -5.285 43.694 1.00 92.25 382 GLY A N 1
ATOM 2873 C CA . GLY A 1 382 ? -16.528 -5.796 45.059 1.00 92.25 382 GLY A CA 1
ATOM 2874 C C . GLY A 1 382 ? -16.466 -4.694 46.121 1.00 92.25 382 GLY A C 1
ATOM 2875 O O . GLY A 1 382 ? -16.986 -4.875 47.219 1.00 92.25 382 GLY A O 1
ATOM 2876 N N . GLU A 1 383 ? -15.878 -3.543 45.797 1.00 93.56 383 GLU A N 1
ATOM 2877 C CA . GLU A 1 383 ? -15.829 -2.365 46.671 1.00 93.56 383 GLU A CA 1
ATOM 2878 C C . GLU A 1 383 ? -17.159 -1.597 46.718 1.00 93.56 383 GLU A C 1
ATOM 2880 O O . GLU A 1 383 ? -17.455 -0.971 47.735 1.00 93.56 383 GLU A O 1
ATOM 2885 N N . LEU A 1 384 ? -17.984 -1.671 45.667 1.00 94.44 384 LEU A N 1
ATOM 2886 C CA . LEU A 1 384 ? -19.347 -1.128 45.667 1.00 94.44 384 LEU A CA 1
ATOM 2887 C C . LEU A 1 384 ? -20.283 -1.923 46.581 1.00 94.44 384 LEU A C 1
ATOM 2889 O O . LEU A 1 384 ? -21.108 -1.323 47.266 1.00 94.44 384 LEU A O 1
ATOM 2893 N N . ALA A 1 385 ? -20.135 -3.250 46.638 1.00 92.44 385 ALA A N 1
ATOM 2894 C CA . ALA A 1 385 ? -21.003 -4.133 47.418 1.00 92.44 385 ALA A CA 1
ATOM 2895 C C . ALA A 1 385 ? -21.209 -3.699 48.891 1.00 92.44 385 ALA A C 1
ATOM 2897 O O . ALA A 1 385 ? -22.363 -3.584 49.306 1.00 92.44 385 ALA A O 1
ATOM 2898 N N . PRO A 1 386 ? -20.165 -3.405 49.697 1.00 92.50 386 PRO A N 1
ATOM 2899 C CA . PRO A 1 386 ? -20.357 -2.931 51.069 1.00 92.50 386 PRO A CA 1
ATOM 2900 C C . PRO A 1 386 ? -20.942 -1.513 51.157 1.00 92.50 386 PRO A C 1
ATOM 2902 O O . PRO A 1 386 ? -21.590 -1.200 52.152 1.00 92.50 386 PRO A O 1
ATOM 2905 N N . ILE A 1 387 ? -20.731 -0.657 50.147 1.00 92.19 387 ILE A N 1
ATOM 2906 C CA . ILE A 1 387 ? -21.284 0.707 50.118 1.00 92.19 387 ILE A CA 1
ATO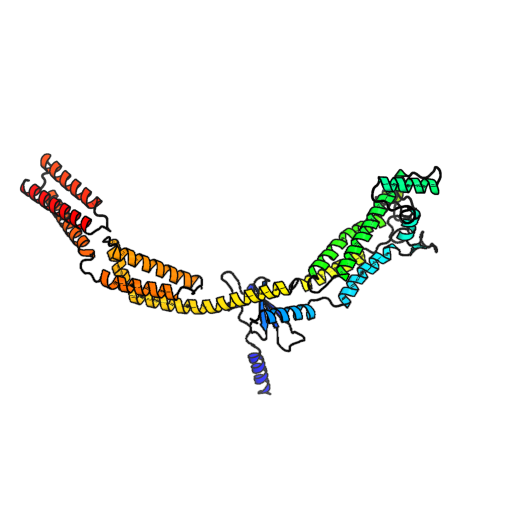M 2907 C C . ILE A 1 387 ? -22.799 0.642 49.918 1.00 92.19 387 ILE A C 1
ATOM 2909 O O . ILE A 1 387 ? -23.540 1.250 50.685 1.00 92.19 387 ILE A O 1
ATOM 2913 N N . VAL A 1 388 ? -23.263 -0.127 48.928 1.00 92.62 388 VAL A N 1
ATOM 2914 C CA . VAL A 1 388 ? -24.699 -0.257 48.624 1.00 92.62 388 VAL A CA 1
ATOM 2915 C C . VAL A 1 388 ? -25.453 -1.112 49.639 1.00 92.62 388 VAL A C 1
ATOM 2917 O O . VAL A 1 388 ? -26.661 -0.964 49.780 1.00 92.62 388 VAL A O 1
ATOM 2920 N N . ALA A 1 389 ? -24.753 -1.973 50.383 1.00 89.75 389 ALA A N 1
ATOM 2921 C CA . ALA A 1 389 ? -25.332 -2.713 51.502 1.00 89.75 389 ALA A CA 1
ATOM 2922 C C . ALA A 1 389 ? -25.625 -1.828 52.730 1.00 89.75 389 ALA A C 1
ATOM 2924 O O . ALA A 1 389 ? -26.258 -2.293 53.678 1.00 89.75 389 ALA A O 1
ATOM 2925 N N . ASN A 1 390 ? -25.166 -0.572 52.754 1.00 88.56 390 ASN A N 1
ATOM 2926 C CA . ASN A 1 390 ? -25.501 0.360 53.823 1.00 88.56 390 ASN A CA 1
ATOM 2927 C C . ASN A 1 390 ? -26.969 0.798 53.707 1.00 88.56 390 ASN A C 1
ATOM 2929 O O . ASN A 1 390 ? -27.308 1.631 52.869 1.00 88.56 390 ASN A O 1
ATOM 2933 N N . GLU A 1 391 ? -27.820 0.300 54.607 1.00 77.75 391 GLU A N 1
ATOM 2934 C CA . GLU A 1 391 ? -29.253 0.633 54.669 1.00 77.75 391 GLU A CA 1
ATOM 2935 C C . GLU A 1 391 ? -29.527 2.143 54.791 1.00 77.75 391 GLU A C 1
ATOM 2937 O O . GLU A 1 391 ? -30.587 2.619 54.393 1.00 77.75 391 GLU A O 1
ATOM 2942 N N . ASN A 1 392 ? -28.562 2.922 55.294 1.00 84.19 392 ASN A N 1
ATOM 2943 C CA . ASN A 1 392 ? -28.701 4.369 55.439 1.00 84.19 392 ASN A CA 1
ATOM 2944 C C . ASN A 1 392 ? -28.240 5.174 54.217 1.00 84.19 392 ASN A C 1
ATOM 2946 O O . ASN A 1 392 ? -28.350 6.398 54.248 1.00 84.19 392 ASN A O 1
ATOM 2950 N N . LEU A 1 393 ? -27.737 4.536 53.152 1.00 89.81 393 LEU A N 1
ATOM 2951 C CA . LEU A 1 393 ? -27.157 5.233 51.997 1.00 89.81 393 LEU A CA 1
ATOM 2952 C C . LEU A 1 393 ? -28.126 6.241 51.359 1.00 89.81 393 LEU A C 1
ATOM 2954 O O . LEU A 1 393 ? -27.707 7.325 50.973 1.00 89.81 393 LEU A O 1
ATOM 2958 N N . THR A 1 394 ? -29.415 5.898 51.279 1.00 93.75 394 THR A N 1
ATOM 2959 C CA . THR A 1 394 ? -30.468 6.758 50.711 1.00 93.75 394 THR A CA 1
ATOM 2960 C C . THR A 1 394 ? -31.460 7.264 51.761 1.00 93.75 394 THR A C 1
ATOM 2962 O O . THR A 1 394 ? -32.502 7.815 51.413 1.00 93.75 394 THR A O 1
ATOM 2965 N N . ALA A 1 395 ? -31.187 7.065 53.055 1.00 92.94 395 ALA A N 1
ATOM 2966 C CA . ALA A 1 395 ? -32.146 7.381 54.118 1.00 92.94 395 ALA A CA 1
ATOM 2967 C C . ALA A 1 395 ? -32.421 8.888 54.241 1.00 92.94 395 ALA A C 1
ATOM 2969 O O . ALA A 1 395 ? -33.544 9.295 54.536 1.00 92.94 395 ALA A O 1
ATOM 2970 N N . SER A 1 396 ? -31.410 9.725 53.994 1.00 93.38 396 SER A N 1
ATOM 2971 C CA . SER A 1 396 ? -31.535 11.186 54.012 1.00 93.38 396 SER A CA 1
ATOM 2972 C C . SER A 1 396 ? -32.493 11.695 52.929 1.00 93.38 396 SER A C 1
ATOM 2974 O O . SER A 1 396 ? -33.333 12.546 53.220 1.00 93.38 396 SER A O 1
ATOM 2976 N N . TYR A 1 397 ? -32.418 11.124 51.723 1.00 96.12 397 TYR A N 1
ATOM 2977 C CA . TYR A 1 397 ? -33.334 11.397 50.615 1.00 96.12 397 TYR A CA 1
ATOM 2978 C C . TYR A 1 397 ? -34.782 11.054 50.980 1.00 96.12 397 TYR A C 1
ATOM 2980 O O . TYR A 1 397 ? -35.644 11.930 50.917 1.00 96.12 397 TYR A O 1
ATOM 2988 N N . TRP A 1 398 ? -35.041 9.820 51.433 1.00 95.44 398 TRP A N 1
ATOM 2989 C CA . TRP A 1 398 ? -36.401 9.383 51.775 1.00 95.44 398 TRP A CA 1
ATOM 2990 C C . TRP A 1 398 ? -37.014 10.224 52.895 1.00 95.44 398 TRP A C 1
ATOM 2992 O O . TRP A 1 398 ? -38.142 10.680 52.772 1.00 95.44 398 TRP A O 1
ATOM 3002 N N . LYS A 1 399 ? -36.234 10.561 53.927 1.00 95.38 399 LYS A N 1
ATOM 3003 C CA . LYS A 1 399 ? -36.696 11.446 55.005 1.00 95.38 399 LYS A CA 1
ATOM 3004 C C . LYS A 1 399 ? -37.062 12.855 54.517 1.00 95.38 399 LYS A C 1
ATOM 3006 O O . LYS A 1 399 ? -37.919 13.517 55.102 1.00 95.38 399 LYS A O 1
ATOM 3011 N N . ALA A 1 400 ? -36.358 13.362 53.510 1.00 96.25 400 ALA A N 1
ATOM 3012 C CA . ALA A 1 400 ? -36.648 14.670 52.944 1.00 96.25 400 ALA A CA 1
ATOM 3013 C C . ALA A 1 400 ? -37.889 14.635 52.033 1.00 96.25 400 ALA A C 1
ATOM 3015 O O . ALA A 1 400 ? -38.633 15.612 52.045 1.00 96.25 400 ALA A O 1
ATOM 3016 N N . ILE A 1 401 ? -38.134 13.520 51.328 1.00 97.25 401 ILE A N 1
ATOM 3017 C CA . ILE A 1 401 ? -39.395 13.258 50.613 1.00 97.25 401 ILE A CA 1
ATOM 3018 C C . ILE A 1 401 ? -40.569 13.197 51.582 1.00 97.25 401 ILE A C 1
ATOM 3020 O O . ILE A 1 401 ? -41.517 13.949 51.403 1.00 97.25 401 ILE A O 1
ATOM 3024 N N . ASP A 1 402 ? -40.482 12.392 52.642 1.00 97.50 402 ASP A N 1
ATOM 3025 C CA . ASP A 1 402 ? -41.583 12.259 53.605 1.00 97.50 402 ASP A CA 1
ATOM 3026 C C . ASP A 1 402 ? -41.976 13.632 54.186 1.00 97.50 402 ASP A C 1
ATOM 3028 O O . ASP A 1 402 ? -43.150 13.979 54.275 1.00 97.50 402 ASP A O 1
ATOM 3032 N N . ALA A 1 403 ? -40.984 14.472 54.511 1.00 97.38 403 ALA A N 1
ATOM 3033 C CA . ALA A 1 403 ? -41.234 15.828 54.999 1.00 97.38 403 ALA A CA 1
ATOM 3034 C C . ALA A 1 403 ? -41.849 16.755 53.929 1.00 97.38 403 ALA A C 1
ATOM 3036 O O . ALA A 1 403 ? -42.662 17.618 54.263 1.00 97.38 403 ALA A O 1
ATOM 3037 N N . GLN A 1 404 ? -41.449 16.612 52.661 1.00 97.56 404 GLN A N 1
ATOM 3038 C CA . GLN A 1 404 ? -42.033 17.347 51.534 1.00 97.56 404 GLN A CA 1
ATOM 3039 C C . GLN A 1 404 ? -43.500 16.957 51.320 1.00 97.56 404 GLN A C 1
ATOM 3041 O O . GLN A 1 404 ? -44.342 17.837 51.119 1.00 97.56 404 GLN A O 1
ATOM 3046 N N . ASP A 1 405 ? -43.809 15.665 51.396 1.00 97.38 405 ASP A N 1
ATOM 3047 C CA . ASP A 1 405 ? -45.168 15.143 51.273 1.00 97.38 405 ASP A CA 1
ATOM 3048 C C . ASP A 1 405 ? -46.044 15.649 52.432 1.00 97.38 405 ASP A C 1
ATOM 3050 O O . ASP A 1 405 ? -47.095 16.241 52.187 1.00 97.38 405 ASP A O 1
ATOM 3054 N N . ASP A 1 406 ? -45.558 15.584 53.678 1.00 97.31 406 ASP A N 1
ATOM 3055 C CA . ASP A 1 406 ? -46.251 16.139 54.852 1.00 97.31 406 ASP A CA 1
ATOM 3056 C C . ASP A 1 406 ? -46.551 17.646 54.704 1.00 97.31 406 ASP A C 1
ATOM 3058 O O . ASP A 1 406 ? -47.630 18.128 55.067 1.00 97.31 406 ASP A O 1
ATOM 3062 N N . ALA A 1 407 ? -45.595 18.421 54.178 1.00 96.94 407 ALA A N 1
ATOM 3063 C CA . ALA A 1 407 ? -45.778 19.852 53.929 1.00 96.94 407 ALA A CA 1
ATOM 3064 C C . ALA A 1 407 ? -46.799 20.115 52.812 1.00 96.94 407 ALA A C 1
ATOM 3066 O O . ALA A 1 407 ? -47.601 21.050 52.916 1.00 96.94 407 ALA A O 1
ATOM 3067 N N . SER A 1 408 ? -46.796 19.284 51.769 1.00 96.38 408 SER A N 1
ATOM 3068 C CA . SER A 1 408 ? -47.755 19.344 50.664 1.00 96.38 408 SER A CA 1
ATOM 3069 C C . SER A 1 408 ? -49.178 19.063 51.144 1.00 96.38 408 SER A C 1
ATOM 3071 O O . SER A 1 408 ? -50.097 19.825 50.831 1.00 96.38 408 SER A O 1
ATOM 3073 N N . ASP A 1 409 ? -49.357 18.025 51.961 1.00 96.38 409 ASP A N 1
ATOM 3074 C CA . ASP A 1 409 ? -50.650 17.631 52.522 1.00 96.38 409 ASP A CA 1
ATOM 3075 C C . ASP A 1 409 ? -51.201 18.689 53.490 1.00 96.38 409 ASP A C 1
ATOM 3077 O O . ASP A 1 409 ? -52.391 19.041 53.450 1.00 96.38 409 ASP A O 1
ATOM 3081 N N . ALA A 1 410 ? -50.336 19.271 54.326 1.00 95.56 410 ALA A N 1
ATOM 3082 C CA . ALA A 1 410 ? -50.713 20.389 55.185 1.00 95.56 410 ALA A CA 1
ATOM 3083 C C . ALA A 1 410 ? -51.133 21.614 54.357 1.00 95.56 410 ALA A C 1
ATOM 3085 O O . ALA A 1 410 ? -52.148 22.252 54.654 1.00 95.56 410 ALA A O 1
ATOM 3086 N N . LEU A 1 411 ? -50.395 21.938 53.289 1.00 96.31 411 LEU A N 1
ATOM 3087 C CA . LEU A 1 411 ? -50.703 23.070 52.413 1.00 96.31 411 LEU A CA 1
ATOM 3088 C C . LEU A 1 411 ? -52.028 22.872 51.666 1.00 96.31 411 LEU A C 1
ATOM 3090 O O . LEU A 1 411 ? -52.793 23.827 51.501 1.00 96.31 411 LEU A O 1
ATOM 3094 N N . LEU A 1 412 ? -52.326 21.643 51.240 1.00 95.00 412 LEU A N 1
ATOM 3095 C CA . LEU A 1 412 ? -53.614 21.292 50.649 1.00 95.00 412 LEU A CA 1
ATOM 3096 C C . LEU A 1 412 ? -54.754 21.517 51.651 1.00 95.00 412 LEU A C 1
ATOM 3098 O O . LEU A 1 412 ? -55.750 22.158 51.314 1.00 95.00 412 LEU A O 1
ATOM 3102 N N . SER A 1 413 ? -54.569 21.065 52.893 1.00 94.00 413 SER A N 1
ATOM 3103 C CA . SER A 1 413 ? -55.540 21.243 53.979 1.00 94.00 413 SER A CA 1
ATOM 3104 C C . SER A 1 413 ? -55.797 22.722 54.287 1.00 94.00 413 SER A C 1
ATOM 3106 O O . SER A 1 413 ? -56.948 23.140 54.419 1.00 94.00 413 SER A O 1
ATOM 3108 N N . ALA A 1 414 ? -54.746 23.548 54.321 1.00 92.88 414 ALA A N 1
ATOM 3109 C CA . ALA A 1 414 ? -54.883 24.995 54.476 1.00 92.88 414 ALA A CA 1
ATOM 3110 C C . ALA A 1 414 ? -55.669 25.636 53.330 1.00 92.88 414 ALA A C 1
ATOM 3112 O O . ALA A 1 414 ? -56.475 26.531 53.571 1.00 92.88 414 ALA A O 1
ATOM 3113 N N . GLY A 1 415 ? -55.506 25.145 52.099 1.00 91.88 415 GLY A N 1
ATOM 3114 C CA . GLY A 1 415 ? -56.270 25.620 50.945 1.00 91.88 415 GLY A CA 1
ATOM 3115 C C . GLY A 1 415 ? -57.786 25.439 51.093 1.00 91.88 415 GLY A C 1
ATOM 3116 O O . GLY A 1 415 ? -58.545 26.201 50.500 1.00 91.88 415 GLY A O 1
ATOM 3117 N N . TRP A 1 416 ? -58.238 24.472 51.898 1.00 91.12 416 TRP A N 1
ATOM 3118 C CA . TRP A 1 416 ? -59.659 24.270 52.207 1.00 91.12 416 TRP A CA 1
ATOM 3119 C C . TRP A 1 416 ? -60.163 25.117 53.380 1.00 91.12 416 TRP A C 1
ATOM 3121 O O . TRP A 1 416 ? -61.364 25.362 53.468 1.00 91.12 416 TRP A O 1
ATOM 3131 N N . ALA A 1 417 ? -59.271 25.556 54.271 1.00 86.69 417 ALA A N 1
ATOM 3132 C CA . ALA A 1 417 ? -59.619 26.368 55.438 1.00 86.69 417 ALA A CA 1
ATOM 3133 C C . ALA A 1 417 ? -59.740 27.872 55.117 1.00 86.69 417 ALA A C 1
ATOM 3135 O O . ALA A 1 417 ? -60.474 28.586 55.793 1.00 86.69 417 ALA A O 1
ATOM 3136 N N . VAL A 1 418 ? -59.045 28.352 54.082 1.00 90.75 418 VAL A N 1
ATOM 3137 C CA . VAL A 1 418 ? -58.975 29.778 53.715 1.00 90.75 418 VAL A CA 1
ATOM 3138 C C . VAL A 1 418 ? -60.308 30.309 53.182 1.00 90.75 418 VAL A C 1
ATOM 3140 O O . VAL A 1 418 ? -60.851 29.797 52.200 1.00 90.75 418 VAL A O 1
ATOM 3143 N N . ASN A 1 419 ? -60.787 31.425 53.736 1.00 88.62 419 ASN A N 1
ATOM 3144 C CA . ASN A 1 419 ? -61.882 32.189 53.152 1.00 88.62 419 ASN A CA 1
ATOM 3145 C C . ASN A 1 419 ? -61.361 33.098 52.031 1.00 88.62 419 ASN A C 1
ATOM 3147 O O . ASN A 1 419 ? -60.717 34.119 52.270 1.00 88.62 419 ASN A O 1
ATOM 3151 N N . SER A 1 420 ? -61.723 32.787 50.785 1.00 83.56 420 SER A N 1
ATOM 3152 C CA . SER A 1 420 ? -61.290 33.544 49.602 1.00 83.56 420 SER A CA 1
ATOM 3153 C C . SER A 1 420 ? -61.723 35.017 49.587 1.00 83.56 420 SER A C 1
ATOM 3155 O O . SER A 1 420 ? -61.192 35.797 48.800 1.00 83.56 420 SER A O 1
ATOM 3157 N N . ASN A 1 421 ? -62.689 35.407 50.425 1.00 86.75 421 ASN A N 1
ATOM 3158 C CA . ASN A 1 421 ? -63.145 36.792 50.552 1.00 86.75 421 ASN A CA 1
ATOM 3159 C C . ASN A 1 421 ? -62.382 37.580 51.633 1.00 86.75 421 ASN A C 1
ATOM 3161 O O . ASN A 1 421 ? -62.560 38.796 51.725 1.00 86.75 421 ASN A O 1
ATOM 3165 N N . ASN A 1 422 ? -61.542 36.923 52.443 1.00 92.06 422 ASN A N 1
ATOM 3166 C CA . ASN A 1 422 ? -60.652 37.583 53.391 1.00 92.06 422 ASN A CA 1
ATOM 3167 C C . ASN A 1 422 ? -59.262 37.761 52.764 1.00 92.06 422 ASN A C 1
ATOM 3169 O O . ASN A 1 422 ? -58.481 36.817 52.640 1.00 92.06 422 ASN A O 1
ATOM 3173 N N . GLN A 1 423 ? -58.937 39.000 52.386 1.00 91.44 423 GLN A N 1
ATOM 3174 C CA . GLN A 1 423 ? -57.671 39.321 51.726 1.00 91.44 423 GLN A CA 1
ATOM 3175 C C . GLN A 1 423 ? -56.447 38.942 52.577 1.00 91.44 423 GLN A C 1
ATOM 3177 O O . GLN A 1 423 ? -55.440 38.497 52.031 1.00 91.44 423 GLN A O 1
ATOM 3182 N N . GLN A 1 424 ? -56.534 39.066 53.904 1.00 90.44 424 GLN A N 1
ATOM 3183 C CA . GLN A 1 424 ? -55.419 38.755 54.797 1.00 90.44 424 GLN A CA 1
ATOM 3184 C C . GLN A 1 424 ? -55.129 37.246 54.852 1.00 90.44 424 GLN A C 1
ATOM 3186 O O . GLN A 1 424 ? -53.964 36.847 54.814 1.00 90.44 424 GLN A O 1
ATOM 3191 N N . GLU A 1 425 ? -56.168 36.408 54.891 1.00 90.81 425 GLU A N 1
ATOM 3192 C CA . GLU A 1 425 ? -56.026 34.944 54.847 1.00 90.81 425 GLU A CA 1
ATOM 3193 C C . GLU A 1 425 ? -55.478 34.482 53.491 1.00 90.81 425 GLU A C 1
ATOM 3195 O O . GLU A 1 425 ? -54.549 33.675 53.435 1.00 90.81 425 GLU A O 1
ATOM 3200 N N . LEU A 1 426 ? -55.989 35.050 52.392 1.00 91.62 426 LEU A N 1
ATOM 3201 C CA . LEU A 1 426 ? -55.536 34.725 51.040 1.00 91.62 426 LEU A CA 1
ATOM 3202 C C . LEU A 1 426 ? -54.060 35.097 50.816 1.00 91.62 426 LEU A C 1
ATOM 3204 O O . LEU A 1 426 ? -53.300 34.325 50.228 1.00 91.62 426 LEU A O 1
ATOM 3208 N N . GLU A 1 427 ? -53.625 36.267 51.290 1.00 93.25 427 GLU A N 1
ATOM 3209 C CA . GLU A 1 427 ? -52.216 36.674 51.242 1.00 93.25 427 GLU A CA 1
ATOM 3210 C C . GLU A 1 427 ? -51.326 35.775 52.115 1.00 93.25 427 GLU A C 1
ATOM 3212 O O . GLU A 1 427 ? -50.219 35.423 51.696 1.00 93.25 427 GLU A O 1
ATOM 3217 N N . GLY A 1 428 ? -51.806 35.368 53.297 1.00 92.56 428 GLY A N 1
ATOM 3218 C CA . GLY A 1 428 ? -51.119 34.423 54.182 1.00 92.56 428 GLY A CA 1
ATOM 3219 C C . GLY A 1 428 ? -50.892 33.065 53.517 1.00 92.56 428 GLY A C 1
ATOM 3220 O O . GLY A 1 428 ? -49.755 32.595 53.440 1.00 92.56 428 GLY A O 1
ATOM 3221 N N . TYR A 1 429 ? -51.945 32.489 52.937 1.00 95.06 429 TYR A N 1
ATOM 3222 C CA . TYR A 1 429 ? -51.873 31.234 52.192 1.00 95.06 429 TYR A CA 1
ATOM 3223 C C . TYR A 1 429 ? -50.918 31.316 50.995 1.00 95.06 429 TYR A C 1
ATOM 3225 O O . TYR A 1 429 ? -50.029 30.477 50.843 1.00 95.06 429 TYR A O 1
ATOM 3233 N N . ASN A 1 430 ? -51.020 32.370 50.177 1.00 94.81 430 ASN A N 1
ATOM 3234 C CA . ASN A 1 430 ? -50.149 32.550 49.011 1.00 94.81 430 ASN A CA 1
ATOM 3235 C C . ASN A 1 430 ? -48.658 32.643 49.385 1.00 94.81 430 ASN A C 1
ATOM 3237 O O . ASN A 1 430 ? -47.805 32.179 48.625 1.00 94.81 430 ASN A O 1
ATOM 3241 N N . ARG A 1 431 ? -48.317 33.195 50.560 1.00 96.00 431 ARG A N 1
ATOM 3242 C CA . ARG A 1 431 ? -46.932 33.189 51.066 1.00 96.00 431 ARG A CA 1
ATOM 3243 C C . ARG A 1 431 ? -46.442 31.781 51.402 1.00 96.00 431 ARG A C 1
ATOM 3245 O O . ARG A 1 431 ? -45.285 31.474 51.117 1.00 96.00 431 ARG A O 1
ATOM 3252 N N . LEU A 1 432 ? -47.295 30.932 51.977 1.00 96.94 432 LEU A N 1
ATOM 3253 C CA . LEU A 1 432 ? -46.969 29.531 52.271 1.00 96.94 432 LEU A CA 1
ATOM 3254 C C . LEU A 1 432 ? -46.774 28.733 50.973 1.00 96.94 432 LEU A C 1
ATOM 3256 O O . LEU A 1 432 ? -45.762 28.051 50.831 1.00 96.94 432 LEU A O 1
ATOM 3260 N N . VAL A 1 433 ? -47.654 28.921 49.980 1.00 96.69 433 VAL A N 1
ATOM 3261 C CA . VAL A 1 433 ? -47.507 28.330 48.634 1.00 96.69 433 VAL A CA 1
ATOM 3262 C C . VAL A 1 433 ? -46.195 28.757 47.974 1.00 96.69 433 VAL A C 1
ATOM 3264 O O . VAL A 1 433 ? -45.493 27.933 47.388 1.00 96.69 433 VAL A O 1
ATOM 3267 N N . PHE A 1 434 ? -45.834 30.040 48.067 1.00 96.88 434 PHE A N 1
ATOM 3268 C CA . PHE A 1 434 ? -44.570 30.530 47.517 1.00 96.88 434 PHE A CA 1
ATOM 3269 C C . PHE A 1 434 ? -43.357 29.889 48.206 1.00 96.88 434 PHE A C 1
ATOM 3271 O O . PHE A 1 434 ? -42.411 29.496 47.525 1.00 96.88 434 PHE A O 1
ATOM 3278 N N . ARG A 1 435 ? -43.391 29.737 49.538 1.00 97.12 435 ARG A N 1
ATOM 3279 C CA . ARG A 1 435 ? -42.328 29.048 50.288 1.00 97.12 435 ARG A CA 1
ATOM 3280 C C . ARG A 1 435 ? -42.210 27.575 49.902 1.00 97.12 435 ARG A C 1
ATOM 3282 O O . ARG A 1 435 ? -41.085 27.129 49.714 1.00 97.12 435 ARG A O 1
ATOM 3289 N N . MET A 1 436 ? -43.326 26.862 49.728 1.00 96.94 436 MET A N 1
ATOM 3290 C CA . MET A 1 436 ? -43.322 25.472 49.253 1.00 96.94 436 MET A CA 1
ATOM 3291 C C . MET A 1 436 ? -42.608 25.355 47.904 1.00 96.94 436 MET A C 1
ATOM 3293 O O . MET A 1 436 ? -41.605 24.661 47.792 1.00 96.94 436 MET A O 1
ATOM 3297 N N . ARG A 1 437 ? -43.031 26.152 46.914 1.00 96.12 437 ARG A N 1
ATOM 3298 C CA . ARG A 1 437 ? -42.418 26.154 45.575 1.00 96.12 437 ARG A CA 1
ATOM 3299 C C . ARG A 1 437 ? -40.931 26.502 45.597 1.00 96.12 437 ARG A C 1
ATOM 3301 O O . ARG A 1 437 ? -40.168 25.992 44.781 1.00 96.12 437 ARG A O 1
ATOM 3308 N N . ALA A 1 438 ? -40.516 27.395 46.496 1.00 96.12 438 ALA A N 1
ATOM 3309 C CA . ALA A 1 438 ? -39.107 27.732 46.659 1.00 96.12 438 ALA A CA 1
ATOM 3310 C C . ALA A 1 438 ? -38.295 26.541 47.198 1.00 96.12 438 ALA A C 1
ATOM 3312 O O . ALA A 1 438 ? -37.185 26.315 46.723 1.00 96.12 438 ALA A O 1
ATOM 3313 N N . LEU A 1 439 ? -38.849 25.769 48.142 1.00 96.38 439 LEU A N 1
ATOM 3314 C CA . LEU A 1 439 ? -38.219 24.547 48.650 1.00 96.38 439 LEU A CA 1
ATOM 3315 C C . LEU A 1 439 ? -38.193 23.436 47.591 1.00 96.38 439 LEU A C 1
ATOM 3317 O O . LEU A 1 439 ? -37.131 22.848 47.379 1.00 96.38 439 LEU A O 1
ATOM 3321 N N . ASP A 1 440 ? -39.282 23.235 46.844 1.00 95.94 440 ASP A N 1
ATOM 3322 C CA . ASP A 1 440 ? -39.341 22.268 45.737 1.00 95.94 440 ASP A CA 1
ATOM 3323 C C . ASP A 1 440 ? -38.280 22.565 44.671 1.00 95.94 440 ASP A C 1
ATOM 3325 O O . ASP A 1 440 ? -37.603 21.666 44.174 1.00 95.94 440 ASP A O 1
ATOM 3329 N N . GLY A 1 441 ? -38.066 23.848 44.361 1.00 94.00 441 GLY A N 1
ATOM 3330 C CA . GLY A 1 441 ? -37.011 24.273 43.442 1.00 94.00 441 GLY A CA 1
ATOM 3331 C C . GLY A 1 441 ? -35.593 23.958 43.936 1.00 94.00 441 GLY A C 1
ATOM 3332 O O . GLY A 1 441 ? -34.678 23.860 43.123 1.00 94.00 441 GLY A O 1
ATOM 3333 N N . THR A 1 442 ? -35.397 23.773 45.246 1.00 94.19 442 THR A N 1
ATOM 3334 C CA . THR A 1 442 ? -34.107 23.367 45.834 1.00 94.19 442 THR A CA 1
ATOM 3335 C C . THR A 1 442 ? -33.961 21.857 46.016 1.00 94.19 442 THR A C 1
ATOM 3337 O O . THR A 1 442 ? -32.843 21.374 46.191 1.00 94.19 442 THR A O 1
ATOM 3340 N N . PHE A 1 443 ? -35.058 21.100 45.941 1.00 95.75 443 PHE A N 1
ATOM 3341 C CA . PHE A 1 443 ? -35.049 19.643 45.992 1.00 95.75 443 PHE A CA 1
ATOM 3342 C C . PHE A 1 443 ? -34.704 19.079 44.605 1.00 95.75 443 PHE A C 1
ATOM 3344 O O . PHE A 1 443 ? -35.578 18.781 43.795 1.00 95.75 443 PHE A O 1
ATOM 3351 N N . GLN A 1 444 ? -33.409 18.988 44.299 1.00 94.12 444 GLN A N 1
ATOM 3352 C CA . GLN A 1 444 ? -32.896 18.519 43.006 1.00 94.12 444 GLN A CA 1
ATOM 3353 C C . GLN A 1 444 ? -31.848 17.416 43.229 1.00 94.12 444 GLN A C 1
ATOM 3355 O O . GLN A 1 444 ? -30.663 17.733 43.346 1.00 94.12 444 GLN A O 1
ATOM 3360 N N . PRO A 1 445 ? -32.260 16.139 43.342 1.00 94.00 445 PRO A N 1
ATOM 3361 C CA . PRO A 1 445 ? -31.336 15.018 43.482 1.00 94.00 445 PRO A CA 1
ATOM 3362 C C . PRO A 1 445 ? -30.341 14.916 42.306 1.00 94.00 445 PRO A C 1
ATOM 3364 O O . PRO A 1 445 ? -30.704 15.257 41.176 1.00 94.00 445 PRO A O 1
ATOM 3367 N N . PRO A 1 446 ? -29.115 14.412 42.538 1.00 95.31 446 PRO A N 1
ATOM 3368 C CA . PRO A 1 446 ? -28.597 13.977 43.832 1.00 95.31 446 PRO A CA 1
ATOM 3369 C C . PRO A 1 446 ? -28.130 15.152 44.704 1.00 95.31 446 PRO A C 1
ATOM 3371 O O . PRO A 1 446 ? -27.495 16.089 44.226 1.00 95.31 446 PRO A O 1
ATOM 3374 N N . LEU A 1 447 ? -28.389 15.074 46.013 1.00 95.19 447 LEU A N 1
ATOM 3375 C CA . LEU A 1 447 ? -27.899 16.034 47.013 1.00 95.19 447 LEU A CA 1
ATOM 3376 C C . LEU A 1 447 ? -27.104 15.321 48.113 1.00 95.19 447 LEU A C 1
ATOM 3378 O O . LEU A 1 447 ? -27.211 14.110 48.294 1.00 95.19 447 LEU A O 1
ATOM 3382 N N . SER A 1 448 ? -26.297 16.069 48.865 1.00 94.44 448 SER A N 1
ATOM 3383 C CA . SER A 1 448 ? -25.610 15.543 50.052 1.00 94.44 448 SER A CA 1
ATOM 3384 C C . SER A 1 448 ? -26.564 15.345 51.237 1.00 94.44 448 SER A C 1
ATOM 3386 O O . SER A 1 448 ? -27.579 16.035 51.360 1.00 94.44 448 SER A O 1
ATOM 3388 N N . ASP A 1 449 ? -26.186 14.483 52.185 1.00 92.81 449 ASP A N 1
ATOM 3389 C CA . ASP A 1 449 ? -26.954 14.247 53.420 1.00 92.81 449 ASP A CA 1
ATOM 3390 C C . ASP A 1 449 ? -27.253 15.534 54.201 1.00 92.81 449 ASP A C 1
ATOM 3392 O O . ASP A 1 449 ? -28.337 15.698 54.762 1.00 92.81 449 ASP A O 1
ATOM 3396 N N . ALA A 1 450 ? -26.306 16.477 54.222 1.00 94.00 450 ALA A N 1
ATOM 3397 C CA . ALA A 1 450 ? -26.482 17.762 54.893 1.00 94.00 450 ALA A CA 1
ATOM 3398 C C . ALA A 1 450 ? -27.553 18.626 54.208 1.00 94.00 450 ALA A C 1
ATOM 3400 O O . ALA A 1 450 ? -28.361 19.259 54.889 1.00 94.00 450 ALA A O 1
ATOM 3401 N N . GLN A 1 451 ? -27.593 18.623 52.873 1.00 96.44 451 GLN A N 1
ATOM 3402 C CA . GLN A 1 451 ? -28.607 19.344 52.102 1.00 96.44 451 GLN A CA 1
ATOM 3403 C C . GLN A 1 451 ? -29.992 18.718 52.290 1.00 96.44 451 GLN A C 1
ATOM 3405 O O . GLN A 1 451 ? -30.945 19.448 52.555 1.00 96.44 451 GLN A O 1
ATOM 3410 N N . TYR A 1 452 ? -30.103 17.386 52.254 1.00 97.62 452 TYR A N 1
ATOM 3411 C CA . TYR A 1 452 ? -31.365 16.700 52.550 1.00 97.62 452 TYR A CA 1
ATOM 3412 C C . TYR A 1 452 ? -31.840 16.927 53.986 1.00 97.62 452 TYR A C 1
ATOM 3414 O O . TYR A 1 452 ? -33.021 17.180 54.211 1.00 97.62 452 TYR A O 1
ATOM 3422 N N . SER A 1 453 ? -30.930 16.915 54.963 1.00 95.69 453 SER A N 1
ATOM 3423 C CA . SER A 1 453 ? -31.259 17.231 56.358 1.00 95.69 453 SER A CA 1
ATOM 3424 C C . SER A 1 453 ? -31.807 18.655 56.504 1.00 95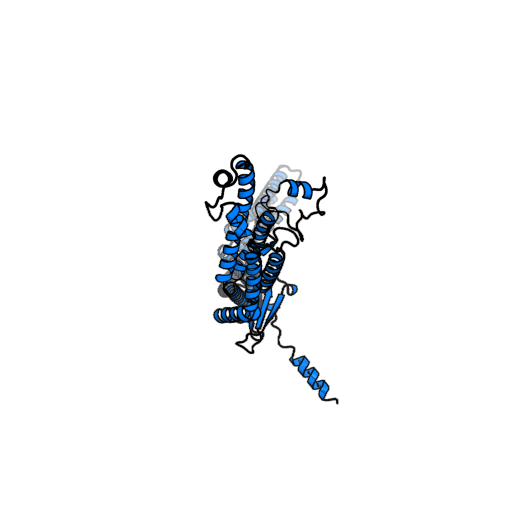.69 453 SER A C 1
ATOM 3426 O O . SER A 1 453 ? -32.811 18.863 57.187 1.00 95.69 453 SER A O 1
ATOM 3428 N N . GLN A 1 454 ? -31.207 19.630 55.813 1.00 96.62 454 GLN A N 1
ATOM 3429 C CA . GLN A 1 454 ? -31.702 21.006 55.798 1.00 96.62 454 GLN A CA 1
ATOM 3430 C C . GLN A 1 454 ? -33.076 21.118 55.120 1.00 96.62 454 GLN A C 1
ATOM 3432 O O . GLN A 1 454 ? -33.951 21.813 55.634 1.00 96.62 454 GLN A O 1
ATOM 3437 N N . LEU A 1 455 ? -33.286 20.433 53.991 1.00 97.12 455 LEU A N 1
ATOM 3438 C CA . LEU A 1 455 ? -34.574 20.400 53.290 1.00 97.12 455 LEU A CA 1
ATOM 3439 C C . LEU A 1 455 ? -35.669 19.792 54.166 1.00 97.12 455 LEU A C 1
ATOM 3441 O O . LEU A 1 455 ? -36.715 20.408 54.337 1.00 97.12 455 LEU A O 1
ATOM 3445 N N . SER A 1 456 ? -35.394 18.648 54.797 1.00 97.31 456 SER A N 1
ATOM 3446 C CA . SER A 1 456 ? -36.313 17.999 55.737 1.00 97.31 456 SER A CA 1
ATOM 3447 C C . SER A 1 456 ? -36.708 18.940 56.887 1.00 97.31 456 SER A C 1
ATOM 3449 O O . SER A 1 456 ? -37.892 19.065 57.206 1.00 97.31 456 SER A O 1
ATOM 3451 N N . GLN A 1 457 ? -35.750 19.677 57.467 1.00 97.06 457 GLN A N 1
ATOM 3452 C CA . GLN A 1 457 ? -36.032 20.674 58.512 1.00 97.06 457 GLN A CA 1
ATOM 3453 C C . GLN A 1 457 ? -36.869 21.849 57.995 1.00 97.06 457 GLN A C 1
ATOM 3455 O O . GLN A 1 457 ? -37.794 22.290 58.676 1.00 97.06 457 GLN A O 1
ATOM 3460 N N . ASN A 1 458 ? -36.568 22.348 56.795 1.00 97.38 458 ASN A N 1
ATOM 3461 C CA . ASN A 1 458 ? -37.298 23.456 56.189 1.00 97.38 458 ASN A CA 1
ATOM 3462 C C . ASN A 1 458 ? -38.750 23.074 55.867 1.00 97.38 458 ASN 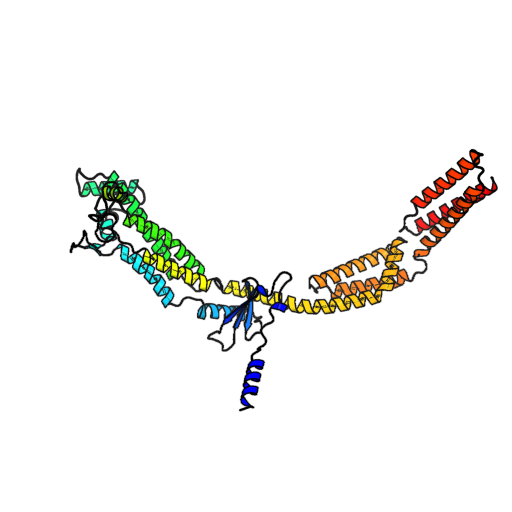A C 1
ATOM 3464 O O . ASN A 1 458 ? -39.649 23.867 56.149 1.00 97.38 458 ASN A O 1
ATOM 3468 N N . TYR A 1 459 ? -38.985 21.873 55.328 1.00 98.25 459 TYR A N 1
ATOM 3469 C CA . TYR A 1 459 ? -40.334 21.359 55.096 1.00 98.25 459 TYR A CA 1
ATOM 3470 C C . TYR A 1 459 ? -41.084 21.131 56.405 1.00 98.25 459 TYR A C 1
ATOM 3472 O O . TYR A 1 459 ? -42.191 21.630 56.550 1.00 98.25 459 TYR A O 1
ATOM 3480 N N . THR A 1 460 ? -40.454 20.510 57.408 1.00 97.69 460 THR A N 1
ATOM 3481 C CA . THR A 1 460 ? -41.063 20.337 58.742 1.00 97.69 460 THR A CA 1
ATOM 3482 C C . THR A 1 460 ? -41.460 21.688 59.358 1.00 97.69 460 THR A C 1
ATOM 3484 O O . THR A 1 460 ? -42.545 21.833 59.923 1.00 97.69 460 THR A O 1
ATOM 3487 N N . GLY A 1 461 ? -40.601 22.707 59.229 1.00 97.19 461 GLY A N 1
ATOM 3488 C CA . GLY A 1 461 ? -40.904 24.070 59.669 1.00 97.19 461 GLY A CA 1
ATOM 3489 C C . GLY A 1 461 ? -42.079 24.682 58.904 1.00 97.19 461 GLY A C 1
ATOM 3490 O O . GLY A 1 461 ? -42.962 25.279 59.516 1.00 97.19 461 GLY A O 1
ATOM 3491 N N . LEU A 1 462 ? -42.136 24.481 57.583 1.00 97.38 462 LEU A N 1
ATOM 3492 C CA . LEU A 1 462 ? -43.262 24.906 56.754 1.00 97.38 462 LEU A CA 1
ATOM 3493 C C . LEU A 1 462 ? -44.569 24.216 57.177 1.00 97.38 462 LEU A C 1
ATOM 3495 O O . LEU A 1 462 ? -45.569 24.905 57.344 1.00 97.38 462 LEU A O 1
ATOM 3499 N N . THR A 1 463 ? -44.562 22.906 57.434 1.00 97.81 463 THR A N 1
ATOM 3500 C CA . THR A 1 463 ? -45.715 22.155 57.960 1.00 97.81 463 THR A CA 1
ATOM 3501 C C . THR A 1 463 ? -46.218 22.749 59.277 1.00 97.81 463 THR A C 1
ATOM 3503 O O . THR A 1 463 ? -47.418 22.965 59.447 1.00 97.81 463 THR A O 1
ATOM 3506 N N . SER A 1 464 ? -45.311 23.077 60.206 1.00 96.56 464 SER A N 1
ATOM 3507 C CA . SER A 1 464 ? -45.671 23.729 61.473 1.00 96.56 464 SER A CA 1
ATOM 3508 C C . SER A 1 464 ? -46.296 25.112 61.257 1.00 96.56 464 SER A C 1
ATOM 3510 O O . SER A 1 464 ? -47.303 25.431 61.890 1.00 96.56 464 SER A O 1
ATOM 3512 N N . ASP A 1 465 ? -45.724 25.922 60.363 1.00 95.69 465 ASP A N 1
ATOM 3513 C CA . ASP A 1 465 ? -46.242 27.253 60.029 1.00 95.69 465 ASP A CA 1
ATOM 3514 C C . ASP A 1 465 ? -47.638 27.164 59.386 1.00 95.69 465 ASP A C 1
ATOM 3516 O O . ASP A 1 465 ? -48.525 27.956 59.711 1.00 95.69 465 ASP A O 1
ATOM 3520 N N . ILE A 1 466 ? -47.856 26.177 58.510 1.00 96.06 466 ILE A N 1
ATOM 3521 C CA . ILE A 1 466 ? -49.151 25.921 57.873 1.00 96.06 466 ILE A CA 1
ATOM 3522 C C . ILE A 1 466 ? -50.200 25.518 58.917 1.00 96.06 466 ILE A C 1
ATOM 3524 O O . ILE A 1 466 ? -51.298 26.071 58.933 1.00 96.06 466 ILE A O 1
ATOM 3528 N N . ASN A 1 467 ? -49.869 24.601 59.826 1.00 94.12 467 ASN A N 1
ATOM 3529 C CA . ASN A 1 467 ? -50.796 24.164 60.871 1.00 94.12 467 ASN A CA 1
ATOM 3530 C C . ASN A 1 467 ? -51.171 25.305 61.828 1.00 94.12 467 ASN A C 1
ATOM 3532 O O . ASN A 1 467 ? -52.331 25.429 62.222 1.00 94.12 467 ASN A O 1
ATOM 3536 N N . ALA A 1 468 ? -50.213 26.171 62.173 1.00 93.25 468 ALA A N 1
ATOM 3537 C CA . ALA A 1 468 ? -50.485 27.368 62.964 1.00 93.25 468 ALA A CA 1
ATOM 3538 C C . ALA A 1 468 ? -51.397 28.356 62.216 1.00 93.25 468 ALA A C 1
ATOM 3540 O O . ALA A 1 468 ? -52.310 28.919 62.818 1.00 93.25 468 ALA A O 1
ATOM 3541 N N . PHE A 1 469 ? -51.186 28.528 60.906 1.00 93.75 469 PHE A N 1
ATOM 3542 C CA . PHE A 1 469 ? -52.051 29.340 60.051 1.00 93.75 469 PHE A CA 1
ATOM 3543 C C . PHE A 1 469 ? -53.493 28.811 60.039 1.00 93.75 469 PHE A C 1
ATOM 3545 O O . PHE A 1 469 ? -54.412 29.584 60.315 1.00 93.75 469 PHE A O 1
ATOM 3552 N N . ILE A 1 470 ? -53.684 27.502 59.828 1.00 91.62 470 ILE A N 1
ATOM 3553 C CA . ILE A 1 470 ? -55.002 26.845 59.877 1.00 91.62 470 ILE A CA 1
ATOM 3554 C C . ILE A 1 470 ? -55.687 27.090 61.225 1.00 91.62 470 ILE A C 1
ATOM 3556 O O . ILE A 1 470 ? -56.861 27.419 61.252 1.00 91.62 470 ILE A O 1
ATOM 3560 N N . ALA A 1 471 ? -54.968 26.965 62.344 1.00 89.12 471 ALA A N 1
ATOM 3561 C CA . ALA A 1 471 ? -55.546 27.161 63.677 1.00 89.12 471 ALA A CA 1
ATOM 3562 C C . ALA A 1 471 ? -55.916 28.625 63.994 1.00 89.12 471 ALA A C 1
ATOM 3564 O O . ALA A 1 471 ? -56.667 28.879 64.936 1.00 89.12 471 ALA A O 1
ATOM 3565 N N . SER A 1 472 ? -55.343 29.583 63.258 1.00 84.75 472 SER A N 1
ATOM 3566 C CA . SER A 1 472 ? -55.591 31.024 63.413 1.00 84.75 472 SER A CA 1
ATOM 3567 C C . SER A 1 472 ? -56.653 31.586 62.464 1.00 84.75 472 SER A C 1
ATOM 3569 O O . SER A 1 472 ? -57.032 32.750 62.609 1.00 84.75 472 SER A O 1
ATOM 3571 N N . THR A 1 473 ? -57.074 30.767 61.502 1.00 75.81 473 THR A N 1
ATOM 3572 C CA . THR A 1 473 ? -58.112 31.049 60.507 1.00 75.81 473 THR A CA 1
ATOM 3573 C C . THR A 1 473 ? -59.435 30.492 61.017 1.00 75.81 473 THR A C 1
ATOM 3575 O O . THR A 1 473 ? -60.457 31.207 60.917 1.00 75.81 473 THR A O 1
#

Foldseek 3Di:
DPVVVVVVVVVVVVVPQPAQPCVLLDDPPFDPVQKDWDWDDFPVDPWIWIQIDGVLAGAFIDTSNHGDQDLVVLLVVLLRCCVPPQDDDPVLLVLLVVLLVVLVCLQQDWDALAPPHPDTGRFNVQLCVLQVCVPPHQDADLVRLLVSLVVNCVVPPPPPGDSNLSSVLNNLLSVLVVLLVVLSVQLVVLSVPQDSQCPLVSLVSNLVSLVSNVVSQVSQQLGLAEAQYDPPRCLHVPNDDPPDPSVVSNVSHPHRGHHRDRPSVSSVVSNVSSVVSNVRCVSCNHSSVSSVNNNVSNVVSVLVSVLLVVLVVLVVVVVVLCVVLVVLLVLLVVLQQAADDPQSVVLNVQLVVLNVVLVCCSVVSPCVCNVVSSVSNNVSSVSSVVVSPPPCSRVLRVLLVVLLVLLVVLLVVLVVLADPVDPVSVVLSVVLVVLSVVLVVQNRPPYHSVSSVVSSVSSNVSSVSSVVSSVVD

pLDDT: mean 87.3, std 12.42, range [33.44, 98.25]

Secondary structure (DSSP, 8-state):
--SHHHHHHHHHHTT------GGGGPPTT--GGGEEEEEEE-TT-SSEEEEEEETTEEEEEEETTEE---HHHHHHHHHHHIIIIISPPHHHHHHHHHHHHHHHHHTT-EEESSTT-S-EEEHHHHHHHHTTTTTT----SHHHHHHHHHHHHHHH-TTT--HHHHHHHHHHHHHHHHHHHHHHHHHHHHHHT--TTTHHHHHHHHHHHHHHHHHHHHHHHT-TTBPP-SSS-TT-TTT--TTSHHHHHHTT----BPPP---HHHHHHHHHHHHHHHHHHGGGSSHHHHHHHHHHHHHHHHHHHHHHHHHHHHHHHHHHHHHHHHHHHHHHHHHHHHB--HHHHHHHHHHHHHHHHHHHHHHHT--TTHHHHHHHHHHHHHHHHHHHT-TTTTHHHHHHHHHHHHHHHHHHHHHHH--TT-HHHHHHHHHHHHHHHHHHHH--SSB-HHHHHHHHHHHHHHHHHHHHHHHH-

Sequence (473 aa):
MKTTFAFISLLFLASIAFSFPASDYLYPGESEASVSSDSFTLDSSTSSFTLVKISSNPVFLLKDDVPVTDITLIAQYLREYYQTRLYPSEEELGELRQFFVDFNASRDAEVAIFLGSDVKFKAESTCRQQTGLSTIMMCSTQSECNALAGIICALYEGSSCDPGILGAGIYPYAVAVSSLDTQMAAVFSALDTMTQDNMNDKLTILSGTIAPLRTAANSLAHSTLRMPTTEGDICMPGTCYAGQSCWTECSQLISICPSEILPTSKLDLAAAKISSLQGRVASLSQPEAVSMQVAAATQERLAYRDNALLAAEYTSKYNALKARHAPVVETAENASSLVMNAQLDAKLSVLHSAAESIETSIASKDFSRLNFSFAQYENASGELAPIVANENLTASYWKAIDAQDDASDALLSAGWAVNSNNQQELEGYNRLVFRMRALDGTFQPPLSDAQYSQLSQNYTGLTSDINAFIAST